Protein AF-D6PLD1-F1 (afdb_monomer_lite)

Sequence (517 aa):
MRALSIPEFGDLEVDVVLGAGNPHRNEIEQLAESRPGTRLHVQVDTMAELMANVDLALCAGGSSTWERLCVGLPSLVVTIAENQIPFTRALHDDGFLRWMGSSQDVDEAAMRKALQDALRDIAQNGEASQRGFGLVDGMGGQRVAELITKGPDVASLTIREAEERDCALLWHWRNDPDVRNSAFNADAVSWESHQSWFAAKQRDSDSVIYIVESSFGPVGQVRFNRDGGHFRIDYSLARQYRGRGIGRPMLTLAINAFQAKAREGDMVAEVKSSNTRSGRIFVRMGFEDITHTHTAGRSPLSITVLSDRTSWLNPWIEVLLAEWAEQGHLVSWVHVPDEVTEGELCFMLSCSKLVKPEILARNRHNLVVHESDLPKGKGWSPMTWQVLEGKGEIPVALFEAAEAVDSGPIYLRDRMELDGHELVDGLREKQAQGTMRLCRRFVNDYPDVVTQGADQVGEESFYPRRRPEDSRLDPHKSIAEQFNLLRVVDNERYPAYFDLKDHRYFLKIERECKVGE

Structure (mmCIF, N/CA/C/O backbone):
data_AF-D6PLD1-F1
#
_entry.id   AF-D6PLD1-F1
#
loop_
_atom_site.group_PDB
_atom_site.id
_atom_site.type_symbol
_atom_site.label_atom_id
_atom_site.label_alt_id
_atom_site.label_comp_id
_atom_site.label_asym_id
_atom_site.label_entity_id
_atom_site.label_seq_id
_atom_site.pdbx_PDB_ins_code
_atom_site.Cartn_x
_atom_site.Cartn_y
_atom_site.Cartn_z
_atom_site.occupancy
_atom_site.B_iso_or_equiv
_atom_site.auth_seq_id
_atom_site.auth_comp_id
_atom_site.auth_asym_id
_atom_site.auth_atom_id
_atom_site.pdbx_PDB_model_num
ATOM 1 N N . MET A 1 1 ? -28.960 5.839 39.424 1.00 89.19 1 MET A N 1
ATOM 2 C CA . MET A 1 1 ? -29.558 5.089 40.551 1.00 89.19 1 MET A CA 1
ATOM 3 C C . MET A 1 1 ? -30.203 5.987 41.589 1.00 89.19 1 MET A C 1
ATOM 5 O O . MET A 1 1 ? -31.416 5.957 41.661 1.00 89.19 1 MET A O 1
ATOM 9 N N . ARG A 1 2 ? -29.472 6.841 42.318 1.00 91.00 2 ARG A N 1
ATOM 10 C CA . ARG A 1 2 ? -30.071 7.700 43.365 1.00 91.00 2 ARG A CA 1
ATOM 11 C C . ARG A 1 2 ? -31.258 8.556 42.889 1.00 91.00 2 ARG A C 1
ATOM 13 O O . ARG A 1 2 ? -32.287 8.605 43.553 1.00 91.00 2 ARG A O 1
ATOM 20 N N . ALA A 1 3 ? -31.173 9.133 41.685 1.00 91.81 3 ALA A N 1
ATOM 21 C CA . ALA A 1 3 ? -32.288 9.864 41.071 1.00 91.81 3 ALA A CA 1
ATOM 22 C C . ALA A 1 3 ? -33.562 9.010 40.850 1.00 91.81 3 ALA A C 1
ATOM 24 O O . ALA A 1 3 ? -34.657 9.568 40.854 1.00 91.81 3 ALA A O 1
ATOM 25 N N . LEU A 1 4 ? -33.418 7.684 40.699 1.00 91.31 4 LEU A N 1
ATOM 26 C CA . LEU A 1 4 ? -34.484 6.692 40.478 1.00 91.31 4 LEU A CA 1
ATOM 27 C C . LEU A 1 4 ? -35.030 6.069 41.777 1.00 91.31 4 LEU A C 1
ATOM 29 O O . LEU A 1 4 ? -36.033 5.363 41.732 1.00 91.31 4 LEU A O 1
ATOM 33 N N . SER A 1 5 ? -34.391 6.308 42.926 1.00 86.69 5 SER A N 1
ATOM 34 C CA . SER A 1 5 ? -34.738 5.698 44.223 1.00 86.69 5 SER A CA 1
ATOM 35 C C . SER A 1 5 ? -35.858 6.437 44.977 1.00 86.69 5 SER A C 1
ATOM 37 O O . SER A 1 5 ? -35.960 6.317 46.196 1.00 86.69 5 SER A O 1
ATOM 39 N N . ILE A 1 6 ? -36.677 7.229 44.278 1.00 88.12 6 ILE A N 1
ATOM 40 C CA . ILE A 1 6 ? -37.812 7.956 44.865 1.00 88.12 6 ILE A CA 1
ATOM 41 C C . ILE A 1 6 ? -39.139 7.224 44.609 1.00 88.12 6 ILE A C 1
ATOM 43 O O . ILE A 1 6 ? -39.251 6.539 43.588 1.00 88.12 6 ILE A O 1
ATOM 47 N N . PRO A 1 7 ? -40.150 7.366 45.490 1.00 87.44 7 PRO A N 1
ATOM 48 C CA . PRO A 1 7 ? -41.424 6.654 45.361 1.00 87.44 7 PRO A CA 1
ATOM 49 C C . PRO A 1 7 ? -42.141 6.873 44.025 1.00 87.44 7 PRO A C 1
ATOM 51 O O . PRO A 1 7 ? -42.761 5.952 43.506 1.00 87.44 7 PRO A O 1
ATOM 54 N N . GLU A 1 8 ? -42.022 8.064 43.433 1.00 89.19 8 GLU A N 1
ATOM 55 C CA . GLU A 1 8 ? -42.665 8.430 42.166 1.00 89.19 8 GLU A CA 1
ATOM 56 C C . GLU A 1 8 ? -42.171 7.605 40.969 1.00 89.19 8 GLU A C 1
ATOM 58 O O . GLU A 1 8 ? -42.835 7.564 39.938 1.00 89.19 8 GLU A O 1
ATOM 63 N N . PHE A 1 9 ? -41.013 6.956 41.097 1.00 92.19 9 PHE A N 1
ATOM 64 C CA . PHE A 1 9 ? -40.457 6.056 40.091 1.00 92.19 9 PHE A CA 1
ATOM 65 C C . PHE A 1 9 ? -40.535 4.587 40.513 1.00 92.19 9 PHE A C 1
ATOM 67 O O . PHE A 1 9 ? -39.889 3.755 39.883 1.00 92.19 9 PHE A O 1
ATOM 74 N N . GLY A 1 10 ? -41.284 4.252 41.568 1.00 89.62 10 GLY A N 1
ATOM 75 C CA . GLY A 1 10 ? -41.352 2.897 42.125 1.00 89.62 10 GLY A CA 1
ATOM 76 C C . GLY A 1 10 ? -41.869 1.837 41.149 1.00 89.62 10 GLY A C 1
ATOM 77 O O . GLY A 1 10 ? -41.419 0.700 41.216 1.00 89.62 10 GLY A O 1
ATOM 78 N N . ASP A 1 11 ? -42.736 2.228 40.214 1.00 91.56 11 ASP A N 1
ATOM 79 C CA . ASP A 1 11 ? -43.359 1.316 39.244 1.00 91.56 11 ASP A CA 1
ATOM 80 C C . ASP A 1 11 ? -42.535 1.125 37.955 1.00 91.56 11 ASP A C 1
ATOM 82 O O . ASP A 1 11 ? -42.951 0.392 37.061 1.00 91.56 11 ASP A O 1
ATOM 86 N N . LEU A 1 12 ? -41.383 1.797 37.817 1.00 94.06 12 LEU A N 1
ATOM 87 C CA . LEU A 1 12 ? -40.535 1.640 36.631 1.00 94.06 12 LEU A CA 1
ATOM 88 C C . LEU A 1 12 ? -39.724 0.340 36.712 1.00 94.06 12 LEU A C 1
ATOM 90 O O . LEU A 1 12 ? -39.038 0.090 37.705 1.00 94.06 12 LEU A O 1
ATOM 94 N N . GLU A 1 13 ? -39.705 -0.431 35.633 1.00 96.19 13 GLU A N 1
ATOM 95 C CA . GLU A 1 13 ? -38.679 -1.456 35.443 1.00 96.19 13 GLU A CA 1
ATOM 96 C C . GLU A 1 13 ? -37.381 -0.773 34.983 1.00 96.19 13 GLU A C 1
ATOM 98 O O . GLU A 1 13 ? -37.396 0.096 34.110 1.00 96.19 13 GLU A O 1
ATOM 103 N N . VAL A 1 14 ? -36.255 -1.104 35.616 1.00 96.12 14 VAL A N 1
ATOM 104 C CA . VAL A 1 14 ? -34.966 -0.442 35.385 1.00 96.12 14 VAL A CA 1
ATOM 105 C C . VAL A 1 14 ? -33.883 -1.480 35.141 1.00 96.12 14 VAL A C 1
ATOM 107 O O . VAL A 1 14 ? -33.450 -2.171 36.063 1.00 96.12 14 VAL A O 1
ATOM 110 N N . ASP A 1 15 ? -33.368 -1.517 33.918 1.00 96.06 15 ASP A N 1
ATOM 111 C CA . ASP A 1 15 ? -32.135 -2.224 33.593 1.00 96.06 15 ASP A CA 1
ATOM 112 C C . ASP A 1 15 ? -30.927 -1.299 33.797 1.00 96.06 15 ASP A C 1
ATOM 114 O O . ASP A 1 15 ? -30.796 -0.236 33.185 1.00 96.06 15 ASP A O 1
ATOM 118 N N . VAL A 1 16 ? -30.022 -1.702 34.685 1.00 95.94 16 VAL A N 1
ATOM 119 C CA . VAL A 1 16 ? -28.762 -1.007 34.960 1.00 95.94 16 VAL A CA 1
ATOM 120 C C . VAL A 1 16 ? -27.642 -1.801 34.319 1.00 95.94 16 VAL A C 1
ATOM 122 O O . VAL A 1 16 ? -27.465 -2.972 34.638 1.00 95.94 16 VAL A O 1
ATOM 125 N N . VAL A 1 17 ? -26.852 -1.170 33.452 1.00 95.25 17 VAL A N 1
ATOM 126 C CA . VAL A 1 17 ? -25.728 -1.835 32.783 1.00 95.25 17 VAL A CA 1
ATOM 127 C C . VAL A 1 17 ? -24.412 -1.161 33.153 1.00 95.25 17 VAL A C 1
ATOM 129 O O . VAL A 1 17 ? -24.278 0.060 33.049 1.00 95.25 17 VAL A O 1
ATOM 132 N N . LEU A 1 18 ? -23.424 -1.952 33.576 1.00 94.44 18 LEU A N 1
ATOM 133 C CA . LEU A 1 18 ? -22.069 -1.477 33.867 1.00 94.44 18 LEU A CA 1
ATOM 134 C C . LEU A 1 18 ? -20.997 -2.483 33.430 1.00 94.44 18 LEU A C 1
ATOM 136 O O . LEU A 1 18 ? -21.227 -3.689 33.385 1.00 94.44 18 LEU A O 1
ATOM 140 N N . GLY A 1 19 ? -19.802 -1.985 33.103 1.00 93.31 19 GLY A N 1
ATOM 141 C CA . GLY A 1 19 ? -18.647 -2.837 32.800 1.00 93.31 19 GLY A CA 1
ATOM 142 C C . GLY A 1 19 ? -18.051 -3.470 34.060 1.00 93.31 19 GLY A C 1
ATOM 143 O O . GLY A 1 19 ? -18.130 -2.888 35.144 1.00 93.31 19 GLY A O 1
ATOM 144 N N . ALA A 1 20 ? -17.396 -4.628 33.920 1.00 92.44 20 ALA A N 1
ATOM 145 C CA . ALA A 1 20 ? -16.836 -5.377 35.057 1.00 92.44 20 ALA A CA 1
ATOM 146 C C . ALA A 1 20 ? -15.855 -4.559 35.924 1.00 92.44 20 ALA A C 1
ATOM 148 O O . ALA A 1 20 ? -15.749 -4.799 37.125 1.00 92.44 20 ALA A O 1
ATOM 149 N N . GLY A 1 21 ? -15.163 -3.586 35.321 1.00 94.00 21 GLY A N 1
ATOM 150 C CA . GLY A 1 21 ? -14.200 -2.705 35.986 1.00 94.00 21 GLY A CA 1
ATOM 151 C C . GLY A 1 21 ? -14.782 -1.427 36.604 1.00 94.00 21 GLY A C 1
ATOM 152 O O . GLY A 1 21 ? -14.013 -0.519 36.908 1.00 94.00 21 GLY A O 1
ATOM 153 N N . ASN A 1 22 ? -16.107 -1.292 36.747 1.00 93.56 22 ASN A N 1
ATOM 154 C CA . ASN A 1 22 ? -16.698 -0.072 37.304 1.00 93.56 22 ASN A CA 1
ATOM 155 C C . ASN A 1 22 ? -16.322 0.102 38.798 1.00 93.56 22 ASN A C 1
ATOM 157 O O . ASN A 1 22 ? -16.657 -0.768 39.607 1.00 93.56 22 ASN A O 1
ATOM 161 N N . PRO A 1 23 ? -15.694 1.225 39.201 1.00 94.94 23 PRO A N 1
ATOM 162 C CA . PRO A 1 23 ? -15.237 1.430 40.579 1.00 94.94 23 PRO A CA 1
ATOM 163 C C . PRO A 1 23 ? -16.379 1.583 41.596 1.00 94.94 23 PRO A C 1
ATOM 165 O O . PRO A 1 23 ? -16.171 1.365 42.786 1.00 94.94 23 PRO A O 1
ATOM 168 N N . HIS A 1 24 ? -17.589 1.916 41.141 1.00 95.12 24 HIS A N 1
ATOM 169 C CA . HIS A 1 24 ? -18.777 2.102 41.980 1.00 95.12 24 HIS A CA 1
ATOM 170 C C . HIS A 1 24 ? -19.704 0.882 41.984 1.00 95.12 24 HIS A C 1
ATOM 172 O O . HIS A 1 24 ? -20.846 0.976 42.430 1.00 95.12 24 HIS A O 1
ATOM 178 N N . ARG A 1 25 ? -19.238 -0.274 41.495 1.00 94.81 25 ARG A N 1
ATOM 179 C CA . ARG A 1 25 ? -20.061 -1.480 41.338 1.00 94.81 25 ARG A CA 1
ATOM 180 C C . ARG A 1 25 ? -20.815 -1.872 42.612 1.00 94.81 25 ARG A C 1
ATOM 182 O O . ARG A 1 25 ? -22.027 -2.028 42.549 1.00 94.81 25 ARG A O 1
ATOM 189 N N . ASN A 1 26 ? -20.125 -1.981 43.747 1.00 94.81 26 ASN A N 1
ATOM 190 C CA . ASN A 1 26 ? -20.742 -2.422 45.006 1.00 94.81 26 ASN A CA 1
ATOM 191 C C . ASN A 1 26 ? -21.851 -1.466 45.478 1.00 94.81 26 ASN A C 1
ATOM 193 O O . ASN A 1 26 ? -22.874 -1.901 45.995 1.00 94.81 26 ASN A O 1
ATOM 197 N N . GLU A 1 27 ? -21.655 -0.157 45.294 1.00 95.56 27 GLU A N 1
ATOM 198 C CA . GLU A 1 27 ? -22.668 0.846 45.637 1.00 95.56 27 GLU A CA 1
ATOM 199 C C . GLU A 1 27 ? -23.889 0.728 44.713 1.00 95.56 27 GLU A C 1
ATOM 201 O O . GLU A 1 27 ? -25.030 0.799 45.165 1.00 95.56 27 GLU A O 1
ATOM 206 N N . ILE A 1 28 ? -23.659 0.508 43.416 1.00 95.25 28 ILE A N 1
ATOM 207 C CA . ILE A 1 28 ? -24.729 0.331 42.430 1.00 95.25 28 ILE A CA 1
ATOM 208 C C . ILE A 1 28 ? -25.511 -0.965 42.688 1.00 95.25 28 ILE A C 1
ATOM 210 O O . ILE A 1 28 ? -26.735 -0.934 42.599 1.00 95.25 28 ILE A O 1
ATOM 214 N N . GLU A 1 29 ? -24.837 -2.063 43.048 1.00 95.00 29 GLU A N 1
ATOM 215 C CA . GLU A 1 29 ? -25.466 -3.333 43.450 1.00 95.00 29 GLU A CA 1
ATOM 216 C C . GLU A 1 29 ? -26.434 -3.122 44.622 1.00 95.00 29 GLU A C 1
ATOM 218 O O . GLU A 1 29 ? -27.615 -3.441 44.504 1.00 95.00 29 GLU A O 1
ATOM 223 N N . GLN A 1 30 ? -25.992 -2.463 45.697 1.00 94.81 30 GLN A N 1
ATOM 224 C CA . GLN A 1 30 ? -26.847 -2.170 46.858 1.00 94.81 30 GLN A CA 1
ATOM 225 C C . GLN A 1 30 ? -28.045 -1.271 46.506 1.00 94.81 30 GLN A C 1
ATOM 227 O O . GLN A 1 30 ? -29.163 -1.463 46.997 1.00 94.81 30 GLN A O 1
ATOM 232 N N . LEU A 1 31 ? -27.837 -0.274 45.643 1.00 94.12 31 LEU A N 1
ATOM 233 C CA . LEU A 1 31 ? -28.915 0.602 45.180 1.00 94.12 31 LEU A CA 1
ATOM 234 C C . LEU A 1 31 ? -29.912 -0.132 44.272 1.00 94.12 31 LEU A C 1
ATOM 236 O O . LEU A 1 31 ? -31.091 0.215 44.271 1.00 94.12 31 LEU A O 1
ATOM 240 N N . ALA A 1 32 ? -29.459 -1.121 43.500 1.00 94.00 32 ALA A N 1
ATOM 241 C CA . ALA A 1 32 ? -30.326 -1.942 42.661 1.00 94.00 32 ALA A CA 1
ATOM 242 C C . ALA A 1 32 ? -31.146 -2.924 43.507 1.00 94.00 32 ALA A C 1
ATOM 244 O O . ALA A 1 32 ? -32.354 -3.014 43.322 1.00 94.00 32 ALA A O 1
ATOM 245 N N . GLU A 1 33 ? -30.526 -3.584 44.489 1.00 93.69 33 GLU A N 1
ATOM 246 C CA . GLU A 1 33 ? -31.209 -4.503 45.412 1.00 93.69 33 GLU A CA 1
ATOM 247 C C . GLU A 1 33 ? -32.267 -3.806 46.278 1.00 93.69 33 GLU A C 1
ATOM 249 O O . GLU A 1 33 ? -33.307 -4.387 46.584 1.00 93.69 33 GLU A O 1
ATOM 254 N N . SER A 1 34 ? -32.027 -2.549 46.664 1.00 91.75 34 SER A N 1
ATOM 255 C CA . SER A 1 34 ? -32.964 -1.778 47.495 1.00 91.75 34 SER A CA 1
ATOM 256 C C . SER A 1 34 ? -34.154 -1.189 46.729 1.00 91.75 34 SER A C 1
ATOM 258 O O . SER A 1 34 ? -35.097 -0.706 47.360 1.00 91.75 34 SER A O 1
ATOM 260 N N . ARG A 1 35 ? -34.146 -1.237 45.391 1.00 92.75 35 ARG A N 1
ATOM 261 C CA . ARG A 1 35 ? -35.218 -0.708 44.543 1.00 92.75 35 ARG A CA 1
ATOM 262 C C . ARG A 1 35 ? -35.915 -1.849 43.778 1.00 92.75 35 ARG A C 1
ATOM 264 O O . ARG A 1 35 ? -35.329 -2.368 42.825 1.00 92.75 35 ARG A O 1
ATOM 271 N N . PRO A 1 36 ? -37.171 -2.205 44.120 1.00 90.75 36 PRO A N 1
ATOM 272 C CA . PRO A 1 36 ? -37.958 -3.187 43.368 1.00 90.75 36 PRO A CA 1
ATOM 273 C C . PRO A 1 36 ? -38.022 -2.867 41.866 1.00 90.75 36 PRO A C 1
ATOM 275 O O . PRO A 1 36 ? -37.984 -1.698 41.488 1.00 90.75 36 PRO A O 1
ATOM 278 N N . GLY A 1 37 ? -38.091 -3.897 41.017 1.00 93.25 37 GLY A N 1
ATOM 279 C CA . GLY A 1 37 ? -38.117 -3.717 39.558 1.00 93.25 37 GLY A CA 1
ATOM 280 C C . GLY A 1 37 ? -36.786 -3.236 38.968 1.00 93.25 37 GLY A C 1
ATOM 281 O O . GLY A 1 37 ? -36.778 -2.567 37.944 1.00 93.25 37 GLY A O 1
ATOM 282 N N . THR A 1 38 ? -35.646 -3.501 39.619 1.00 96.31 38 THR A N 1
ATOM 283 C CA . THR A 1 38 ? -34.315 -3.162 39.082 1.00 96.31 38 THR A CA 1
ATOM 284 C C . THR A 1 38 ? -33.526 -4.426 38.763 1.00 96.31 38 THR A C 1
ATOM 286 O O . THR A 1 38 ? -33.388 -5.305 39.613 1.00 96.31 38 THR A O 1
ATOM 289 N N . ARG A 1 39 ? -32.961 -4.508 37.558 1.00 96.06 39 ARG A N 1
ATOM 290 C CA . ARG A 1 39 ? -32.078 -5.593 37.121 1.00 96.06 39 ARG A CA 1
ATOM 291 C C . ARG A 1 39 ? -30.698 -5.035 36.833 1.00 96.06 39 ARG A C 1
ATOM 293 O O . ARG A 1 39 ? -30.548 -4.113 36.037 1.00 96.06 39 ARG A O 1
ATOM 300 N N . LEU A 1 40 ? -29.686 -5.586 37.492 1.00 96.19 40 LEU A N 1
ATOM 301 C CA . LEU A 1 40 ? -28.302 -5.212 37.243 1.00 96.19 40 LEU A CA 1
ATOM 302 C C . LEU A 1 40 ? -27.649 -6.200 36.278 1.00 96.19 40 LEU A C 1
ATOM 304 O O . LEU A 1 40 ? -27.604 -7.400 36.544 1.00 96.19 40 LEU A O 1
ATOM 308 N N . HIS A 1 41 ? -27.062 -5.668 35.212 1.00 95.88 41 HIS A N 1
ATOM 309 C CA . HIS A 1 41 ? -26.284 -6.405 34.228 1.00 95.88 41 HIS A CA 1
ATOM 310 C C . HIS A 1 41 ? -24.826 -5.952 34.274 1.00 95.88 41 HIS A C 1
ATOM 312 O O . HIS A 1 41 ? -24.510 -4.773 34.080 1.00 95.88 41 HIS A O 1
ATOM 318 N N . VAL A 1 42 ? -23.920 -6.895 34.524 1.00 94.69 42 VAL A N 1
ATOM 319 C CA . VAL A 1 42 ? -22.479 -6.633 34.601 1.00 94.69 42 VAL A CA 1
ATOM 320 C C . VAL A 1 42 ? -21.800 -7.295 33.415 1.00 94.69 42 VAL A C 1
ATOM 322 O O . VAL A 1 42 ? -21.874 -8.510 33.288 1.00 94.69 42 VAL A O 1
ATOM 325 N N . GLN A 1 43 ? -21.104 -6.498 32.600 1.00 92.81 43 GLN A N 1
ATOM 326 C CA . GLN A 1 43 ? -20.374 -6.959 31.415 1.00 92.81 43 GLN A CA 1
ATOM 327 C C . GLN A 1 43 ? -21.265 -7.747 30.439 1.00 92.81 43 GLN A C 1
ATOM 329 O O . GLN A 1 43 ? -21.240 -8.971 30.394 1.00 92.81 43 GLN A O 1
ATOM 334 N N . VAL A 1 44 ? -22.063 -7.023 29.656 1.00 91.56 44 VAL A N 1
ATOM 335 C CA . VAL A 1 44 ? -23.028 -7.618 28.723 1.00 91.56 44 VAL A CA 1
ATOM 336 C C . VAL A 1 44 ? -22.421 -7.772 27.333 1.00 91.56 44 VAL A C 1
ATOM 338 O O . VAL A 1 44 ? -21.919 -6.796 26.777 1.00 91.56 44 VAL A O 1
ATOM 341 N N . ASP A 1 45 ? -22.544 -8.967 26.755 1.00 87.62 45 ASP A N 1
ATOM 342 C CA . ASP A 1 45 ? -22.119 -9.251 25.377 1.00 87.62 45 ASP A CA 1
ATOM 343 C C . ASP A 1 45 ? -23.189 -8.859 24.335 1.00 87.62 45 ASP A C 1
ATOM 345 O O . ASP A 1 45 ? -22.860 -8.518 23.201 1.00 87.62 45 ASP A O 1
ATOM 349 N N . THR A 1 46 ? -24.473 -8.855 24.716 1.00 87.75 46 THR A N 1
ATOM 350 C CA . THR A 1 46 ? -25.626 -8.579 23.836 1.00 87.75 46 THR A CA 1
ATOM 351 C C . THR A 1 46 ? -26.355 -7.270 24.175 1.00 87.75 46 THR A C 1
ATOM 353 O O . THR A 1 46 ? -27.561 -7.233 24.411 1.00 87.75 46 THR A O 1
ATOM 356 N N . MET A 1 47 ? -25.633 -6.143 24.174 1.00 91.94 47 MET A N 1
ATOM 357 C CA . MET A 1 47 ? -26.202 -4.822 24.508 1.00 91.94 47 MET A CA 1
ATOM 358 C C . MET A 1 47 ? -27.411 -4.432 23.633 1.00 91.94 47 MET A C 1
ATOM 360 O O . MET A 1 47 ? -28.371 -3.848 24.133 1.00 91.94 47 MET A O 1
ATOM 364 N N . ALA A 1 48 ? -27.389 -4.774 22.343 1.00 90.44 48 ALA A N 1
ATOM 365 C CA . ALA A 1 48 ? -28.464 -4.438 21.410 1.00 90.44 48 ALA A CA 1
ATOM 366 C C . ALA A 1 48 ? -29.814 -5.075 21.792 1.00 90.44 48 ALA A C 1
ATOM 368 O O . ALA A 1 48 ? -30.851 -4.433 21.647 1.00 90.44 48 ALA A O 1
ATOM 369 N N . GLU A 1 49 ? -29.808 -6.303 22.323 1.00 92.31 49 GLU A N 1
ATOM 370 C CA . GLU A 1 49 ? -31.030 -6.980 22.779 1.00 92.31 49 GLU A CA 1
ATOM 371 C C . GLU A 1 49 ? -31.633 -6.274 23.993 1.00 92.31 49 GLU A C 1
ATOM 373 O O . GLU A 1 49 ? -32.847 -6.100 24.061 1.00 92.31 49 GLU A O 1
ATOM 378 N N . LEU A 1 50 ? -30.795 -5.817 24.930 1.00 93.75 50 LEU A N 1
ATOM 379 C CA . LEU A 1 50 ? -31.266 -5.019 26.062 1.00 93.75 50 LEU A CA 1
ATOM 380 C C . LEU A 1 50 ? -31.863 -3.696 25.581 1.00 93.75 50 LEU A C 1
ATOM 382 O O . LEU A 1 50 ? -32.976 -3.359 25.968 1.00 93.75 50 LEU A O 1
ATOM 386 N N . MET A 1 51 ? -31.161 -2.979 24.698 1.00 95.00 51 MET A N 1
ATOM 387 C CA . MET A 1 51 ? -31.635 -1.699 24.163 1.00 95.00 51 MET A CA 1
ATOM 388 C C . MET A 1 51 ? -32.963 -1.827 23.399 1.00 95.00 51 MET A C 1
ATOM 390 O O . MET A 1 51 ? -33.789 -0.925 23.469 1.00 95.00 51 MET A O 1
ATOM 394 N N . ALA A 1 52 ? -33.188 -2.936 22.692 1.00 93.00 52 ALA A N 1
ATOM 395 C CA . ALA A 1 52 ? -34.421 -3.164 21.939 1.00 93.00 52 ALA A CA 1
ATOM 396 C C . ALA A 1 52 ? -35.653 -3.443 22.824 1.00 93.00 52 ALA A C 1
ATOM 398 O O . ALA A 1 52 ? -36.778 -3.354 22.338 1.00 93.00 52 ALA A O 1
ATOM 399 N N . ASN A 1 53 ? -35.453 -3.794 24.099 1.00 93.69 53 ASN A N 1
ATOM 400 C CA . ASN A 1 53 ? -36.522 -4.145 25.039 1.00 93.69 53 ASN A CA 1
ATOM 401 C C . ASN A 1 53 ? -36.823 -3.041 26.071 1.00 93.69 53 ASN A C 1
ATOM 403 O O . ASN A 1 53 ? -37.566 -3.292 27.018 1.00 93.69 53 ASN A O 1
ATOM 407 N N . VAL A 1 54 ? -36.252 -1.843 25.914 1.00 94.06 54 VAL A N 1
ATOM 408 C CA . VAL A 1 54 ? -36.444 -0.712 26.837 1.00 94.06 54 VAL A CA 1
ATOM 409 C C . VAL A 1 54 ? -37.095 0.483 26.141 1.00 94.06 54 VAL A C 1
ATOM 411 O O . VAL A 1 54 ? -36.865 0.731 24.961 1.00 94.06 54 VAL A O 1
ATOM 414 N N . ASP A 1 55 ? -37.878 1.259 26.893 1.00 94.56 55 ASP A N 1
ATOM 415 C CA . ASP A 1 55 ? -38.643 2.392 26.348 1.00 94.56 55 ASP A CA 1
ATOM 416 C C . ASP A 1 55 ? -37.866 3.719 26.333 1.00 94.56 55 ASP A C 1
ATOM 418 O O . ASP A 1 55 ? -38.169 4.616 25.547 1.00 94.56 55 ASP A O 1
ATOM 422 N N . LEU A 1 56 ? -36.890 3.883 27.234 1.00 95.94 56 LEU A N 1
ATOM 423 C CA . LEU A 1 56 ? -36.118 5.114 27.409 1.00 95.94 56 LEU A CA 1
ATOM 424 C C . LEU A 1 56 ? -34.752 4.809 28.035 1.00 95.94 56 LEU A C 1
ATOM 426 O O . LEU A 1 56 ? -34.664 4.117 29.047 1.00 95.94 56 LEU A O 1
ATOM 430 N N . ALA A 1 57 ? -33.684 5.391 27.486 1.00 96.44 57 ALA A N 1
ATOM 431 C CA . ALA A 1 57 ? -32.341 5.296 28.055 1.00 96.44 57 ALA A CA 1
ATOM 432 C C . ALA A 1 57 ? -31.927 6.559 28.826 1.00 96.44 57 ALA A C 1
ATOM 434 O O . ALA A 1 57 ? -32.191 7.680 28.397 1.00 96.44 57 ALA A O 1
ATOM 435 N N . LEU A 1 58 ? -31.173 6.375 29.913 1.00 95.88 58 LEU A N 1
ATOM 436 C CA . LEU A 1 58 ? -30.397 7.422 30.583 1.00 95.88 58 LEU A CA 1
ATOM 437 C C . LEU A 1 58 ? -28.916 7.028 30.561 1.00 95.88 58 LEU A C 1
ATOM 439 O O . LEU A 1 58 ? -28.532 6.029 31.168 1.00 95.88 58 LEU A O 1
ATOM 443 N N . CYS A 1 59 ? -28.077 7.785 29.855 1.00 94.75 59 CYS A N 1
ATOM 444 C CA . CYS A 1 59 ? -26.722 7.328 29.532 1.00 94.75 59 CYS A CA 1
ATOM 445 C C . CYS A 1 59 ? -25.726 8.457 29.231 1.00 94.75 59 CYS A C 1
ATOM 447 O O . CYS A 1 59 ? -26.084 9.628 29.116 1.00 94.75 59 CYS A O 1
ATOM 449 N N . ALA A 1 60 ? -24.455 8.081 29.065 1.00 94.88 60 ALA A N 1
ATOM 450 C CA . ALA A 1 60 ? -23.411 8.986 28.603 1.00 94.88 60 ALA A CA 1
ATOM 451 C C . ALA A 1 60 ? -23.441 9.199 27.074 1.00 94.88 60 ALA A C 1
ATOM 453 O O . ALA A 1 60 ? -23.858 8.313 26.320 1.00 94.88 60 ALA A O 1
ATOM 454 N N . GLY A 1 61 ? -22.928 10.340 26.605 1.00 91.69 61 GLY A N 1
ATOM 455 C CA . GLY A 1 61 ? -22.818 10.696 25.182 1.00 91.69 61 GLY A CA 1
ATOM 456 C C . GLY A 1 61 ? -21.680 9.985 24.445 1.00 91.69 61 GLY A C 1
ATOM 457 O O . GLY A 1 61 ? -20.875 10.638 23.803 1.00 91.69 61 GLY A O 1
ATOM 458 N N . GLY A 1 62 ? -21.540 8.665 24.584 1.00 92.19 62 GLY A N 1
ATOM 459 C CA . GLY A 1 62 ? -20.482 7.874 23.934 1.00 92.19 62 GLY A CA 1
ATOM 460 C C . GLY A 1 62 ? -20.850 7.353 22.537 1.00 92.19 62 GLY A C 1
ATOM 461 O O . GLY A 1 62 ? -21.904 7.681 21.991 1.00 92.19 62 GLY A O 1
ATOM 462 N N . SER A 1 63 ? -20.012 6.472 21.977 1.00 89.44 63 SER A N 1
ATOM 463 C CA . SER A 1 63 ? -20.251 5.818 20.674 1.00 89.44 63 SER A CA 1
ATOM 464 C C . SER A 1 63 ? -21.514 4.951 20.641 1.00 89.44 63 SER A C 1
ATOM 466 O O . SER A 1 63 ? -22.139 4.842 19.591 1.00 89.44 63 SER A O 1
ATOM 468 N N . SER A 1 64 ? -21.954 4.424 21.789 1.00 91.69 64 SER A N 1
ATOM 469 C CA . SER A 1 64 ? -23.209 3.666 21.916 1.00 91.69 64 SER A CA 1
ATOM 470 C C . SER A 1 64 ? -24.461 4.486 21.582 1.00 91.69 64 SER A C 1
ATOM 472 O O . SER A 1 64 ? -25.552 3.936 21.468 1.00 91.69 64 SER A O 1
ATOM 474 N N . THR A 1 65 ? -24.327 5.805 21.409 1.00 95.25 65 THR A N 1
ATOM 475 C CA . THR A 1 65 ? -25.386 6.664 20.860 1.00 95.25 65 THR A CA 1
ATOM 476 C C . THR A 1 65 ? -25.853 6.174 19.496 1.00 95.25 65 THR A C 1
ATOM 478 O O . THR A 1 65 ? -27.054 6.136 19.251 1.00 95.25 65 THR A O 1
ATOM 481 N N . TRP A 1 66 ? -24.934 5.724 18.640 1.00 94.12 66 TRP A N 1
ATOM 482 C CA . TRP A 1 66 ? -25.283 5.213 17.314 1.00 94.12 66 TRP A CA 1
ATOM 483 C C . TRP A 1 66 ? -26.054 3.893 17.393 1.00 94.12 66 TRP A C 1
ATOM 485 O O . TRP A 1 66 ? -27.018 3.709 16.659 1.00 94.12 66 TRP A O 1
ATOM 495 N N . GLU A 1 67 ? -25.690 3.012 18.327 1.00 94.00 67 GLU A N 1
ATOM 496 C CA . GLU A 1 67 ? -26.410 1.756 18.576 1.00 94.00 67 GLU A CA 1
ATOM 497 C C . GLU A 1 67 ? -27.841 2.020 19.063 1.00 94.00 67 GLU A C 1
ATOM 499 O O . GLU A 1 67 ? -28.781 1.421 18.549 1.00 94.00 67 GLU A O 1
ATOM 504 N N . ARG A 1 68 ? -28.029 2.982 19.980 1.00 95.12 68 ARG A N 1
ATOM 505 C CA . ARG A 1 68 ? -29.367 3.376 20.455 1.00 95.12 68 ARG A CA 1
ATOM 506 C C . ARG A 1 68 ? -30.235 3.936 19.341 1.00 95.12 68 ARG A C 1
ATOM 508 O O . ARG A 1 68 ? -31.382 3.527 19.211 1.00 95.12 68 ARG A O 1
ATOM 515 N N . LEU A 1 69 ? -29.690 4.842 18.530 1.00 95.75 69 LEU A N 1
ATOM 516 C CA . LEU A 1 69 ? -30.416 5.390 17.385 1.00 95.75 69 LEU A CA 1
ATOM 517 C C . LEU A 1 69 ? -30.787 4.288 16.384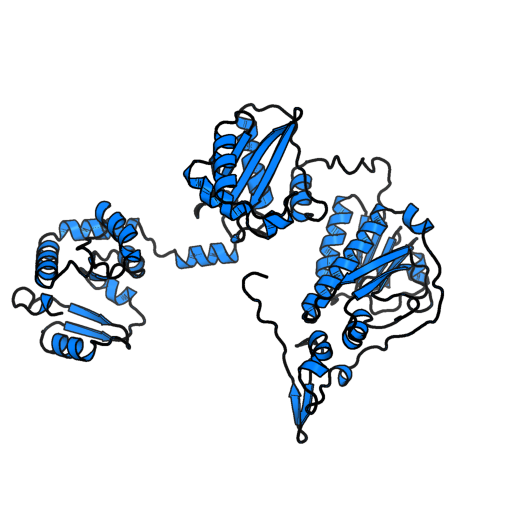 1.00 95.75 69 LEU A C 1
ATOM 519 O O . LEU A 1 69 ? -31.906 4.291 15.885 1.00 95.75 69 LEU A O 1
ATOM 523 N N . CYS A 1 70 ? -29.900 3.310 16.168 1.00 95.31 70 CYS A N 1
ATOM 524 C CA . CYS A 1 70 ? -30.143 2.171 15.281 1.00 95.31 70 CYS A CA 1
ATOM 525 C C . CYS A 1 70 ? -31.336 1.309 15.711 1.00 95.31 70 CYS A C 1
ATOM 527 O O . CYS A 1 70 ? -32.076 0.820 14.860 1.00 95.31 70 CYS A O 1
ATOM 529 N N . VAL A 1 71 ? -31.526 1.110 17.018 1.00 95.00 71 VAL A N 1
ATOM 530 C CA . VAL A 1 71 ? -32.678 0.368 17.560 1.00 95.00 71 VAL A CA 1
ATOM 531 C C . VAL A 1 71 ? -33.850 1.282 17.934 1.00 95.00 71 VAL A C 1
ATOM 533 O O . VAL A 1 71 ? -34.817 0.820 18.531 1.00 95.00 71 VAL A O 1
ATOM 536 N N . GLY A 1 72 ? -33.773 2.573 17.594 1.00 95.31 72 GLY A N 1
ATOM 537 C CA . GLY A 1 72 ? -34.819 3.556 17.864 1.00 95.31 72 GLY A CA 1
ATOM 538 C C . GLY A 1 72 ? -35.049 3.834 19.350 1.00 95.31 72 GLY A C 1
ATOM 539 O O . GLY A 1 72 ? -36.155 4.212 19.724 1.00 95.31 72 GLY A O 1
ATOM 540 N N . LEU A 1 73 ? -34.044 3.657 20.210 1.00 96.44 73 LEU A N 1
ATOM 541 C CA . LEU A 1 73 ? -34.164 3.893 21.648 1.00 96.44 73 LEU A CA 1
ATOM 542 C C . LEU A 1 73 ? -33.996 5.390 21.974 1.00 96.44 73 LEU A C 1
ATOM 544 O O . LEU A 1 73 ? -32.869 5.903 21.903 1.00 96.44 73 LEU A O 1
ATOM 548 N N . PRO A 1 74 ? -35.068 6.113 22.364 1.00 95.94 74 PRO A N 1
ATOM 549 C CA . PRO A 1 74 ? -34.950 7.499 22.801 1.00 95.94 74 PRO A CA 1
ATOM 550 C C . PRO A 1 74 ? -34.069 7.590 24.052 1.00 95.94 74 PRO A C 1
ATOM 552 O O . PRO A 1 74 ? -34.040 6.687 24.892 1.00 95.94 74 PRO A O 1
ATOM 555 N N . SER A 1 75 ? -33.314 8.685 24.180 1.00 96.38 75 SER A N 1
ATOM 556 C CA . SER A 1 75 ? -32.319 8.804 25.247 1.00 96.38 75 SER A CA 1
ATOM 557 C C . SER A 1 75 ? -32.206 10.199 25.860 1.00 96.38 75 SER A C 1
ATOM 559 O O . SER A 1 75 ? -32.210 11.221 25.168 1.00 96.38 75 SER A O 1
ATOM 561 N N . LEU A 1 76 ? -32.062 10.205 27.185 1.00 97.38 76 LEU A N 1
ATOM 562 C CA . LEU A 1 76 ? -31.554 11.305 27.992 1.00 97.38 76 LEU A CA 1
ATOM 563 C C . LEU A 1 76 ? -30.037 11.143 28.121 1.00 97.38 76 LEU A C 1
ATOM 565 O O . LEU A 1 76 ? -29.550 10.114 28.601 1.00 97.38 76 LEU A O 1
ATOM 569 N N . VAL A 1 77 ? -29.282 12.150 27.692 1.00 97.75 77 VAL A N 1
ATOM 570 C CA . VAL A 1 77 ? -27.824 12.059 27.575 1.00 97.75 77 VAL A CA 1
ATOM 571 C C . VAL A 1 77 ? -27.127 13.081 28.464 1.00 97.75 77 VAL A C 1
ATOM 573 O O . VAL A 1 77 ? -27.441 14.270 28.427 1.00 97.75 77 VAL A O 1
ATOM 576 N N . VAL A 1 78 ? -26.129 12.615 29.217 1.00 97.75 78 VAL A N 1
ATOM 577 C CA . VAL A 1 78 ? -25.139 13.451 29.918 1.00 97.75 78 VAL A CA 1
ATOM 578 C C . VAL A 1 78 ? -23.788 13.280 29.241 1.00 97.75 78 VAL A C 1
ATOM 580 O O . VAL A 1 78 ? -23.345 12.159 29.001 1.00 97.75 78 VAL A O 1
ATOM 583 N N . THR A 1 79 ? -23.089 14.368 28.948 1.00 97.31 79 THR A N 1
ATOM 584 C CA . THR A 1 79 ? -21.720 14.281 28.422 1.00 97.31 79 THR A CA 1
ATOM 585 C C . THR A 1 79 ? -20.729 14.183 29.574 1.00 97.31 79 THR A C 1
ATOM 587 O O . THR A 1 79 ? -20.717 15.031 30.461 1.00 97.31 79 THR A O 1
ATOM 590 N N . ILE A 1 80 ? -19.893 13.145 29.577 1.00 95.50 80 ILE A N 1
ATOM 591 C CA . ILE A 1 80 ? -18.892 12.903 30.636 1.00 95.50 80 ILE A CA 1
ATOM 592 C C . ILE A 1 80 ? -17.471 13.303 30.213 1.00 95.50 80 ILE A C 1
ATOM 594 O O . ILE A 1 80 ? -16.544 13.232 31.013 1.00 95.50 80 ILE A O 1
ATOM 598 N N . ALA A 1 81 ? -17.293 13.701 28.952 1.00 94.50 81 ALA A N 1
ATOM 599 C CA . ALA A 1 81 ? -16.028 14.155 28.388 1.00 94.50 81 ALA A CA 1
ATOM 600 C C . ALA A 1 81 ? -16.272 15.220 27.305 1.00 94.50 81 ALA A C 1
ATOM 602 O O . ALA A 1 81 ? -17.301 15.197 26.627 1.00 94.50 81 ALA A O 1
ATOM 603 N N . GLU A 1 82 ? -15.322 16.141 27.121 1.00 93.12 82 GLU A N 1
ATOM 604 C CA . GLU A 1 82 ? -15.458 17.281 26.196 1.00 93.12 82 GLU A CA 1
ATOM 605 C C . GLU A 1 82 ? -15.673 16.849 24.741 1.00 93.12 82 GLU A C 1
ATOM 607 O O . GLU A 1 82 ? -16.468 17.447 24.018 1.00 93.12 82 GLU A O 1
ATOM 612 N N . ASN A 1 83 ? -15.032 15.755 24.322 1.00 92.94 83 ASN A N 1
ATOM 613 C CA . ASN A 1 83 ? -15.167 15.206 22.973 1.00 92.94 83 ASN A CA 1
ATOM 614 C C . ASN A 1 83 ? -16.576 14.663 22.664 1.00 92.94 83 ASN A C 1
ATOM 616 O O . ASN A 1 83 ? -16.880 14.407 21.502 1.00 92.94 83 ASN A O 1
ATOM 620 N N . GLN A 1 84 ? -17.434 14.492 23.675 1.00 96.31 84 GLN A N 1
ATOM 621 C CA . GLN A 1 84 ? -18.824 14.064 23.500 1.00 96.31 84 GLN A CA 1
ATOM 622 C C . GLN A 1 84 ? -19.769 15.231 23.185 1.00 96.31 84 GLN A C 1
ATOM 624 O O . GLN A 1 84 ? -20.844 15.023 22.622 1.00 96.31 84 GLN A O 1
ATOM 629 N N . ILE A 1 85 ? -19.380 16.462 23.533 1.00 95.19 85 ILE A N 1
ATOM 630 C CA . ILE A 1 85 ? -20.248 17.643 23.471 1.00 95.19 85 ILE A CA 1
ATOM 631 C C . ILE A 1 85 ? -20.676 17.984 22.037 1.00 95.19 85 ILE A C 1
ATOM 633 O O . ILE A 1 85 ? -21.881 18.124 21.824 1.00 95.19 85 ILE A O 1
ATOM 637 N N . PRO A 1 86 ? -19.772 18.100 21.039 1.00 94.44 86 PRO A N 1
ATOM 638 C CA . PRO A 1 86 ? -20.152 18.638 19.734 1.00 94.44 86 PRO A CA 1
ATOM 639 C C . PRO A 1 86 ? -21.242 17.819 19.037 1.00 94.44 86 PRO A C 1
ATOM 641 O O . PRO A 1 86 ? -22.238 18.379 18.585 1.00 94.44 86 PRO A O 1
ATOM 644 N N . PHE A 1 87 ? -21.094 16.491 18.996 1.00 93.88 87 PHE A N 1
ATOM 645 C CA . PHE A 1 87 ? -22.074 15.637 18.326 1.00 93.88 87 PHE A CA 1
ATOM 646 C C . PHE A 1 87 ? -23.331 15.408 19.170 1.00 93.88 87 PHE A C 1
ATOM 648 O O . PHE A 1 87 ? -24.419 15.331 18.609 1.00 93.88 87 PHE A O 1
ATOM 655 N N . THR A 1 88 ? -23.218 15.343 20.504 1.00 97.00 88 THR A N 1
ATOM 656 C CA . THR A 1 88 ? -24.399 15.217 21.376 1.00 97.00 88 THR A CA 1
ATOM 657 C C . THR A 1 88 ? -25.287 16.453 21.254 1.00 97.00 88 THR A C 1
ATOM 659 O O . THR A 1 88 ? -26.504 16.324 21.147 1.00 97.00 88 THR A O 1
ATOM 662 N N . ARG A 1 89 ? -24.685 17.647 21.201 1.00 96.62 89 ARG A N 1
ATOM 663 C CA . ARG A 1 89 ? -25.408 18.900 20.979 1.00 96.62 89 ARG A CA 1
ATOM 664 C C . ARG A 1 89 ? -26.086 18.936 19.611 1.00 96.62 89 ARG A C 1
ATOM 666 O O . ARG A 1 89 ? -27.266 19.241 19.554 1.00 96.62 89 ARG A O 1
ATOM 673 N N . ALA A 1 90 ? -25.380 18.571 18.540 1.00 96.38 90 ALA A N 1
ATOM 674 C CA . ALA A 1 90 ? -25.973 18.529 17.201 1.00 96.38 90 ALA A CA 1
ATOM 675 C C . ALA A 1 90 ? -27.187 17.581 17.137 1.00 96.38 90 ALA A C 1
ATOM 677 O O . ALA A 1 90 ? -28.251 17.961 16.662 1.00 96.38 90 ALA A O 1
ATOM 678 N N . LEU A 1 91 ? -27.064 16.374 17.703 1.00 96.81 91 LEU A N 1
ATOM 679 C CA . LEU A 1 91 ? -28.169 15.413 17.763 1.00 96.81 91 LEU A CA 1
ATOM 680 C C . LEU A 1 91 ? -29.340 15.902 18.628 1.00 96.81 91 LEU A C 1
ATOM 682 O O . LEU A 1 91 ? -30.487 15.551 18.354 1.00 96.81 91 LEU A O 1
ATOM 686 N N . HIS A 1 92 ? -29.063 16.684 19.673 1.00 96.56 92 HIS A N 1
ATOM 687 C CA . HIS A 1 92 ? -30.095 17.321 20.483 1.00 96.56 92 HIS A CA 1
ATOM 688 C C . HIS A 1 92 ? -30.846 18.406 19.712 1.00 96.56 92 HIS A C 1
ATOM 690 O O . HIS A 1 92 ? -32.076 18.385 19.683 1.00 96.56 92 HIS A O 1
ATOM 696 N N . ASP A 1 93 ? -30.107 19.313 19.073 1.00 96.81 93 ASP A N 1
ATOM 697 C CA . ASP A 1 93 ? -30.658 20.425 18.297 1.00 96.81 93 ASP A CA 1
ATOM 698 C C . ASP A 1 93 ? -31.521 19.900 17.127 1.00 96.81 93 ASP A C 1
ATOM 700 O O . ASP A 1 93 ? -32.564 20.474 16.813 1.00 96.81 93 ASP A O 1
ATOM 704 N N . ASP A 1 94 ? -31.154 18.743 16.563 1.00 95.19 94 ASP A N 1
ATOM 705 C CA . ASP A 1 94 ? -31.910 18.049 15.516 1.00 95.19 94 ASP A CA 1
ATOM 706 C C . ASP A 1 94 ? -33.006 17.095 16.049 1.00 95.19 94 ASP A C 1
ATOM 708 O O . ASP A 1 94 ? -33.665 16.405 15.266 1.00 95.19 94 ASP A O 1
ATOM 712 N N . GLY A 1 95 ? -33.229 17.025 17.365 1.00 94.31 95 GLY A N 1
ATOM 713 C CA . GLY A 1 95 ? -34.330 16.268 17.974 1.00 94.31 95 GLY A CA 1
ATOM 714 C C . GLY A 1 95 ? -34.179 14.740 17.972 1.00 94.31 95 GLY A C 1
ATOM 715 O O . GLY A 1 95 ? -35.178 14.033 18.085 1.00 94.31 95 GLY A O 1
ATOM 716 N N . PHE A 1 96 ? -32.961 14.206 17.844 1.00 96.12 96 PHE A N 1
ATOM 717 C CA . PHE A 1 96 ? -32.693 12.760 17.927 1.00 96.12 96 PHE A CA 1
ATOM 718 C C . PHE A 1 96 ? -32.519 12.261 19.368 1.00 96.12 96 PHE A C 1
ATOM 720 O O . PHE A 1 96 ? -32.725 11.082 19.652 1.00 96.12 96 PHE A O 1
ATOM 727 N N . LEU A 1 97 ? -32.115 13.143 20.285 1.00 96.06 97 LEU A N 1
ATOM 728 C CA . LEU A 1 97 ? -31.921 12.838 21.704 1.00 96.06 97 LEU A CA 1
ATOM 729 C C . LEU A 1 97 ? -32.142 14.080 22.575 1.00 96.06 97 LEU A C 1
ATOM 731 O O . LEU A 1 97 ? -32.232 15.204 22.079 1.00 96.06 97 LEU A O 1
ATOM 735 N N . ARG A 1 98 ? -32.191 13.904 23.899 1.00 96.25 98 ARG A N 1
ATOM 736 C CA . ARG A 1 98 ? -32.282 15.023 24.850 1.00 96.25 98 ARG A CA 1
ATOM 737 C C . ARG A 1 98 ? -30.974 15.153 25.623 1.00 96.25 98 ARG A C 1
ATOM 739 O O . ARG A 1 98 ? -30.666 14.318 26.472 1.00 96.25 98 ARG A O 1
ATOM 746 N N . TRP A 1 99 ? -30.195 16.192 25.327 1.00 97.19 99 TRP A N 1
ATOM 747 C CA . TRP A 1 99 ? -28.956 16.474 26.046 1.00 97.19 99 TRP A CA 1
ATOM 748 C C . TRP A 1 99 ? -29.245 17.299 27.301 1.00 97.19 99 TRP A C 1
ATOM 750 O O . TRP A 1 99 ? -29.870 18.352 27.227 1.00 97.19 99 TRP A O 1
ATOM 760 N N . MET A 1 100 ? -28.797 16.813 28.458 1.00 97.12 100 MET A N 1
ATOM 761 C CA . MET A 1 100 ? -29.026 17.467 29.754 1.00 97.12 100 MET A CA 1
ATOM 762 C C . MET A 1 100 ? -27.885 18.406 30.161 1.00 97.12 100 MET A C 1
ATOM 764 O O . MET A 1 100 ? -28.052 19.192 31.087 1.00 97.12 100 MET A O 1
ATOM 768 N N . GLY A 1 101 ? -26.739 18.321 29.481 1.00 96.38 101 GLY A N 1
ATOM 769 C CA . GLY A 1 101 ? -25.518 19.053 29.808 1.00 96.38 101 GLY A CA 1
ATOM 770 C C . GLY A 1 101 ? -24.336 18.135 30.120 1.00 96.38 101 GLY A C 1
ATOM 771 O O . GLY A 1 101 ? -24.399 16.907 29.964 1.00 96.38 101 GLY A O 1
ATOM 772 N N . SER A 1 102 ? -23.235 18.752 30.543 1.00 95.62 102 SER A N 1
ATOM 773 C CA . SER A 1 102 ? -22.039 18.043 30.992 1.00 95.62 102 SER A CA 1
ATOM 774 C C . SER A 1 102 ? -22.215 17.518 32.411 1.00 95.62 102 SER A C 1
ATOM 776 O O . SER A 1 102 ? -22.936 18.097 33.216 1.00 95.62 102 SER A O 1
ATOM 778 N N . SER A 1 103 ? -21.521 16.437 32.760 1.00 94.62 103 SER A N 1
ATOM 779 C CA . SER A 1 103 ? -21.628 15.803 34.080 1.00 94.62 103 SER A CA 1
ATOM 780 C C . SER A 1 103 ? -21.235 16.710 35.250 1.00 94.62 103 SER A C 1
ATOM 782 O O . SER A 1 103 ? -21.538 16.381 36.389 1.00 94.62 103 SER A O 1
ATOM 784 N N . GLN A 1 104 ? -20.553 17.826 34.985 1.00 93.06 104 GLN A N 1
ATOM 785 C CA . GLN A 1 104 ? -20.231 18.852 35.982 1.00 93.06 104 GLN A CA 1
ATOM 786 C C . GLN A 1 104 ? -21.428 19.764 36.303 1.00 93.06 104 GLN A C 1
ATOM 788 O O . GLN A 1 104 ? -21.485 20.322 37.394 1.00 93.06 104 GLN A O 1
ATOM 793 N N . ASP A 1 105 ? -22.387 19.871 35.380 1.00 92.31 105 ASP A N 1
ATOM 794 C CA . ASP A 1 105 ? -23.527 20.794 35.447 1.00 92.31 105 ASP A CA 1
ATOM 795 C C . ASP A 1 105 ? -24.856 20.076 35.741 1.00 92.31 105 ASP A C 1
ATOM 797 O O . ASP A 1 105 ? -25.890 20.717 35.926 1.00 92.31 105 ASP A O 1
ATOM 801 N N . VAL A 1 106 ? -24.847 18.739 35.764 1.00 95.75 106 VAL A N 1
ATOM 802 C CA . VAL A 1 106 ? -26.043 17.904 35.925 1.00 95.75 106 VAL A CA 1
ATOM 803 C C . VAL A 1 106 ? -25.996 17.173 37.263 1.00 95.75 106 VAL A C 1
ATOM 805 O O . VAL A 1 106 ? -25.221 16.234 37.445 1.00 95.75 106 VAL A O 1
ATOM 808 N N . ASP A 1 107 ? -26.877 17.567 38.180 1.00 95.44 107 ASP A N 1
ATOM 809 C CA . ASP A 1 107 ? -27.058 16.919 39.479 1.00 95.44 107 ASP A CA 1
ATOM 810 C C . ASP A 1 107 ? -28.235 15.917 39.492 1.00 95.44 107 ASP A C 1
ATOM 812 O O . ASP A 1 107 ? -28.947 15.711 38.503 1.00 95.44 107 ASP A O 1
ATOM 816 N N . GLU A 1 108 ? -28.455 15.264 40.638 1.00 94.31 108 GLU A N 1
ATOM 817 C CA . GLU A 1 108 ? -29.535 14.282 40.808 1.00 94.31 108 GLU A CA 1
ATOM 818 C C . GLU A 1 108 ? -30.935 14.889 40.601 1.00 94.31 108 GLU A C 1
ATOM 820 O O . GLU A 1 108 ? -31.846 14.199 40.130 1.00 94.31 108 GLU A O 1
ATOM 825 N N . ALA A 1 109 ? -31.122 16.169 40.937 1.00 94.19 109 ALA A N 1
ATOM 826 C CA . ALA A 1 109 ? -32.398 16.860 40.789 1.00 94.19 109 ALA A CA 1
ATOM 827 C C . ALA A 1 109 ? -32.695 17.165 39.314 1.00 94.19 109 ALA A C 1
ATOM 829 O O . ALA A 1 109 ? -33.820 16.944 38.857 1.00 94.19 109 ALA A O 1
ATOM 830 N N . ALA A 1 110 ? -31.685 17.595 38.555 1.00 95.62 110 ALA A N 1
ATOM 831 C CA . ALA A 1 110 ? -31.766 17.793 37.115 1.00 95.62 110 ALA A CA 1
ATOM 832 C C . ALA A 1 110 ? -32.082 16.477 36.388 1.00 95.62 110 ALA A C 1
ATOM 834 O O . ALA A 1 110 ? -33.008 16.441 35.577 1.00 95.62 110 ALA A O 1
ATOM 835 N N . MET A 1 111 ? -31.401 15.376 36.741 1.00 95.56 111 MET A N 1
ATOM 836 C CA . MET A 1 111 ? -31.694 14.049 36.175 1.00 95.56 111 MET A CA 1
ATOM 837 C C . MET A 1 111 ? -33.133 13.609 36.460 1.00 95.56 111 MET A C 1
ATOM 839 O O . MET A 1 111 ? -33.823 13.117 35.569 1.00 95.56 111 MET A O 1
ATOM 843 N N . ARG A 1 112 ? -33.608 13.804 37.696 1.00 94.81 112 ARG A N 1
ATOM 844 C CA . ARG A 1 112 ? -34.982 13.464 38.088 1.00 94.81 112 ARG A CA 1
ATOM 845 C C . ARG A 1 112 ? -36.009 14.260 37.293 1.00 94.81 112 ARG A C 1
ATOM 847 O O . ARG A 1 112 ? -36.971 13.676 36.802 1.00 94.81 112 ARG A O 1
ATOM 854 N N . LYS A 1 113 ? -35.804 15.570 37.157 1.00 94.50 113 LYS A N 1
ATOM 855 C CA . LYS A 1 113 ? -36.693 16.434 36.379 1.00 94.50 113 LYS A CA 1
ATOM 856 C C . LYS A 1 113 ? -36.745 15.990 34.916 1.00 94.50 113 LYS A C 1
ATOM 858 O O . LYS A 1 113 ? -37.832 15.808 34.383 1.00 94.50 113 LYS A O 1
ATOM 863 N N . ALA A 1 114 ? -35.592 15.733 34.301 1.00 95.19 114 ALA A N 1
ATOM 864 C CA . ALA A 1 114 ? -35.529 15.279 32.916 1.00 95.19 114 ALA A CA 1
ATOM 865 C C . ALA A 1 114 ? -36.232 13.927 32.700 1.00 95.19 114 ALA A C 1
ATOM 867 O O . ALA A 1 114 ? -36.936 13.759 31.707 1.00 95.19 114 ALA A O 1
ATOM 868 N N . LEU A 1 115 ? -36.102 12.987 33.645 1.00 94.81 115 LEU A N 1
ATOM 869 C CA . LEU A 1 115 ? -36.852 11.727 33.630 1.00 94.81 115 LEU A CA 1
ATOM 870 C C . LEU A 1 115 ? -38.364 11.960 33.736 1.00 94.81 115 LEU A C 1
ATOM 872 O O . LEU A 1 115 ? -39.123 11.380 32.968 1.00 94.81 115 LEU A O 1
ATOM 876 N N . GLN A 1 116 ? -38.814 12.830 34.644 1.00 93.94 116 GLN A N 1
ATOM 877 C CA . GLN A 1 116 ? -40.237 13.173 34.771 1.00 93.94 116 GLN A CA 1
ATOM 878 C C . GLN A 1 116 ? -40.791 13.805 33.490 1.00 93.94 116 GLN A C 1
ATOM 880 O O . GLN A 1 116 ? -41.882 13.443 33.052 1.00 93.94 116 GLN A O 1
ATOM 885 N N . ASP A 1 117 ? -40.041 14.722 32.881 1.00 94.12 117 ASP A N 1
ATOM 886 C CA . ASP A 1 117 ? -40.429 15.377 31.634 1.00 94.12 117 ASP A CA 1
ATOM 887 C C . ASP A 1 117 ? -40.479 14.363 30.475 1.00 94.12 117 ASP A C 1
ATOM 889 O O . ASP A 1 117 ? -41.424 14.367 29.687 1.00 94.12 117 ASP A O 1
ATOM 893 N N . ALA A 1 118 ? -39.526 13.427 30.409 1.00 94.25 118 ALA A N 1
ATOM 894 C CA . ALA A 1 118 ? -39.511 12.364 29.403 1.00 94.25 118 ALA A CA 1
ATOM 895 C C . ALA A 1 118 ? -40.655 11.355 29.559 1.00 94.25 118 ALA A C 1
ATOM 897 O O . ALA A 1 118 ? -41.207 10.915 28.555 1.00 94.25 118 ALA A O 1
ATOM 898 N N . LEU A 1 119 ? -41.041 11.012 30.790 1.00 91.56 119 LEU A N 1
ATOM 899 C CA . LEU A 1 119 ? -42.173 10.117 31.058 1.00 91.56 119 LEU A CA 1
ATOM 900 C C . LEU A 1 119 ? -43.529 10.780 30.779 1.00 91.56 119 LEU A C 1
ATOM 902 O O . LEU A 1 119 ? -44.508 10.089 30.508 1.00 91.56 119 LEU A O 1
ATOM 906 N N . ARG A 1 120 ? -43.602 12.114 30.840 1.00 92.19 120 ARG A N 1
ATOM 907 C CA . ARG A 1 120 ? -44.806 12.878 30.476 1.00 92.19 120 ARG A CA 1
ATOM 908 C C . ARG A 1 120 ? -44.934 13.082 28.972 1.00 92.19 120 ARG A C 1
ATOM 910 O O . ARG A 1 120 ? -46.051 13.094 28.462 1.00 92.19 120 ARG A O 1
ATOM 917 N N . ASP A 1 121 ? -43.813 13.234 28.275 1.00 90.62 121 ASP A N 1
ATOM 918 C CA . ASP A 1 121 ? -43.774 13.494 26.837 1.00 90.62 121 ASP A CA 1
ATOM 919 C C . ASP A 1 121 ? -43.382 12.244 26.033 1.00 90.62 121 ASP A C 1
ATOM 921 O O . ASP A 1 121 ? -42.315 12.159 25.413 1.00 90.62 121 ASP A O 1
ATOM 925 N N . ILE A 1 122 ? -44.273 11.249 26.073 1.00 90.25 122 ILE A N 1
ATOM 926 C CA . ILE A 1 122 ? -44.123 9.978 25.349 1.00 90.25 122 ILE A CA 1
ATOM 927 C C . ILE A 1 122 ? -44.182 10.206 23.831 1.00 90.25 122 ILE A C 1
ATOM 929 O O . ILE A 1 122 ? -43.508 9.506 23.077 1.00 90.25 122 ILE A O 1
ATOM 933 N N . ALA A 1 123 ? -44.941 11.207 23.373 1.00 91.94 123 ALA A N 1
ATOM 934 C CA . ALA A 1 123 ? -45.033 11.550 21.956 1.00 91.94 123 ALA A CA 1
ATOM 935 C C . ALA A 1 123 ? -43.667 11.978 21.401 1.00 91.94 123 ALA A C 1
ATOM 937 O O . ALA A 1 123 ? -43.213 11.418 20.405 1.00 91.94 123 ALA A O 1
ATOM 938 N N . GLN A 1 124 ? -42.962 12.873 22.099 1.00 91.62 124 GLN A N 1
ATOM 939 C CA . GLN A 1 124 ? -41.615 13.284 21.707 1.00 91.62 124 GLN A CA 1
ATOM 940 C C . GLN A 1 124 ? -40.607 12.121 21.761 1.00 91.62 124 GLN A C 1
ATOM 942 O O . GLN A 1 124 ? -39.697 12.064 20.934 1.00 91.62 124 GLN A O 1
ATOM 947 N N . ASN A 1 125 ? -40.764 11.161 22.683 1.00 93.69 125 ASN A N 1
ATOM 948 C CA . ASN A 1 125 ? -39.950 9.934 22.677 1.00 93.69 125 ASN A CA 1
ATOM 949 C C . ASN A 1 125 ? -40.205 9.092 21.418 1.00 93.69 125 ASN A C 1
ATOM 951 O O . ASN A 1 125 ? -39.254 8.617 20.799 1.00 93.69 125 ASN A O 1
ATOM 955 N N . GLY A 1 126 ? -41.471 8.947 21.018 1.00 94.12 126 GLY A N 1
ATOM 956 C CA . GLY A 1 126 ? -41.857 8.255 19.788 1.00 94.12 126 GLY A CA 1
ATOM 957 C C . GLY A 1 126 ? -41.316 8.935 18.528 1.00 94.12 126 GLY A C 1
ATOM 958 O O . GLY A 1 126 ? -40.809 8.257 17.635 1.00 94.12 126 GLY A O 1
ATOM 959 N N . GLU A 1 127 ? -41.349 10.267 18.466 1.00 94.81 127 GLU A N 1
ATOM 960 C CA . GLU A 1 127 ? -40.759 11.030 17.358 1.00 94.81 127 GLU A CA 1
ATOM 961 C C . GLU A 1 127 ? -39.238 10.846 17.285 1.00 94.81 127 GLU A C 1
ATOM 963 O O . GLU A 1 127 ? -38.704 10.549 16.214 1.00 94.81 127 GLU A O 1
ATOM 968 N N . ALA A 1 128 ? -38.536 10.958 18.418 1.00 94.06 128 ALA A N 1
ATOM 969 C CA . ALA A 1 128 ? -37.092 10.728 18.483 1.00 94.06 128 ALA A CA 1
ATOM 970 C C . ALA A 1 128 ? -36.725 9.291 18.072 1.00 94.06 128 ALA A C 1
ATOM 972 O O . ALA A 1 128 ? -35.768 9.091 17.324 1.00 94.06 128 ALA A O 1
ATOM 973 N N . SER A 1 129 ? -37.522 8.302 18.493 1.00 95.75 129 SER A N 1
ATOM 974 C CA . SER A 1 129 ? -37.380 6.894 18.105 1.00 95.75 129 SER A CA 1
ATOM 975 C C . SER A 1 129 ? -37.478 6.703 16.586 1.00 95.75 129 SER A C 1
ATOM 977 O O . SER A 1 129 ? -36.556 6.171 15.964 1.00 95.75 129 SER A O 1
ATOM 979 N N . GLN A 1 130 ? -38.546 7.215 15.962 1.00 95.00 130 GLN A N 1
ATOM 980 C CA . GLN A 1 130 ? -38.753 7.119 14.511 1.00 95.00 130 GLN A CA 1
ATOM 981 C C . GLN A 1 130 ? -37.650 7.824 13.716 1.00 95.00 130 GLN A C 1
ATOM 983 O O . GLN A 1 130 ? -37.172 7.298 12.709 1.00 95.00 130 GLN A O 1
ATOM 988 N N . ARG A 1 131 ? -37.210 9.000 14.178 1.00 94.81 131 ARG A N 1
ATOM 989 C CA . ARG A 1 131 ? -36.087 9.727 13.571 1.00 94.81 131 ARG A CA 1
ATOM 990 C C . ARG A 1 131 ? -34.776 8.955 13.709 1.00 94.81 131 ARG A C 1
ATOM 992 O O . ARG A 1 131 ? -34.001 8.932 12.757 1.00 94.81 131 ARG A O 1
ATOM 999 N N . GLY A 1 132 ? -34.547 8.305 14.851 1.00 93.38 132 GLY A N 1
ATOM 1000 C CA . GLY A 1 132 ? -33.390 7.442 15.092 1.00 93.38 132 GLY A CA 1
ATOM 1001 C C . GLY A 1 132 ? -33.291 6.313 14.068 1.00 93.38 132 GLY A C 1
ATOM 1002 O O . GLY A 1 132 ? -32.273 6.221 13.379 1.00 93.38 132 GLY A O 1
ATOM 1003 N N . PHE A 1 133 ? -34.379 5.552 13.883 1.00 91.44 133 PHE A N 1
ATOM 1004 C CA . PHE A 1 133 ? -34.461 4.498 12.861 1.00 91.44 133 PHE A CA 1
ATOM 1005 C C . PHE A 1 133 ? -34.171 5.015 11.448 1.00 91.44 133 PHE A C 1
ATOM 1007 O O . PHE A 1 133 ? -33.557 4.318 10.644 1.00 91.44 133 PHE A O 1
ATOM 1014 N N . GLY A 1 134 ? -34.617 6.234 11.134 1.00 91.31 134 GLY A N 1
ATOM 1015 C CA . GLY A 1 134 ? -34.375 6.854 9.832 1.00 91.31 134 GLY A CA 1
ATOM 1016 C C . GLY A 1 134 ? -32.932 7.319 9.618 1.00 91.31 134 GLY A C 1
ATOM 1017 O O . GLY A 1 134 ? -32.487 7.394 8.474 1.00 91.31 134 GLY A O 1
ATOM 1018 N N . LEU A 1 135 ? -32.202 7.640 10.690 1.00 92.94 135 LEU A N 1
ATOM 1019 C CA . LEU A 1 135 ? -30.841 8.174 10.611 1.00 92.94 135 LEU A CA 1
ATOM 1020 C C . LEU A 1 135 ? -29.771 7.076 10.614 1.00 92.94 135 LEU A C 1
ATOM 1022 O O . LEU A 1 135 ? -28.772 7.200 9.905 1.00 92.94 135 LEU A O 1
ATOM 1026 N N . VAL A 1 136 ? -29.944 6.033 11.432 1.00 94.12 136 VAL A N 1
ATOM 1027 C CA . VAL A 1 136 ? -28.931 4.990 11.637 1.00 94.12 136 VAL A CA 1
ATOM 1028 C C . VAL A 1 136 ? -29.500 3.626 11.271 1.00 94.12 136 VAL A C 1
ATOM 1030 O O . VAL A 1 136 ? -30.344 3.080 11.966 1.00 94.12 136 VAL A O 1
ATOM 1033 N N . ASP A 1 137 ? -28.982 3.042 10.197 1.00 92.38 137 ASP A N 1
ATOM 1034 C CA . ASP A 1 137 ? -29.479 1.783 9.623 1.00 92.38 137 ASP A CA 1
ATOM 1035 C C . ASP A 1 137 ? -28.725 0.521 10.078 1.00 92.38 137 ASP A C 1
ATOM 1037 O O . ASP A 1 137 ? -28.978 -0.571 9.575 1.00 92.38 137 ASP A O 1
ATOM 1041 N N . GLY A 1 138 ? -27.747 0.662 10.976 1.00 90.88 138 GLY A N 1
ATOM 1042 C CA . GLY A 1 138 ? -26.954 -0.457 11.495 1.00 90.88 138 GLY A CA 1
ATOM 1043 C C . GLY A 1 138 ? -25.915 -1.039 10.530 1.00 90.88 138 GLY A C 1
ATOM 1044 O O . GLY A 1 138 ? -25.141 -1.913 10.914 1.00 90.88 138 GLY A O 1
ATOM 1045 N N . MET A 1 139 ? -25.802 -0.524 9.303 1.00 91.31 139 MET A N 1
ATOM 1046 C CA . MET A 1 139 ? -24.912 -1.076 8.269 1.00 91.31 139 MET A CA 1
ATOM 1047 C C . MET A 1 139 ? -23.493 -0.482 8.310 1.00 91.31 139 MET A C 1
ATOM 1049 O O . MET A 1 139 ? -22.673 -0.747 7.431 1.00 91.31 139 MET A O 1
ATOM 1053 N N . GLY A 1 140 ? -23.168 0.321 9.330 1.00 88.38 140 GLY A N 1
ATOM 1054 C CA . GLY A 1 140 ? -21.874 1.000 9.464 1.00 88.38 140 GLY A CA 1
ATOM 1055 C C . GLY A 1 140 ? -20.676 0.045 9.458 1.00 88.38 140 GLY A C 1
ATOM 1056 O O . GLY A 1 140 ? -19.711 0.284 8.735 1.00 88.38 140 GLY A O 1
ATOM 1057 N N . GLY A 1 141 ? -20.756 -1.071 10.191 1.00 89.56 141 GLY A N 1
ATOM 1058 C CA . GLY A 1 141 ? -19.692 -2.081 10.220 1.00 89.56 141 GLY A CA 1
ATOM 1059 C C . GLY A 1 141 ? -19.437 -2.708 8.846 1.00 89.56 141 GLY A C 1
ATOM 1060 O O . GLY A 1 141 ? -18.290 -2.800 8.410 1.00 89.56 141 GLY A O 1
ATOM 1061 N N . GLN A 1 142 ? -20.507 -3.052 8.121 1.00 89.38 142 GLN A N 1
ATOM 1062 C CA . GLN A 1 142 ? -20.401 -3.565 6.755 1.00 89.38 142 GLN A CA 1
ATOM 1063 C C . GLN A 1 142 ? -19.815 -2.517 5.804 1.00 89.38 142 GLN A C 1
ATOM 1065 O O . GLN A 1 142 ? -18.919 -2.847 5.034 1.00 89.38 142 GLN A O 1
ATOM 1070 N N . ARG A 1 143 ? -20.244 -1.252 5.893 1.00 86.06 143 ARG A N 1
ATOM 1071 C CA . ARG A 1 143 ? -19.690 -0.162 5.070 1.00 86.06 143 ARG A CA 1
ATOM 1072 C C . ARG A 1 143 ? -18.199 0.031 5.290 1.00 86.06 143 ARG A C 1
ATOM 1074 O O . ARG A 1 143 ? -17.460 0.194 4.327 1.00 86.06 143 ARG A O 1
ATOM 1081 N N . VAL A 1 144 ? -17.747 -0.007 6.542 1.00 87.06 144 VAL A N 1
ATOM 1082 C CA . VAL A 1 144 ? -16.318 0.089 6.863 1.00 87.06 144 VAL A CA 1
ATOM 1083 C C . VAL A 1 144 ? -15.567 -1.117 6.301 1.00 87.06 144 VAL A C 1
ATOM 1085 O O . VAL A 1 144 ? -14.530 -0.940 5.665 1.00 87.06 144 VAL A O 1
ATOM 1088 N N . ALA A 1 145 ? -16.099 -2.332 6.459 1.00 87.75 145 ALA A N 1
ATOM 1089 C CA . ALA A 1 145 ? -15.493 -3.536 5.896 1.00 87.75 145 ALA A CA 1
ATOM 1090 C C . ALA A 1 145 ? -15.413 -3.479 4.360 1.00 87.75 145 ALA A C 1
ATOM 1092 O O . ALA A 1 145 ? -14.373 -3.795 3.783 1.00 87.75 145 ALA A O 1
ATOM 1093 N N . GLU A 1 146 ? -16.469 -3.027 3.684 1.00 83.19 146 GLU A N 1
ATOM 1094 C CA . GLU A 1 146 ? -16.496 -2.821 2.233 1.00 83.19 146 GLU A CA 1
ATOM 1095 C C . GLU A 1 146 ? -15.507 -1.738 1.795 1.00 83.19 146 GLU A C 1
ATOM 1097 O O . GLU A 1 146 ? -14.755 -1.948 0.846 1.00 83.19 146 GLU A O 1
ATOM 1102 N N . LEU A 1 147 ? -15.416 -0.622 2.517 1.00 82.88 147 LEU A N 1
ATOM 1103 C CA . LEU A 1 147 ? -14.455 0.438 2.219 1.00 82.88 147 LEU A CA 1
ATOM 1104 C C . LEU A 1 147 ? -13.007 -0.050 2.374 1.00 82.88 147 LEU A C 1
ATOM 1106 O O . LEU A 1 147 ? -12.154 0.246 1.537 1.00 82.88 147 LEU A O 1
ATOM 1110 N N . ILE A 1 148 ? -12.725 -0.842 3.411 1.00 81.31 148 ILE A N 1
ATOM 1111 C CA . ILE A 1 148 ? -11.401 -1.427 3.643 1.00 81.31 148 ILE A CA 1
ATOM 1112 C C . ILE A 1 148 ? -11.075 -2.464 2.564 1.00 81.31 148 ILE A C 1
ATOM 1114 O O . ILE A 1 148 ? -9.972 -2.445 2.019 1.00 81.31 148 ILE A O 1
ATOM 1118 N N . THR A 1 149 ? -12.015 -3.337 2.205 1.00 82.19 149 THR A N 1
ATOM 1119 C CA . THR A 1 149 ? -11.755 -4.465 1.291 1.00 82.19 149 THR A CA 1
ATOM 1120 C C . THR A 1 149 ? -11.844 -4.083 -0.184 1.00 82.19 149 THR A C 1
ATOM 1122 O O . THR A 1 149 ? -10.972 -4.454 -0.964 1.00 82.19 149 THR A O 1
ATOM 1125 N N . LYS A 1 150 ? -12.854 -3.304 -0.573 1.00 79.94 150 LYS A N 1
ATOM 1126 C CA . LYS A 1 150 ? -13.171 -2.953 -1.967 1.00 79.94 150 LYS A CA 1
ATOM 1127 C C . LYS A 1 150 ? -12.836 -1.499 -2.303 1.00 79.94 150 LYS A C 1
ATOM 1129 O O . LYS A 1 150 ? -12.426 -1.216 -3.423 1.00 79.94 150 LYS A O 1
ATOM 1134 N N . GLY A 1 151 ? -12.891 -0.594 -1.327 1.00 82.25 151 GLY A N 1
ATOM 1135 C CA . GLY A 1 151 ? -12.775 0.850 -1.565 1.00 82.25 151 GLY A CA 1
ATOM 1136 C C . GLY A 1 151 ? -14.120 1.483 -1.933 1.00 82.25 151 GLY A C 1
ATOM 1137 O O . GLY A 1 151 ? -15.133 0.785 -1.955 1.00 82.25 151 GLY A O 1
ATOM 1138 N N . PRO A 1 152 ? -14.158 2.803 -2.190 1.00 85.50 152 PRO A N 1
ATOM 1139 C CA . PRO A 1 152 ? -15.377 3.479 -2.615 1.00 85.50 152 PRO A CA 1
ATOM 1140 C C . PRO A 1 152 ? -15.819 2.980 -3.994 1.00 85.50 152 PRO A C 1
ATOM 1142 O O . PRO A 1 152 ? -14.984 2.708 -4.860 1.00 85.50 152 PRO A O 1
ATOM 1145 N N . ASP A 1 153 ? -17.134 2.901 -4.202 1.00 87.00 153 ASP A N 1
ATOM 1146 C CA . ASP A 1 153 ? -17.691 2.583 -5.513 1.00 87.00 153 ASP A CA 1
ATOM 1147 C C . ASP A 1 153 ? -17.350 3.701 -6.502 1.00 87.00 153 ASP A C 1
ATOM 1149 O O . ASP A 1 153 ? -17.744 4.857 -6.336 1.00 87.00 153 ASP A O 1
ATOM 1153 N N . VAL A 1 154 ? -16.619 3.336 -7.551 1.00 87.38 154 VAL A N 1
ATOM 1154 C CA . VAL A 1 154 ? -16.180 4.245 -8.606 1.00 87.38 154 VAL A CA 1
ATOM 1155 C C . VAL A 1 154 ? -17.368 4.890 -9.324 1.00 87.38 154 VAL A C 1
ATOM 1157 O O . VAL A 1 154 ? -17.274 6.050 -9.719 1.00 87.38 154 VAL A O 1
ATOM 1160 N N . ALA A 1 155 ? -18.485 4.173 -9.471 1.00 86.94 155 ALA A N 1
ATOM 1161 C CA . ALA A 1 155 ? -19.687 4.703 -10.111 1.00 86.94 155 ALA A CA 1
ATOM 1162 C C . ALA A 1 155 ? -20.393 5.773 -9.260 1.00 86.94 155 ALA A C 1
ATOM 1164 O O . ALA A 1 155 ? -21.139 6.587 -9.799 1.00 86.94 155 ALA A O 1
ATOM 1165 N N . SER A 1 156 ? -20.132 5.798 -7.949 1.00 88.88 156 SER A N 1
ATOM 1166 C CA . SER A 1 156 ? -20.693 6.778 -7.011 1.00 88.88 156 SER A CA 1
ATOM 1167 C C . SER A 1 156 ? -19.875 8.068 -6.894 1.00 88.88 156 SER A C 1
ATOM 1169 O O . SER A 1 156 ? -20.252 8.958 -6.133 1.00 88.88 156 SER A O 1
ATOM 1171 N N . LEU A 1 157 ? -18.743 8.170 -7.603 1.00 94.94 157 LEU A N 1
ATOM 1172 C CA . LEU A 1 157 ? -17.862 9.326 -7.483 1.00 94.94 157 LEU A CA 1
ATOM 1173 C C . LEU A 1 157 ? -18.520 10.591 -8.040 1.00 94.94 157 LEU A C 1
ATOM 1175 O O . LEU A 1 157 ? -18.976 10.629 -9.183 1.00 94.94 157 LEU A O 1
ATOM 1179 N N . THR A 1 158 ? -18.495 11.650 -7.241 1.00 96.44 158 THR A N 1
ATOM 1180 C CA . THR A 1 158 ? -18.952 12.993 -7.604 1.00 96.44 158 THR A CA 1
ATOM 1181 C C . THR A 1 158 ? -17.788 13.972 -7.582 1.00 96.44 158 THR A C 1
ATOM 1183 O O . THR A 1 158 ? -16.713 13.682 -7.059 1.00 96.44 158 THR A O 1
ATOM 1186 N N . ILE A 1 159 ? -17.976 15.149 -8.174 1.00 97.38 159 ILE A N 1
ATOM 1187 C CA . ILE A 1 159 ? -16.942 16.180 -8.235 1.00 97.38 159 ILE A CA 1
ATOM 1188 C C . ILE A 1 159 ? -17.527 17.552 -7.930 1.00 97.38 159 ILE A C 1
ATOM 1190 O O . ILE A 1 159 ? -18.623 17.883 -8.383 1.00 97.38 159 ILE A O 1
ATOM 1194 N N . ARG A 1 160 ? -16.771 18.357 -7.187 1.00 96.31 160 ARG A N 1
ATOM 1195 C CA . ARG A 1 160 ? -17.069 19.766 -6.917 1.00 96.31 160 ARG A CA 1
ATOM 1196 C C . ARG A 1 160 ? -15.793 20.596 -6.926 1.00 96.31 160 ARG A C 1
ATOM 1198 O O . ARG A 1 160 ? -14.695 20.053 -6.819 1.00 96.31 160 ARG A O 1
ATOM 1205 N N . GLU A 1 161 ? -15.926 21.909 -7.063 1.00 96.62 161 GLU A N 1
ATOM 1206 C CA . GLU A 1 161 ? -14.792 22.810 -6.838 1.00 96.62 161 GLU A CA 1
ATOM 1207 C C . GLU A 1 161 ? -14.413 22.836 -5.353 1.00 96.62 161 GLU A C 1
ATOM 1209 O O . GLU A 1 161 ? -15.252 22.616 -4.473 1.00 96.62 161 GLU A O 1
ATOM 1214 N N . ALA A 1 162 ? -13.128 23.060 -5.084 1.00 97.00 162 ALA A N 1
ATOM 1215 C CA . ALA A 1 162 ? -12.623 23.225 -3.732 1.00 97.00 162 ALA A CA 1
ATOM 1216 C C . ALA A 1 162 ? -13.163 24.520 -3.107 1.00 97.00 162 ALA A C 1
ATOM 1218 O O . ALA A 1 162 ? -13.160 25.581 -3.729 1.00 97.00 162 ALA A O 1
ATOM 1219 N N . GLU A 1 163 ? -13.578 24.424 -1.852 1.00 96.25 163 GLU A N 1
ATOM 1220 C CA . GLU A 1 163 ? -14.108 25.504 -1.026 1.00 96.25 163 GLU A CA 1
ATOM 1221 C C . GLU A 1 163 ? -13.106 25.870 0.082 1.00 96.25 163 GLU A C 1
ATOM 1223 O O . GLU A 1 163 ? -12.123 25.167 0.322 1.00 96.25 163 GLU A O 1
ATOM 1228 N N . GLU A 1 164 ? -13.364 26.950 0.828 1.00 94.56 164 GLU A N 1
ATOM 1229 C CA . GLU A 1 164 ? -12.497 27.385 1.937 1.00 94.56 164 GLU A CA 1
ATOM 1230 C C . GLU A 1 164 ? -12.239 26.275 2.974 1.00 94.56 164 GLU A C 1
ATOM 1232 O O . GLU A 1 164 ? -11.107 26.102 3.434 1.00 94.56 164 GLU A O 1
ATOM 1237 N N . ARG A 1 165 ? -13.257 25.449 3.259 1.00 94.75 165 ARG A N 1
ATOM 1238 C CA . ARG A 1 165 ? -13.160 24.301 4.178 1.00 94.75 165 ARG A CA 1
ATOM 1239 C C . ARG A 1 165 ? -12.144 23.237 3.748 1.00 94.75 165 ARG A C 1
ATOM 1241 O O . ARG A 1 165 ? -11.660 22.492 4.596 1.00 94.75 165 ARG A O 1
ATOM 1248 N N . ASP A 1 166 ? -11.792 23.166 2.463 1.00 97.31 166 ASP A N 1
ATOM 1249 C CA . ASP A 1 166 ? -10.868 22.156 1.938 1.00 97.31 166 ASP A CA 1
ATOM 1250 C C . ASP A 1 166 ? -9.391 22.549 2.112 1.00 97.31 166 ASP A C 1
ATOM 1252 O O . ASP A 1 166 ? -8.510 21.721 1.879 1.00 97.31 166 ASP A O 1
ATOM 1256 N N . CYS A 1 167 ? -9.089 23.777 2.557 1.00 96.56 167 CYS A N 1
ATOM 1257 C CA . CYS A 1 167 ? -7.713 24.260 2.721 1.00 96.56 167 CYS A CA 1
ATOM 1258 C C . CYS A 1 167 ? -6.874 23.332 3.617 1.00 96.56 167 CYS A C 1
ATOM 1260 O O . CYS A 1 167 ? -5.753 22.961 3.271 1.00 96.56 167 CYS A O 1
ATOM 1262 N N . ALA A 1 168 ? -7.419 22.919 4.766 1.00 95.62 168 ALA A N 1
ATOM 1263 C CA . ALA A 1 168 ? -6.724 22.016 5.685 1.00 95.62 168 ALA A CA 1
ATOM 1264 C C . ALA A 1 168 ? -6.532 20.617 5.079 1.00 95.62 168 ALA A C 1
ATOM 1266 O O . ALA A 1 168 ? -5.447 20.040 5.153 1.00 95.62 168 ALA A O 1
ATOM 1267 N N . LEU A 1 169 ? -7.564 20.091 4.415 1.00 96.38 169 LEU A N 1
ATOM 1268 C CA . LEU A 1 169 ? -7.520 18.783 3.763 1.00 96.38 169 LEU A CA 1
ATOM 1269 C C . LEU A 1 169 ? -6.455 18.732 2.658 1.00 96.38 169 LEU A C 1
ATOM 1271 O O . LEU A 1 169 ? -5.636 17.812 2.618 1.00 96.38 169 LEU A O 1
ATOM 1275 N N . LEU A 1 170 ? -6.433 19.740 1.786 1.00 96.94 170 LEU A N 1
ATOM 1276 C CA . LEU A 1 170 ? -5.463 19.850 0.699 1.00 96.94 170 LEU A CA 1
ATOM 1277 C C . LEU A 1 170 ? -4.035 20.007 1.223 1.00 96.94 170 LEU A C 1
ATOM 1279 O O . LEU A 1 170 ? -3.107 19.469 0.619 1.00 96.94 170 LEU A O 1
ATOM 1283 N N . TRP A 1 171 ? -3.839 20.701 2.346 1.00 96.75 171 TRP A N 1
ATOM 1284 C CA . TRP A 1 171 ? -2.538 20.777 3.004 1.00 96.75 171 TRP A CA 1
ATOM 1285 C C . TRP A 1 171 ? -2.053 19.407 3.475 1.00 96.75 171 TRP A C 1
ATOM 1287 O O . TRP A 1 171 ? -0.923 19.022 3.163 1.00 96.75 171 TRP A O 1
ATOM 1297 N N . HIS A 1 172 ? -2.919 18.641 4.146 1.00 95.69 172 HIS A N 1
ATOM 1298 C CA . HIS A 1 172 ? -2.601 17.284 4.586 1.00 95.69 172 HIS A CA 1
ATOM 1299 C C . HIS A 1 172 ? -2.273 16.361 3.410 1.00 95.69 172 HIS A C 1
ATOM 1301 O O . HIS A 1 172 ? -1.260 15.668 3.444 1.00 95.69 172 HIS A O 1
ATOM 1307 N N . TRP A 1 173 ? -3.072 16.382 2.339 1.00 96.12 173 TRP A N 1
ATOM 1308 C CA . TRP A 1 173 ? -2.781 15.581 1.147 1.00 96.12 173 TRP A CA 1
ATOM 1309 C C . TRP A 1 173 ? -1.507 16.013 0.440 1.00 96.12 173 TRP A C 1
ATOM 1311 O O . TRP A 1 173 ? -0.781 15.159 -0.059 1.00 96.12 173 TRP A O 1
ATOM 1321 N N . ARG A 1 174 ? -1.212 17.317 0.381 1.00 93.25 174 ARG A N 1
ATOM 1322 C CA . ARG A 1 174 ? 0.043 17.786 -0.207 1.00 93.25 174 ARG A CA 1
ATOM 1323 C C . ARG A 1 174 ? 1.229 17.271 0.591 1.00 93.25 174 ARG A C 1
ATOM 1325 O O . ARG A 1 174 ? 2.144 16.777 -0.049 1.00 93.25 174 ARG A O 1
ATOM 1332 N N . ASN A 1 175 ? 1.206 17.351 1.920 1.00 92.75 175 ASN A N 1
ATOM 1333 C CA . ASN A 1 175 ? 2.309 16.931 2.794 1.00 92.75 175 ASN A CA 1
ATOM 1334 C C . ASN A 1 175 ? 2.406 15.423 3.055 1.00 92.75 175 ASN A C 1
ATOM 1336 O O . ASN A 1 175 ? 3.323 14.994 3.751 1.00 92.75 175 ASN A O 1
ATOM 1340 N N . ASP A 1 176 ? 1.510 14.613 2.497 1.00 93.94 176 ASP A N 1
ATOM 1341 C CA . ASP A 1 176 ? 1.654 13.162 2.538 1.00 93.94 176 ASP A CA 1
ATOM 1342 C C . ASP A 1 176 ? 2.989 12.725 1.881 1.00 93.94 176 ASP A C 1
ATOM 1344 O O . ASP A 1 176 ? 3.305 13.214 0.788 1.00 93.94 176 ASP A O 1
ATOM 1348 N N . PRO A 1 177 ? 3.774 11.819 2.504 1.00 90.19 177 PRO A N 1
ATOM 1349 C CA . PRO A 1 177 ? 5.112 11.457 2.027 1.00 90.19 177 PRO A CA 1
ATOM 1350 C C . PRO A 1 177 ? 5.160 10.971 0.575 1.00 90.19 177 PRO A C 1
ATOM 1352 O O . PRO A 1 177 ? 6.023 11.410 -0.183 1.00 90.19 177 PRO A O 1
ATOM 1355 N N . ASP A 1 178 ? 4.203 10.146 0.132 1.00 86.31 178 ASP A N 1
ATOM 1356 C CA . ASP A 1 178 ? 4.183 9.662 -1.257 1.00 86.31 178 ASP A CA 1
ATOM 1357 C C . ASP A 1 178 ? 3.902 10.803 -2.241 1.00 86.31 178 ASP A C 1
ATOM 1359 O O . ASP A 1 178 ? 4.442 10.831 -3.353 1.00 86.31 178 ASP A O 1
ATOM 1363 N N . VAL A 1 179 ? 3.055 11.760 -1.841 1.00 87.75 179 VAL A N 1
ATOM 1364 C CA . VAL A 1 179 ? 2.747 12.950 -2.646 1.00 87.75 179 VAL A CA 1
ATOM 1365 C C . VAL A 1 179 ? 3.962 13.870 -2.709 1.00 87.75 179 VAL A C 1
ATOM 1367 O O . VAL A 1 179 ? 4.278 14.355 -3.793 1.00 87.75 179 VAL A O 1
ATOM 1370 N N . ARG A 1 180 ? 4.679 14.080 -1.596 1.00 88.94 180 ARG A N 1
ATOM 1371 C CA . ARG A 1 180 ? 5.949 14.828 -1.576 1.00 88.94 180 ARG A CA 1
ATOM 1372 C C . ARG A 1 180 ? 7.012 14.164 -2.450 1.00 88.94 180 ARG A C 1
ATOM 1374 O O . ARG A 1 180 ? 7.583 14.831 -3.307 1.00 88.94 180 ARG A O 1
ATOM 1381 N N . ASN A 1 181 ? 7.201 12.851 -2.328 1.00 85.06 181 ASN A N 1
ATOM 1382 C CA . ASN A 1 181 ? 8.154 12.085 -3.138 1.00 85.06 181 ASN A CA 1
ATOM 1383 C C . ASN A 1 181 ? 7.836 12.172 -4.639 1.00 85.06 181 ASN A C 1
ATOM 1385 O O . ASN A 1 181 ? 8.736 12.283 -5.479 1.00 85.06 181 ASN A O 1
ATOM 1389 N N . SER A 1 182 ? 6.547 12.198 -4.981 1.00 81.75 182 SER A N 1
ATOM 1390 C CA . SER A 1 182 ? 6.070 12.334 -6.359 1.00 81.75 182 SER A CA 1
ATOM 1391 C C . SER A 1 182 ? 6.104 13.775 -6.887 1.00 81.75 182 SER A C 1
ATOM 1393 O O . SER A 1 182 ? 6.125 13.967 -8.101 1.00 81.75 182 SER A O 1
ATOM 1395 N N . ALA A 1 183 ? 6.148 14.787 -6.015 1.00 81.44 183 ALA A N 1
ATOM 1396 C CA . ALA A 1 183 ? 6.144 16.204 -6.384 1.00 81.44 183 ALA A CA 1
ATOM 1397 C C . ALA A 1 183 ? 7.542 16.711 -6.762 1.00 81.44 183 ALA A C 1
ATOM 1399 O O . ALA A 1 183 ? 8.533 16.342 -6.140 1.00 81.44 183 ALA A O 1
ATOM 1400 N N . PHE A 1 184 ? 7.647 17.595 -7.760 1.00 69.88 184 PHE A N 1
ATOM 1401 C CA . PHE A 1 184 ? 8.938 18.147 -8.212 1.00 69.88 184 PHE A CA 1
ATOM 1402 C C . PHE A 1 184 ? 9.733 18.857 -7.109 1.00 69.88 184 PHE A C 1
ATOM 1404 O O . PHE A 1 184 ? 10.958 18.788 -7.116 1.00 69.88 184 PHE A O 1
ATOM 1411 N N . ASN A 1 185 ? 9.044 19.455 -6.133 1.00 78.56 185 ASN A N 1
ATOM 1412 C CA . ASN A 1 185 ? 9.634 19.853 -4.860 1.00 78.56 185 ASN A CA 1
ATOM 1413 C C . ASN A 1 185 ? 9.093 18.945 -3.738 1.00 78.56 185 ASN A C 1
ATOM 1415 O O . ASN A 1 185 ? 7.882 18.940 -3.479 1.00 78.56 185 ASN A O 1
ATOM 1419 N N . ALA A 1 186 ? 10.001 18.201 -3.101 1.00 77.75 186 ALA A N 1
ATOM 1420 C CA . ALA A 1 186 ? 9.707 17.254 -2.029 1.00 77.75 186 ALA A CA 1
ATOM 1421 C C . ALA A 1 186 ? 9.653 17.892 -0.628 1.00 77.75 186 ALA A C 1
ATOM 1423 O O . ALA A 1 186 ? 9.245 17.222 0.319 1.00 77.75 186 ALA A O 1
ATOM 1424 N N . ASP A 1 187 ? 10.004 19.173 -0.488 1.00 78.00 187 ASP A N 1
ATOM 1425 C CA . ASP A 1 187 ? 9.973 19.872 0.793 1.00 78.00 187 ASP A CA 1
ATOM 1426 C C . ASP A 1 187 ? 8.561 19.885 1.395 1.00 78.00 187 ASP A C 1
ATOM 1428 O O . ASP A 1 187 ? 7.537 20.017 0.697 1.00 78.00 187 ASP A O 1
ATOM 1432 N N . ALA A 1 188 ? 8.518 19.782 2.724 1.00 84.88 188 ALA A N 1
ATOM 1433 C CA . ALA A 1 188 ? 7.299 19.976 3.489 1.00 84.88 188 ALA A CA 1
ATOM 1434 C C . ALA A 1 188 ? 6.794 21.416 3.314 1.00 84.88 188 ALA A C 1
ATOM 1436 O O . ALA A 1 188 ? 7.542 22.390 3.402 1.00 84.88 188 ALA A O 1
ATOM 1437 N N . VAL A 1 189 ? 5.494 21.557 3.080 1.00 89.25 189 VAL A N 1
ATOM 1438 C CA . VAL A 1 189 ? 4.834 22.851 2.907 1.00 89.25 189 VAL A CA 1
ATOM 1439 C C . VAL A 1 189 ? 4.340 23.323 4.269 1.00 89.25 189 VAL A C 1
ATOM 1441 O O . VAL A 1 189 ? 3.506 22.650 4.877 1.00 89.25 189 VAL A O 1
ATOM 1444 N N . SER A 1 190 ? 4.801 24.482 4.746 1.00 94.44 190 SER A N 1
ATOM 1445 C CA . SER A 1 190 ? 4.273 25.065 5.988 1.00 94.44 190 SER A CA 1
ATOM 1446 C C . SER A 1 190 ? 2.794 25.441 5.854 1.00 94.44 190 SER A C 1
ATOM 1448 O O . SER A 1 190 ? 2.291 25.674 4.749 1.00 94.44 190 SER A O 1
ATOM 1450 N N . TRP A 1 191 ? 2.084 25.487 6.981 1.00 94.31 191 TRP A N 1
ATOM 1451 C CA . TRP A 1 191 ? 0.656 25.801 7.001 1.00 94.31 191 TRP A CA 1
ATOM 1452 C C . TRP A 1 191 ? 0.375 27.214 6.470 1.00 94.31 191 TRP A C 1
ATOM 1454 O O . TRP A 1 191 ? -0.458 27.390 5.584 1.00 94.31 191 TRP A O 1
ATOM 1464 N N . GLU A 1 192 ? 1.150 28.207 6.903 1.00 94.19 192 GLU A N 1
ATOM 1465 C CA . GLU A 1 192 ? 0.984 29.615 6.522 1.00 94.19 192 GLU A CA 1
ATOM 1466 C C . GLU A 1 192 ? 1.239 29.836 5.021 1.00 94.19 192 GLU A C 1
ATOM 1468 O O . GLU A 1 192 ? 0.507 30.566 4.341 1.00 94.19 192 GLU A O 1
ATOM 1473 N N . SER A 1 193 ? 2.265 29.162 4.484 1.00 91.19 193 SER A N 1
ATOM 1474 C CA . SER A 1 193 ? 2.584 29.180 3.052 1.00 91.19 193 SER A CA 1
ATOM 1475 C C . SER A 1 193 ? 1.456 28.554 2.233 1.00 91.19 193 SER A C 1
ATOM 1477 O O . SER A 1 193 ? 1.041 29.096 1.206 1.00 91.19 193 SER A O 1
ATOM 1479 N N . HIS A 1 194 ? 0.893 27.445 2.718 1.00 94.00 194 HIS A N 1
ATOM 1480 C CA . HIS A 1 194 ? -0.223 26.785 2.057 1.00 94.00 194 HIS A CA 1
ATOM 1481 C C . HIS A 1 194 ? -1.502 27.620 2.065 1.00 94.00 194 HIS A C 1
ATOM 1483 O O . HIS A 1 194 ? -2.138 27.724 1.019 1.00 94.00 194 HIS A O 1
ATOM 1489 N N . GLN A 1 195 ? -1.862 28.239 3.193 1.00 94.56 195 GLN A N 1
ATOM 1490 C CA . GLN A 1 195 ? -3.035 29.116 3.273 1.00 94.56 195 GLN A CA 1
ATOM 1491 C C . GLN A 1 195 ? -2.926 30.271 2.272 1.00 94.56 195 GLN A C 1
ATOM 1493 O O . GLN A 1 195 ? -3.867 30.542 1.525 1.00 94.56 195 GLN A O 1
ATOM 1498 N N . SER A 1 196 ? -1.749 30.900 2.201 1.00 93.06 196 SER A N 1
ATOM 1499 C CA . SER A 1 196 ? -1.475 31.988 1.257 1.00 93.06 196 SER A CA 1
ATOM 1500 C C . SER A 1 196 ? -1.586 31.517 -0.198 1.00 93.06 196 SER A C 1
ATOM 1502 O O . SER A 1 196 ? -2.234 32.167 -1.019 1.00 93.06 196 SER A O 1
ATOM 1504 N N . TRP A 1 197 ? -1.007 30.353 -0.513 1.00 94.56 197 TRP A N 1
ATOM 1505 C CA . TRP A 1 197 ? -1.097 29.729 -1.834 1.00 94.56 197 TRP A CA 1
ATOM 1506 C C . TRP A 1 197 ? -2.540 29.375 -2.217 1.00 94.56 197 TRP A C 1
ATOM 1508 O O . TRP A 1 197 ? -2.962 29.654 -3.339 1.00 94.56 197 TRP A O 1
ATOM 1518 N N . PHE A 1 198 ? -3.310 28.788 -1.300 1.00 94.62 198 PHE A N 1
ATOM 1519 C CA . PHE A 1 198 ? -4.683 28.363 -1.557 1.00 94.62 198 PHE A CA 1
ATOM 1520 C C . PHE A 1 198 ? -5.604 29.565 -1.781 1.00 94.62 198 PHE A C 1
ATOM 1522 O O . PHE A 1 198 ? -6.355 29.593 -2.756 1.00 94.62 198 PHE A O 1
ATOM 1529 N N . ALA A 1 199 ? -5.476 30.608 -0.954 1.00 93.75 199 ALA A N 1
ATOM 1530 C CA . ALA A 1 199 ? -6.218 31.855 -1.121 1.00 93.75 199 ALA A CA 1
ATOM 1531 C C . ALA A 1 199 ? -5.875 32.575 -2.437 1.00 93.75 199 ALA A C 1
ATOM 1533 O O . ALA A 1 199 ? -6.750 33.186 -3.050 1.00 93.75 199 ALA A O 1
ATOM 1534 N N . ALA A 1 200 ? -4.617 32.510 -2.889 1.00 92.88 200 ALA A N 1
ATOM 1535 C CA . ALA A 1 200 ? -4.232 33.020 -4.202 1.00 92.88 200 ALA A CA 1
ATOM 1536 C C . ALA A 1 200 ? -4.884 32.204 -5.330 1.00 92.88 200 ALA A C 1
ATOM 1538 O O . ALA A 1 200 ? -5.456 32.787 -6.247 1.00 92.88 200 ALA A O 1
ATOM 1539 N N . LYS A 1 201 ? -4.871 30.867 -5.231 1.00 92.31 201 LYS A N 1
ATOM 1540 C CA . LYS A 1 201 ? -5.466 29.977 -6.238 1.00 92.31 201 LYS A CA 1
ATOM 1541 C C . LYS A 1 201 ? -6.986 30.032 -6.320 1.00 92.31 201 LYS A C 1
ATOM 1543 O O . LYS A 1 201 ? -7.508 29.855 -7.411 1.00 92.31 201 LYS A O 1
ATOM 1548 N N . GLN A 1 202 ? -7.689 30.348 -5.236 1.00 90.50 202 GLN A N 1
ATOM 1549 C CA . GLN A 1 202 ? -9.135 30.592 -5.298 1.00 90.50 202 GLN A CA 1
ATOM 1550 C C . GLN A 1 202 ? -9.520 31.867 -6.067 1.00 90.50 202 GLN A C 1
ATOM 1552 O O . GLN A 1 202 ? -10.636 31.962 -6.565 1.00 90.50 202 GLN A O 1
ATOM 1557 N N . ARG A 1 203 ? -8.623 32.857 -6.166 1.00 90.69 203 ARG A N 1
ATOM 1558 C CA . ARG A 1 203 ? -8.879 34.119 -6.890 1.00 90.69 203 ARG A CA 1
ATOM 1559 C C . ARG A 1 203 ? -8.373 34.101 -8.333 1.00 90.69 203 ARG A C 1
ATOM 1561 O O . ARG A 1 203 ? -8.586 35.062 -9.066 1.00 90.69 203 ARG A O 1
ATOM 1568 N N . ASP A 1 204 ? -7.670 33.043 -8.709 1.00 89.38 204 ASP A N 1
ATOM 1569 C CA . ASP A 1 204 ? -6.998 32.887 -9.989 1.00 89.38 204 ASP A CA 1
ATOM 1570 C C . ASP A 1 204 ? -7.973 32.295 -11.014 1.00 89.38 204 ASP A C 1
ATOM 1572 O O . ASP A 1 204 ? -8.326 31.119 -10.932 1.00 89.38 204 ASP A O 1
ATOM 1576 N N . SER A 1 205 ? -8.416 33.100 -11.986 1.00 86.38 205 SER A N 1
ATOM 1577 C CA . SER A 1 205 ? -9.351 32.655 -13.030 1.00 86.38 205 SER A CA 1
ATOM 1578 C C . SER A 1 205 ? -8.763 31.587 -13.956 1.00 86.38 205 SER A C 1
ATOM 1580 O O . SER A 1 205 ? -9.512 30.866 -14.617 1.00 86.38 205 SER A O 1
ATOM 1582 N N . ASP A 1 206 ? -7.435 31.474 -13.984 1.00 88.62 206 ASP A N 1
ATOM 1583 C CA . ASP A 1 206 ? -6.683 30.519 -14.791 1.00 88.62 206 ASP A CA 1
ATOM 1584 C C . ASP A 1 206 ? -6.388 29.210 -14.043 1.00 88.62 206 ASP A C 1
ATOM 1586 O O . ASP A 1 206 ? -5.819 28.274 -14.613 1.00 88.62 206 ASP A O 1
ATOM 1590 N N . SER A 1 207 ? -6.826 29.100 -12.787 1.00 91.00 207 SER A N 1
ATOM 1591 C CA . SER A 1 207 ? -6.697 27.902 -11.967 1.00 91.00 207 SER A CA 1
ATOM 1592 C C . SER A 1 207 ? -8.064 27.381 -11.532 1.00 91.00 207 SER A C 1
ATOM 1594 O O . SER A 1 207 ? -8.998 28.127 -11.265 1.00 91.00 207 SER A O 1
ATOM 1596 N N . VAL A 1 208 ? -8.197 26.064 -11.426 1.00 94.12 208 VAL A N 1
ATOM 1597 C CA . VAL A 1 208 ? -9.325 25.426 -10.737 1.00 94.12 208 VAL A CA 1
ATOM 1598 C C . VAL A 1 208 ? -8.828 24.195 -10.002 1.00 94.12 208 VAL A C 1
ATOM 1600 O O . VAL A 1 208 ? -8.012 23.437 -10.526 1.00 94.12 208 VAL A O 1
ATOM 1603 N N . ILE A 1 209 ? -9.297 24.015 -8.771 1.00 97.25 209 ILE A N 1
ATOM 1604 C CA . ILE A 1 209 ? -9.028 22.832 -7.957 1.00 97.25 209 ILE A CA 1
ATOM 1605 C C . ILE A 1 209 ? -10.363 22.129 -7.761 1.00 97.25 209 ILE A C 1
ATOM 1607 O O . ILE A 1 209 ? -11.302 22.721 -7.235 1.00 97.25 209 ILE A O 1
ATOM 1611 N N . TYR A 1 210 ? -10.438 20.874 -8.179 1.00 98.00 210 TYR A N 1
ATOM 1612 C CA . TYR A 1 210 ? -11.577 20.010 -7.931 1.00 98.00 210 TYR A CA 1
ATOM 1613 C C . TYR A 1 210 ? -11.291 19.050 -6.783 1.00 98.00 210 TYR A C 1
ATOM 1615 O O . TYR A 1 210 ? -10.188 18.509 -6.678 1.00 98.00 210 TYR A O 1
ATOM 1623 N N . ILE A 1 211 ? -12.316 18.797 -5.975 1.00 98.25 211 ILE A N 1
ATOM 1624 C CA . ILE A 1 211 ? -12.380 17.705 -5.008 1.00 98.25 211 ILE A CA 1
ATOM 1625 C C . ILE A 1 211 ? -13.284 16.627 -5.597 1.00 98.25 211 ILE A C 1
ATOM 1627 O O . ILE A 1 211 ? -14.426 16.901 -5.971 1.00 98.25 211 ILE A O 1
ATOM 1631 N N . VAL A 1 212 ? -12.764 15.404 -5.688 1.00 97.75 212 VAL A N 1
ATOM 1632 C CA . VAL A 1 212 ? -13.563 14.229 -6.046 1.00 97.75 212 VAL A CA 1
ATOM 1633 C C . VAL A 1 212 ? -13.977 13.523 -4.767 1.00 97.75 212 VAL A C 1
ATOM 1635 O O . VAL A 1 212 ? -13.144 13.254 -3.900 1.00 97.75 212 VAL A O 1
ATOM 1638 N N . GLU A 1 213 ? -15.265 13.239 -4.649 1.00 95.94 213 GLU A N 1
ATOM 1639 C CA . GLU A 1 213 ? -15.908 12.713 -3.451 1.00 95.94 213 GLU A CA 1
ATOM 1640 C C . GLU A 1 213 ? -16.570 11.371 -3.752 1.00 95.94 213 GLU A C 1
ATOM 1642 O O . GLU A 1 213 ? -16.968 11.084 -4.876 1.00 95.94 213 GLU A O 1
ATOM 1647 N N . SER A 1 214 ? -16.663 10.536 -2.727 1.00 91.38 214 SER A N 1
ATOM 1648 C CA . SER A 1 214 ? -17.512 9.347 -2.702 1.00 91.38 214 SER A CA 1
ATOM 1649 C C . SER A 1 214 ? -18.659 9.577 -1.724 1.00 91.38 214 SER A C 1
ATOM 1651 O O . SER A 1 214 ? -18.662 10.565 -0.985 1.00 91.38 214 SER A O 1
ATOM 1653 N N . SER A 1 215 ? -19.564 8.606 -1.600 1.00 83.81 215 SER A N 1
ATOM 1654 C CA . SER A 1 215 ? -20.558 8.580 -0.517 1.00 83.81 215 SER A CA 1
ATOM 1655 C C . SER A 1 215 ? -19.949 8.645 0.894 1.00 83.81 215 SER A C 1
ATOM 1657 O O . SER A 1 215 ? -20.657 8.936 1.852 1.00 83.81 215 SER A O 1
ATOM 1659 N N . PHE A 1 216 ? -18.647 8.374 1.033 1.00 81.19 216 PHE A N 1
ATOM 1660 C CA . PHE A 1 216 ? -17.906 8.393 2.297 1.00 81.19 216 PHE A CA 1
ATOM 1661 C C . PHE A 1 216 ? -17.039 9.648 2.483 1.00 81.19 216 PHE A C 1
ATOM 1663 O O . PHE A 1 216 ? -16.289 9.735 3.455 1.00 81.19 216 PHE A O 1
ATOM 1670 N N . GLY A 1 217 ? -17.116 10.610 1.559 1.00 88.88 217 GLY A N 1
ATOM 1671 C CA . GLY A 1 217 ? -16.368 11.865 1.608 1.00 88.88 217 GLY A CA 1
ATOM 1672 C C . GLY A 1 217 ? -15.221 11.961 0.591 1.00 88.88 217 GLY A C 1
ATOM 1673 O O . GLY A 1 217 ? -15.167 11.170 -0.360 1.00 88.88 217 GLY A O 1
ATOM 1674 N N . PRO A 1 218 ? -14.314 12.943 0.766 1.00 95.19 218 PRO A N 1
ATOM 1675 C CA . PRO A 1 218 ? -13.276 13.280 -0.208 1.00 95.19 218 PRO A CA 1
ATOM 1676 C C . PRO A 1 218 ? -12.279 12.148 -0.472 1.00 95.19 218 PRO A C 1
ATOM 1678 O O . PRO A 1 218 ? -11.703 11.562 0.447 1.00 95.19 218 PRO A O 1
ATOM 1681 N N . VAL A 1 219 ? -12.042 11.875 -1.753 1.00 95.00 219 VAL A N 1
ATOM 1682 C CA . VAL A 1 219 ? -11.204 10.777 -2.256 1.00 95.00 219 VAL A CA 1
ATOM 1683 C C . VAL A 1 219 ? -9.868 11.281 -2.799 1.00 95.00 219 VAL A C 1
ATOM 1685 O O . VAL A 1 219 ? -8.834 10.626 -2.641 1.00 95.00 219 VAL A O 1
ATOM 1688 N N . GLY A 1 220 ? -9.869 12.454 -3.423 1.00 96.62 220 GLY A N 1
ATOM 1689 C CA . GLY A 1 220 ? -8.671 13.075 -3.970 1.00 96.62 220 GLY A CA 1
ATOM 1690 C C . GLY A 1 220 ? -8.958 14.440 -4.577 1.00 96.62 220 GLY A C 1
ATOM 1691 O O . GLY A 1 220 ? -10.086 14.936 -4.525 1.00 96.62 220 GLY A O 1
ATOM 1692 N N . GLN A 1 221 ? -7.922 15.041 -5.152 1.00 97.88 221 GLN A N 1
ATOM 1693 C CA . GLN A 1 221 ? -8.002 16.336 -5.821 1.00 97.88 221 GLN A CA 1
ATOM 1694 C C . GLN A 1 221 ? -7.416 16.275 -7.227 1.00 97.88 221 GLN A C 1
ATOM 1696 O O . GLN A 1 221 ? -6.486 15.505 -7.488 1.00 97.88 221 GLN A O 1
ATOM 1701 N N . VAL A 1 222 ? -7.941 17.130 -8.101 1.00 97.81 222 VAL A N 1
ATOM 1702 C CA . VAL A 1 222 ? -7.390 17.398 -9.432 1.00 97.81 222 VAL A CA 1
ATOM 1703 C C . VAL A 1 222 ? -7.367 18.906 -9.644 1.00 97.81 222 VAL A C 1
ATOM 1705 O O . VAL A 1 222 ? -8.404 19.564 -9.594 1.00 97.81 222 VAL A O 1
ATOM 1708 N N . ARG A 1 223 ? -6.189 19.460 -9.905 1.00 95.88 223 ARG A N 1
ATOM 1709 C CA . ARG A 1 223 ? -5.982 20.867 -10.226 1.00 95.88 223 ARG A CA 1
ATOM 1710 C C . ARG A 1 223 ? -5.640 21.020 -11.699 1.00 95.88 223 ARG A C 1
ATOM 1712 O O . ARG A 1 223 ? -4.759 20.333 -12.206 1.00 95.88 223 ARG A O 1
ATOM 1719 N N . PHE A 1 224 ? -6.266 22.003 -12.329 1.00 94.69 224 PHE A N 1
ATOM 1720 C CA . PHE A 1 224 ? -5.890 22.510 -13.641 1.00 94.69 224 PHE A CA 1
ATOM 1721 C C . PHE A 1 224 ? -5.378 23.938 -13.488 1.00 94.69 224 PHE A C 1
ATOM 1723 O O . PHE A 1 224 ? -6.019 24.748 -12.820 1.00 94.69 224 PHE A O 1
ATOM 1730 N N . ASN A 1 225 ? -4.236 24.249 -14.092 1.00 91.88 225 ASN A N 1
ATOM 1731 C CA . ASN A 1 225 ? -3.648 25.587 -14.066 1.00 91.88 225 ASN A CA 1
ATOM 1732 C C . ASN A 1 225 ? -3.184 25.979 -15.469 1.00 91.88 225 ASN A C 1
ATOM 1734 O O . ASN A 1 225 ? -2.418 25.228 -16.073 1.00 91.88 225 ASN A O 1
ATOM 1738 N N . ARG A 1 226 ? -3.616 27.130 -15.990 1.00 89.00 226 ARG A N 1
ATOM 1739 C CA . ARG A 1 226 ? -3.139 27.623 -17.286 1.00 89.00 226 ARG A CA 1
ATOM 1740 C C . ARG A 1 226 ? -1.674 28.042 -17.166 1.00 89.00 226 ARG A C 1
ATOM 1742 O O . ARG A 1 226 ? -1.308 28.792 -16.264 1.00 89.00 226 ARG A O 1
ATOM 1749 N N . ASP A 1 227 ? -0.844 27.558 -18.078 1.00 79.56 227 ASP A N 1
ATOM 1750 C CA . ASP A 1 227 ? 0.535 28.006 -18.259 1.00 79.56 227 ASP A CA 1
ATOM 1751 C C . ASP A 1 227 ? 0.901 27.899 -19.745 1.00 79.56 227 ASP A C 1
ATOM 1753 O O . ASP A 1 227 ? 0.529 26.935 -20.401 1.00 79.56 227 ASP A O 1
ATOM 1757 N N . GLY A 1 228 ? 1.574 28.902 -20.313 1.00 68.44 228 GLY A N 1
ATOM 1758 C CA . GLY A 1 228 ? 2.096 28.843 -21.686 1.00 68.44 228 GLY A CA 1
ATOM 1759 C C . GLY A 1 228 ? 1.098 28.426 -22.782 1.00 68.44 228 GLY A C 1
ATOM 1760 O O . GLY A 1 228 ? 1.498 27.770 -23.739 1.00 68.44 228 GLY A O 1
ATOM 1761 N N . GLY A 1 229 ? -0.192 28.757 -22.642 1.00 80.69 229 GLY A N 1
ATOM 1762 C CA . GLY A 1 229 ? -1.245 28.412 -23.612 1.00 80.69 229 GLY A CA 1
ATOM 1763 C C . GLY A 1 229 ? -1.928 27.052 -23.406 1.00 80.69 229 GLY A C 1
ATOM 1764 O O . GLY A 1 229 ? -2.980 26.832 -24.001 1.00 80.69 229 GLY A O 1
ATOM 1765 N N . HIS A 1 230 ? -1.409 26.203 -22.517 1.00 87.56 230 HIS A N 1
ATOM 1766 C CA . HIS A 1 230 ? -1.962 24.893 -22.160 1.00 87.56 230 HIS A CA 1
ATOM 1767 C C . HIS A 1 230 ? -2.454 24.869 -20.703 1.00 87.56 230 HIS A C 1
ATOM 1769 O O . HIS A 1 230 ? -2.194 25.783 -19.918 1.00 87.56 230 HIS A O 1
ATOM 1775 N N . PHE A 1 231 ? -3.178 23.819 -20.322 1.00 91.25 231 PHE A N 1
ATOM 1776 C CA . PHE A 1 231 ? -3.617 23.572 -18.953 1.00 91.25 231 PHE A CA 1
ATOM 1777 C C . PHE A 1 231 ? -2.812 22.436 -18.331 1.00 91.25 231 PHE A C 1
ATOM 1779 O O . PHE A 1 231 ? -2.910 21.284 -18.751 1.00 91.25 231 PHE A O 1
ATOM 1786 N N . ARG A 1 232 ? -2.040 22.753 -17.291 1.00 92.12 232 ARG A N 1
ATOM 1787 C CA . ARG A 1 232 ? -1.310 21.755 -16.511 1.00 92.12 232 ARG A CA 1
ATOM 1788 C C . ARG A 1 232 ? -2.225 21.033 -15.538 1.00 92.12 232 ARG A C 1
ATOM 1790 O O . ARG A 1 232 ? -2.885 21.688 -14.729 1.00 92.12 232 ARG A O 1
ATOM 1797 N N . ILE A 1 233 ? -2.203 19.705 -15.588 1.00 94.88 233 ILE A N 1
ATOM 1798 C CA . ILE A 1 233 ? -2.930 18.813 -14.684 1.00 94.88 233 ILE A CA 1
ATOM 1799 C C . ILE A 1 233 ? -2.009 18.380 -13.545 1.00 94.88 233 ILE A C 1
ATOM 1801 O O . ILE A 1 233 ? -0.909 17.881 -13.768 1.00 94.88 233 ILE A O 1
ATOM 1805 N N . ASP A 1 234 ? -2.492 18.523 -12.318 1.00 93.56 234 ASP A N 1
ATOM 1806 C CA . ASP A 1 234 ? -1.844 18.039 -11.100 1.00 93.56 234 ASP A CA 1
ATOM 1807 C C . ASP A 1 234 ? -2.897 17.305 -10.268 1.00 93.56 234 ASP A C 1
ATOM 1809 O O . ASP A 1 234 ? -4.016 17.796 -10.125 1.00 93.56 234 ASP A O 1
ATOM 1813 N N . TYR A 1 235 ? -2.598 16.119 -9.745 1.00 95.69 235 TYR A N 1
ATOM 1814 C CA . TYR A 1 235 ? -3.592 15.348 -9.002 1.00 95.69 235 TYR A CA 1
ATOM 1815 C C . TYR A 1 235 ? -2.973 14.533 -7.874 1.00 95.69 235 TYR A C 1
ATOM 1817 O O . TYR A 1 235 ? -1.807 14.142 -7.914 1.00 95.69 235 TYR A O 1
ATOM 1825 N N . SER A 1 236 ? -3.782 14.239 -6.862 1.00 95.19 236 SER A N 1
ATOM 1826 C CA . SER A 1 236 ? -3.406 13.316 -5.795 1.00 95.19 236 SER A CA 1
ATOM 1827 C C . SER A 1 236 ? -4.626 12.600 -5.228 1.00 95.19 236 SER A C 1
ATOM 1829 O O . SER A 1 236 ? -5.731 13.136 -5.194 1.00 95.19 236 SER A O 1
ATOM 1831 N N . LEU A 1 237 ? -4.411 11.361 -4.788 1.00 93.88 237 LEU A N 1
ATOM 1832 C CA . LEU A 1 237 ? -5.397 10.568 -4.057 1.00 93.88 237 LEU A CA 1
ATOM 1833 C C . LEU A 1 237 ? -5.042 10.545 -2.573 1.00 93.88 237 LEU A C 1
ATOM 1835 O O . LEU A 1 237 ? -3.855 10.440 -2.222 1.00 93.88 237 LEU A O 1
ATOM 1839 N N . ALA A 1 238 ? -6.066 10.550 -1.719 1.00 92.94 238 ALA A N 1
ATOM 1840 C CA . ALA A 1 238 ? -5.893 10.264 -0.303 1.00 92.94 238 ALA A CA 1
ATOM 1841 C C . ALA A 1 238 ? -5.264 8.872 -0.126 1.00 92.94 238 ALA A C 1
ATOM 1843 O O . ALA A 1 238 ? -5.570 7.935 -0.875 1.00 92.94 238 ALA A O 1
ATOM 1844 N N . ARG A 1 239 ? -4.373 8.739 0.861 1.00 90.75 239 ARG A N 1
ATOM 1845 C CA . ARG A 1 239 ? -3.539 7.546 1.082 1.00 90.75 239 ARG A CA 1
ATOM 1846 C C . ARG A 1 239 ? -4.345 6.244 1.080 1.00 90.75 239 ARG A C 1
ATOM 1848 O O . ARG A 1 239 ? -3.962 5.292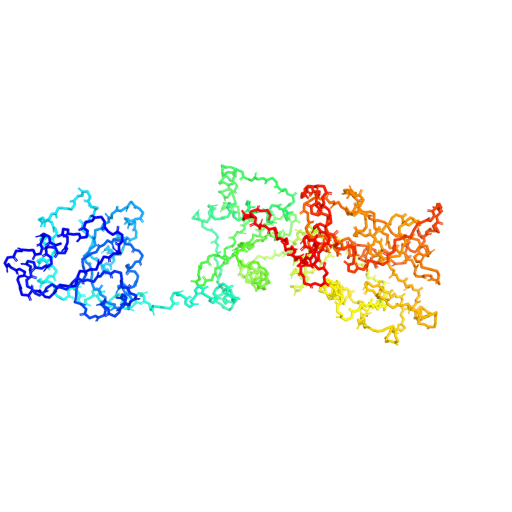 0.406 1.00 90.75 239 ARG A O 1
ATOM 1855 N N . GLN A 1 240 ? -5.496 6.232 1.747 1.00 85.31 240 GLN A N 1
ATOM 1856 C CA . GLN A 1 240 ? -6.378 5.070 1.893 1.00 85.31 240 GLN A CA 1
ATOM 1857 C C . GLN A 1 240 ? -7.019 4.569 0.579 1.00 85.31 240 GLN A C 1
ATOM 1859 O O . GLN A 1 240 ? -7.487 3.429 0.516 1.00 85.31 240 GLN A O 1
ATOM 1864 N N . TYR A 1 241 ? -7.017 5.386 -0.480 1.00 88.19 241 TYR A N 1
ATOM 1865 C CA . TYR A 1 241 ? -7.649 5.078 -1.770 1.00 88.19 241 TYR A CA 1
ATOM 1866 C C . TYR A 1 241 ? -6.647 4.743 -2.888 1.00 88.19 241 TYR A C 1
ATOM 1868 O O . TYR A 1 241 ? -7.035 4.449 -4.022 1.00 88.19 241 TYR A O 1
ATOM 1876 N N . ARG A 1 242 ? -5.342 4.753 -2.595 1.00 87.62 242 ARG A N 1
ATOM 1877 C CA . ARG A 1 242 ? -4.295 4.407 -3.568 1.00 87.62 242 ARG A CA 1
ATOM 1878 C C . ARG A 1 242 ? -4.286 2.910 -3.868 1.00 87.62 242 ARG A C 1
ATOM 1880 O O . ARG A 1 242 ? -4.633 2.091 -3.030 1.00 87.62 242 ARG A O 1
ATOM 1887 N N . GLY A 1 243 ? -3.880 2.550 -5.087 1.00 83.31 243 GLY A N 1
ATOM 1888 C CA . GLY A 1 243 ? -3.794 1.149 -5.522 1.00 83.31 243 GLY A CA 1
ATOM 1889 C C . GLY A 1 243 ? -5.140 0.472 -5.816 1.00 83.31 243 GLY A C 1
ATOM 1890 O O . GLY A 1 243 ? -5.145 -0.674 -6.239 1.00 83.31 243 GLY A O 1
ATOM 1891 N N . ARG A 1 244 ? -6.269 1.179 -5.665 1.00 82.69 244 ARG A N 1
ATOM 1892 C CA . ARG A 1 244 ? -7.628 0.633 -5.852 1.00 82.69 244 ARG A CA 1
ATOM 1893 C C . ARG A 1 244 ? -8.260 0.948 -7.215 1.00 82.69 244 ARG A C 1
ATOM 1895 O O . ARG A 1 244 ? -9.470 0.894 -7.366 1.00 82.69 244 ARG A O 1
ATOM 1902 N N . GLY A 1 245 ? -7.464 1.368 -8.201 1.00 86.50 245 GLY A N 1
ATOM 1903 C CA . GLY A 1 245 ? -7.967 1.694 -9.547 1.00 86.50 245 GLY A CA 1
ATOM 1904 C C . GLY A 1 245 ? -8.751 3.012 -9.678 1.00 86.50 245 GLY A C 1
ATOM 1905 O O . GLY A 1 245 ? -9.254 3.305 -10.755 1.00 86.50 245 GLY A O 1
ATOM 1906 N N . ILE A 1 246 ? -8.811 3.841 -8.630 1.00 90.50 246 ILE A N 1
ATOM 1907 C CA . ILE A 1 246 ? -9.633 5.070 -8.580 1.00 90.50 246 ILE A CA 1
ATOM 1908 C C . ILE A 1 246 ? -9.041 6.246 -9.379 1.00 90.50 246 ILE A C 1
ATOM 1910 O O . ILE A 1 246 ? -9.773 7.125 -9.827 1.00 90.50 246 ILE A O 1
ATOM 1914 N N . GLY A 1 247 ? -7.722 6.269 -9.603 1.00 91.88 247 GLY A N 1
ATOM 1915 C CA . GLY A 1 247 ? -7.042 7.424 -10.210 1.00 91.88 247 GLY A CA 1
ATOM 1916 C C . GLY A 1 247 ? -7.547 7.794 -11.608 1.00 91.88 247 GLY A C 1
ATOM 1917 O O . GLY A 1 247 ? -7.788 8.967 -11.877 1.00 91.88 247 GLY A O 1
ATOM 1918 N N . ARG A 1 248 ? -7.768 6.801 -12.481 1.00 93.12 248 ARG A N 1
ATOM 1919 C CA . ARG A 1 248 ? -8.290 7.032 -13.839 1.00 93.12 248 ARG A CA 1
ATOM 1920 C C . ARG A 1 248 ? -9.738 7.551 -13.827 1.00 93.12 248 ARG A C 1
ATOM 1922 O O . ARG A 1 248 ? -9.980 8.572 -14.468 1.00 93.12 248 ARG A O 1
ATOM 1929 N N . PRO A 1 249 ? -10.694 6.913 -13.122 1.00 93.88 249 PRO A N 1
ATOM 1930 C CA . PRO A 1 249 ? -12.042 7.458 -12.977 1.00 93.88 249 PRO A CA 1
ATOM 1931 C C . PRO A 1 249 ? -12.069 8.885 -12.423 1.00 93.88 249 PRO A C 1
ATOM 1933 O O . PRO A 1 249 ? -12.756 9.738 -12.975 1.00 93.88 249 PRO A O 1
ATOM 1936 N N . MET A 1 250 ? -11.262 9.162 -11.392 1.00 95.50 250 MET A N 1
ATOM 1937 C CA . MET A 1 250 ? -11.152 10.489 -10.783 1.00 95.50 250 MET A CA 1
ATOM 1938 C C . MET A 1 250 ? -10.705 11.553 -11.795 1.00 95.50 250 MET A C 1
ATOM 1940 O O . MET A 1 250 ? -11.343 12.597 -11.921 1.00 95.50 250 MET A O 1
ATOM 1944 N N . LEU A 1 251 ? -9.631 11.282 -12.542 1.00 95.69 251 LEU A N 1
ATOM 1945 C CA . LEU A 1 251 ? -9.136 12.193 -13.575 1.00 95.69 251 LEU A CA 1
ATOM 1946 C C . LEU A 1 251 ? -10.127 12.345 -14.731 1.00 95.69 251 LEU A C 1
ATOM 1948 O O . LEU A 1 251 ? -10.313 13.451 -15.223 1.00 95.69 251 LEU A O 1
ATOM 1952 N N . THR A 1 252 ? -10.794 11.263 -15.140 1.00 95.19 252 THR A N 1
ATOM 1953 C CA . THR A 1 252 ? -11.823 11.307 -16.193 1.00 95.19 252 THR A CA 1
ATOM 1954 C C . THR A 1 252 ? -12.961 12.243 -15.791 1.00 95.19 252 THR A C 1
ATOM 1956 O O . THR A 1 252 ? -13.357 13.112 -16.565 1.00 95.19 252 THR A O 1
ATOM 1959 N N . LEU A 1 253 ? -13.445 12.115 -14.552 1.00 95.88 253 LEU A N 1
ATOM 1960 C CA . LEU A 1 253 ? -14.501 12.965 -14.012 1.00 95.88 253 LEU A CA 1
ATOM 1961 C C . LEU A 1 253 ? -14.068 14.441 -13.969 1.00 95.88 253 LEU A C 1
ATOM 1963 O O . LEU A 1 253 ? -14.834 15.320 -14.363 1.00 95.88 253 LEU A O 1
ATOM 1967 N N . ALA A 1 254 ? -12.825 14.706 -13.561 1.00 95.75 254 ALA A N 1
ATOM 1968 C CA . ALA A 1 254 ? -12.270 16.054 -13.496 1.00 95.75 254 ALA A CA 1
ATOM 1969 C C . ALA A 1 254 ? -12.049 16.704 -14.864 1.00 95.75 254 ALA A C 1
ATOM 1971 O O . ALA A 1 254 ? -12.382 17.875 -15.034 1.00 95.75 254 ALA A O 1
ATOM 1972 N N . ILE A 1 255 ? -11.544 15.958 -15.850 1.00 94.06 255 ILE A N 1
ATOM 1973 C CA . ILE A 1 255 ? -11.370 16.449 -17.224 1.00 94.06 255 ILE A CA 1
ATOM 1974 C C . ILE A 1 255 ? -12.729 16.773 -17.848 1.00 94.06 255 ILE A C 1
ATOM 1976 O O . ILE A 1 255 ? -12.893 17.856 -18.404 1.00 94.06 255 ILE A O 1
ATOM 1980 N N . ASN A 1 256 ? -13.725 15.898 -17.684 1.00 93.44 256 ASN A N 1
ATOM 1981 C CA . ASN A 1 256 ? -15.075 16.144 -18.193 1.00 93.44 256 ASN A CA 1
ATOM 1982 C C . ASN A 1 256 ? -15.701 17.395 -17.555 1.00 93.44 256 ASN A C 1
ATOM 1984 O O . ASN A 1 256 ? -16.243 18.246 -18.261 1.00 93.44 256 ASN A O 1
ATOM 1988 N N . ALA A 1 257 ? -15.589 17.543 -16.229 1.00 93.38 257 ALA A N 1
ATOM 1989 C CA . ALA A 1 257 ? -16.073 18.727 -15.517 1.00 93.38 257 ALA A CA 1
ATOM 1990 C C . ALA A 1 257 ? -15.349 20.009 -15.960 1.00 93.38 257 ALA A C 1
ATOM 1992 O O . ALA A 1 257 ? -15.968 21.065 -16.089 1.00 93.38 257 ALA A O 1
ATOM 1993 N N . PHE A 1 258 ? -14.046 19.917 -16.229 1.00 91.69 258 PHE A N 1
ATOM 1994 C CA . PHE A 1 258 ? -13.247 21.025 -16.737 1.00 91.69 258 PHE A CA 1
ATOM 1995 C C . PHE A 1 258 ? -13.667 21.448 -18.154 1.00 91.69 258 PHE A C 1
ATOM 1997 O O . PHE A 1 258 ? -13.893 22.635 -18.395 1.00 91.69 258 PHE A O 1
ATOM 2004 N N . GLN A 1 259 ? -13.823 20.492 -19.074 1.00 89.00 259 GLN A N 1
ATOM 2005 C CA . GLN A 1 259 ? -14.212 20.741 -20.467 1.00 89.00 259 GLN A CA 1
ATOM 2006 C C . GLN A 1 259 ? -15.643 21.278 -20.591 1.00 89.00 259 GLN A C 1
ATOM 2008 O O . GLN A 1 259 ? -15.896 22.172 -21.398 1.00 89.00 259 GLN A O 1
ATOM 2013 N N . ALA A 1 260 ? -16.572 20.808 -19.749 1.00 88.31 260 ALA A N 1
ATOM 2014 C CA . ALA A 1 260 ? -17.960 21.276 -19.733 1.00 88.31 260 ALA A CA 1
ATOM 2015 C C . ALA A 1 260 ? -18.098 22.787 -19.457 1.00 88.31 260 ALA A C 1
ATOM 2017 O O . ALA A 1 260 ? -19.109 23.389 -19.812 1.00 88.31 260 ALA A O 1
ATOM 2018 N N . LYS A 1 261 ? -17.075 23.426 -18.870 1.00 85.00 261 LYS A N 1
ATOM 2019 C CA . LYS A 1 261 ? -17.022 24.880 -18.644 1.00 85.00 261 LYS A CA 1
ATOM 2020 C C . LYS A 1 261 ? -16.456 25.675 -19.833 1.00 85.00 261 LYS A C 1
ATOM 2022 O O . LYS A 1 261 ? -15.996 26.796 -19.634 1.00 85.00 261 LYS A O 1
ATOM 2027 N N . ALA A 1 262 ? -16.483 25.110 -21.046 1.00 63.34 262 ALA A N 1
ATOM 2028 C CA . ALA A 1 262 ? -16.028 25.732 -22.298 1.00 63.34 262 ALA A CA 1
ATOM 2029 C C . ALA A 1 262 ? -14.573 26.243 -22.254 1.00 63.34 262 ALA A C 1
ATOM 2031 O O . ALA A 1 262 ? -14.231 27.271 -22.838 1.00 63.34 262 ALA A O 1
ATOM 2032 N N . ARG A 1 263 ? -13.702 25.530 -21.532 1.00 67.50 263 ARG A N 1
ATOM 2033 C CA . ARG A 1 263 ? -12.270 25.834 -21.463 1.00 67.50 263 ARG A CA 1
ATOM 2034 C C . ARG A 1 263 ? -11.546 25.086 -22.582 1.00 67.50 263 ARG A C 1
ATOM 2036 O O . ARG A 1 263 ? -11.279 23.896 -22.451 1.00 67.50 263 ARG A O 1
ATOM 2043 N N . GLU A 1 264 ? -11.245 25.787 -23.671 1.00 68.62 264 GLU A N 1
ATOM 2044 C CA . GLU A 1 264 ? -10.463 25.255 -24.795 1.00 68.62 264 GLU A CA 1
ATOM 2045 C C . GLU A 1 264 ? -8.952 25.425 -24.557 1.00 68.62 264 GLU A C 1
ATOM 2047 O O . GLU A 1 264 ? -8.483 26.476 -24.097 1.00 68.62 264 GLU A O 1
ATOM 2052 N N . GLY A 1 265 ? -8.185 24.376 -24.854 1.00 76.44 265 GLY A N 1
ATOM 2053 C CA . GLY A 1 265 ? -6.725 24.361 -24.768 1.00 76.44 265 GLY A CA 1
ATOM 2054 C C . GLY A 1 265 ? -6.166 22.959 -24.543 1.00 76.44 265 GLY A C 1
ATOM 2055 O O . GLY A 1 265 ? -6.847 22.095 -23.986 1.00 76.44 265 GLY A O 1
ATOM 2056 N N . ASP A 1 266 ? -4.918 22.756 -24.955 1.00 86.31 266 ASP A N 1
ATOM 2057 C CA . ASP A 1 266 ? -4.210 21.495 -24.745 1.00 86.31 266 ASP A CA 1
ATOM 2058 C C . ASP A 1 266 ? -4.018 21.232 -23.251 1.00 86.31 266 ASP A C 1
ATOM 2060 O O . ASP A 1 266 ? -3.773 22.152 -22.466 1.00 86.31 266 ASP A O 1
ATOM 2064 N N . MET A 1 267 ? -4.128 19.970 -22.847 1.00 90.62 267 MET A N 1
ATOM 2065 C CA . MET A 1 267 ? -3.876 19.550 -21.473 1.00 90.62 267 MET A CA 1
ATOM 2066 C C . MET A 1 267 ? -2.525 18.855 -21.390 1.00 90.62 267 MET A C 1
ATOM 2068 O O . MET A 1 267 ? -2.245 17.944 -22.162 1.00 90.62 267 MET A O 1
ATOM 2072 N N . VAL A 1 268 ? -1.706 19.254 -20.423 1.00 90.06 268 VAL A N 1
ATOM 2073 C CA . VAL A 1 268 ? -0.366 18.698 -20.213 1.00 90.06 268 VAL A CA 1
ATOM 2074 C C . VAL A 1 268 ? -0.259 18.203 -18.779 1.00 90.06 268 VAL A C 1
ATOM 2076 O O . VAL A 1 268 ? -0.725 18.862 -17.851 1.00 90.06 268 VAL A O 1
ATOM 2079 N N . ALA A 1 269 ? 0.366 17.050 -18.576 1.00 90.06 269 ALA A N 1
ATOM 2080 C CA . ALA A 1 269 ? 0.707 16.554 -17.253 1.00 90.06 269 ALA A CA 1
ATOM 2081 C C . ALA A 1 269 ? 2.213 16.315 -17.174 1.00 90.06 269 ALA A C 1
ATOM 2083 O O . ALA A 1 269 ? 2.789 15.658 -18.037 1.00 90.06 269 ALA A O 1
ATOM 2084 N N . GLU A 1 270 ? 2.845 16.833 -16.126 1.00 87.00 270 GLU A N 1
ATOM 2085 C CA . GLU A 1 270 ? 4.257 16.584 -15.853 1.00 87.00 270 GLU A CA 1
ATOM 2086 C C . GLU A 1 270 ? 4.362 15.504 -14.778 1.00 87.00 270 GLU A C 1
ATOM 2088 O O . GLU A 1 270 ? 3.910 15.680 -13.644 1.00 87.00 270 GLU A O 1
ATOM 2093 N N . VAL A 1 271 ? 4.953 14.366 -15.135 1.00 83.69 271 VAL A N 1
ATOM 2094 C CA . VAL A 1 271 ? 5.087 13.215 -14.241 1.00 83.69 271 VAL A CA 1
ATOM 2095 C C . VAL A 1 271 ? 6.564 12.879 -14.098 1.00 83.69 271 VAL A C 1
ATOM 2097 O O . VAL A 1 271 ? 7.270 12.721 -15.090 1.00 83.69 271 VAL A O 1
ATOM 2100 N N . LYS A 1 272 ? 7.053 12.748 -12.858 1.00 76.00 272 LYS A N 1
ATOM 2101 C CA . LYS A 1 272 ? 8.412 12.243 -12.622 1.00 76.00 272 LYS A CA 1
ATOM 2102 C C . LYS A 1 272 ? 8.575 10.861 -13.253 1.00 76.00 272 LYS A C 1
ATOM 2104 O O . LYS A 1 272 ? 7.706 10.011 -13.078 1.00 76.00 272 LYS A O 1
ATOM 2109 N N . SER A 1 273 ? 9.730 10.594 -13.854 1.00 72.75 273 SER A N 1
ATOM 2110 C CA . SER A 1 273 ? 10.063 9.277 -14.423 1.00 72.75 273 SER A CA 1
ATOM 2111 C C . SER A 1 273 ? 9.959 8.127 -13.408 1.00 72.75 273 SER A C 1
ATOM 2113 O O . SER A 1 273 ? 9.618 7.004 -13.770 1.00 72.75 273 SER A O 1
ATOM 2115 N N . SER A 1 274 ? 10.179 8.404 -12.118 1.00 73.56 274 SER A N 1
ATOM 2116 C CA . SER A 1 274 ? 9.984 7.442 -11.025 1.00 73.56 274 SER A CA 1
ATOM 2117 C C . SER A 1 274 ? 8.511 7.158 -10.687 1.00 73.56 274 SER A C 1
ATOM 2119 O O . SER A 1 274 ? 8.207 6.120 -10.101 1.00 73.56 274 SER A O 1
ATOM 2121 N N . ASN A 1 275 ? 7.574 8.031 -11.069 1.00 77.50 275 ASN A N 1
ATOM 2122 C CA . ASN A 1 275 ? 6.138 7.899 -10.804 1.00 77.50 275 ASN A CA 1
ATOM 2123 C C . ASN A 1 275 ? 5.420 7.204 -11.977 1.00 77.50 275 ASN A C 1
ATOM 2125 O O . ASN A 1 275 ? 4.498 7.737 -12.604 1.00 77.50 275 ASN A O 1
ATOM 2129 N N . THR A 1 276 ? 5.838 5.967 -12.251 1.00 78.44 276 THR A N 1
ATOM 2130 C CA . THR A 1 276 ? 5.325 5.147 -13.361 1.00 78.44 276 THR A CA 1
ATOM 2131 C C . THR A 1 276 ? 3.815 4.924 -13.277 1.00 78.44 276 THR A C 1
ATOM 2133 O O . THR A 1 276 ? 3.130 4.912 -14.298 1.00 78.44 276 THR A O 1
ATOM 2136 N N . ARG A 1 277 ? 3.257 4.815 -12.061 1.00 81.19 277 ARG A N 1
ATOM 2137 C CA . ARG A 1 277 ? 1.812 4.643 -11.842 1.00 81.19 277 ARG A CA 1
ATOM 2138 C C . ARG A 1 277 ? 1.002 5.804 -12.422 1.00 81.19 277 ARG A C 1
ATOM 2140 O O . ARG A 1 277 ? -0.016 5.551 -13.061 1.00 81.19 277 ARG A O 1
ATOM 2147 N N . SER A 1 278 ? 1.427 7.046 -12.190 1.00 83.19 278 SER A N 1
ATOM 2148 C CA . SER A 1 278 ? 0.697 8.220 -12.687 1.00 83.19 278 SER A CA 1
ATOM 2149 C C . SER A 1 278 ? 0.878 8.386 -14.194 1.00 83.19 278 SER A C 1
ATOM 2151 O O . SER A 1 278 ? -0.101 8.638 -14.892 1.00 83.19 278 SER A O 1
ATOM 2153 N N . GLY A 1 279 ? 2.086 8.126 -14.709 1.00 83.06 279 GLY A N 1
ATOM 2154 C CA . GLY A 1 279 ? 2.362 8.143 -16.150 1.00 83.06 279 GLY A CA 1
ATOM 2155 C C . GLY A 1 279 ? 1.456 7.178 -16.920 1.00 83.06 279 GLY A C 1
ATOM 2156 O O . GLY A 1 279 ? 0.771 7.584 -17.856 1.00 83.06 279 GLY A O 1
ATOM 2157 N N . ARG A 1 280 ? 1.327 5.928 -16.448 1.00 81.88 280 ARG A N 1
ATOM 2158 C CA . ARG A 1 280 ? 0.420 4.937 -17.057 1.00 81.88 280 ARG A CA 1
ATOM 2159 C C . ARG A 1 280 ? -1.045 5.367 -17.055 1.00 81.88 280 ARG A C 1
ATOM 2161 O O . ARG A 1 280 ? -1.784 5.001 -17.965 1.00 81.88 280 ARG A O 1
ATOM 2168 N N . ILE A 1 281 ? -1.498 6.102 -16.034 1.00 87.69 281 ILE A N 1
ATOM 2169 C CA . ILE A 1 281 ? -2.882 6.590 -15.996 1.00 87.69 281 ILE A CA 1
ATOM 2170 C C . ILE A 1 281 ? -3.117 7.589 -17.131 1.00 87.69 281 ILE A C 1
ATOM 2172 O O . ILE A 1 281 ? -4.094 7.424 -17.857 1.00 87.69 281 ILE A O 1
ATOM 2176 N N . PHE A 1 282 ? -2.219 8.558 -17.322 1.00 88.31 282 PHE A N 1
ATOM 2177 C CA . PHE A 1 282 ? -2.326 9.531 -18.412 1.00 88.31 282 PHE A CA 1
ATOM 2178 C C . PHE A 1 282 ? -2.270 8.859 -19.791 1.00 88.31 282 PHE A C 1
ATOM 2180 O O . PHE A 1 282 ? -3.156 9.105 -20.609 1.00 88.31 282 PHE A O 1
ATOM 2187 N N . VAL A 1 283 ? -1.342 7.922 -20.015 1.00 82.69 283 VAL A N 1
ATOM 2188 C CA . VAL A 1 283 ? -1.266 7.153 -21.276 1.00 82.69 283 VAL A CA 1
ATOM 2189 C C . VAL A 1 283 ? -2.573 6.400 -21.556 1.00 82.69 283 VAL A C 1
ATOM 2191 O O . VAL A 1 283 ? -3.140 6.502 -22.640 1.00 82.69 283 VAL A O 1
ATOM 2194 N N . ARG A 1 284 ? -3.146 5.712 -20.557 1.00 81.81 284 ARG A N 1
ATOM 2195 C CA . ARG A 1 284 ? -4.446 5.015 -20.691 1.00 81.81 284 ARG A CA 1
ATOM 2196 C C . ARG A 1 284 ? -5.637 5.945 -20.908 1.00 81.81 284 ARG A C 1
ATOM 2198 O O . ARG A 1 284 ? -6.716 5.478 -21.278 1.00 81.81 284 ARG A O 1
ATOM 2205 N N . MET A 1 285 ? -5.475 7.228 -20.608 1.00 85.75 285 MET A N 1
ATOM 2206 C CA . MET A 1 285 ? -6.459 8.272 -20.875 1.00 85.75 285 MET A CA 1
ATOM 2207 C C . MET A 1 285 ? -6.252 8.939 -22.241 1.00 85.75 285 MET A C 1
ATOM 2209 O O . MET A 1 285 ? -7.026 9.825 -22.584 1.00 85.75 285 MET A O 1
ATOM 2213 N N . GLY A 1 286 ? -5.265 8.491 -23.024 1.00 86.50 286 GLY A N 1
ATOM 2214 C CA . GLY A 1 286 ? -4.981 8.998 -24.364 1.00 86.50 286 GLY A CA 1
ATOM 2215 C C . GLY A 1 286 ? -4.032 10.194 -24.399 1.00 86.50 286 GLY A C 1
ATOM 2216 O O . GLY A 1 286 ? -3.953 10.850 -25.429 1.00 86.50 286 GLY A O 1
ATOM 2217 N N . PHE A 1 287 ? -3.330 10.498 -23.302 1.00 86.25 287 PHE A N 1
ATOM 2218 C CA . PHE A 1 287 ? -2.254 11.489 -23.334 1.00 86.25 287 PHE A CA 1
ATOM 2219 C C . PHE A 1 287 ? -1.028 10.901 -24.031 1.00 86.25 287 PHE A C 1
ATOM 2221 O O . PHE A 1 287 ? -0.637 9.764 -23.756 1.00 86.25 287 PHE A O 1
ATOM 2228 N N . GLU A 1 288 ? -0.408 11.700 -24.892 1.00 82.00 288 GLU A N 1
ATOM 2229 C CA . GLU A 1 288 ? 0.842 11.362 -25.567 1.00 82.00 288 GLU A CA 1
ATOM 2230 C C . GLU A 1 288 ? 2.033 11.849 -24.733 1.00 82.00 288 GLU A C 1
ATOM 2232 O O . GLU A 1 288 ? 2.032 12.969 -24.215 1.00 82.00 288 GLU A O 1
ATOM 2237 N N . ASP A 1 289 ? 3.052 11.002 -24.582 1.00 75.94 289 ASP A N 1
ATOM 2238 C CA . ASP A 1 289 ? 4.296 11.408 -23.934 1.00 75.94 289 ASP A CA 1
ATOM 2239 C C . ASP A 1 289 ? 5.127 12.249 -24.908 1.00 75.94 289 ASP A C 1
ATOM 2241 O O . ASP A 1 289 ? 5.615 11.753 -25.920 1.00 75.94 289 ASP A O 1
ATOM 2245 N N . ILE A 1 290 ? 5.278 13.533 -24.590 1.00 70.81 290 ILE A N 1
ATOM 2246 C CA . ILE A 1 290 ? 6.018 14.507 -25.402 1.00 70.81 290 ILE A CA 1
ATOM 2247 C C . ILE A 1 290 ? 7.495 14.642 -24.993 1.00 70.81 290 ILE A C 1
ATOM 2249 O O . ILE A 1 290 ? 8.245 15.377 -25.634 1.00 70.81 290 ILE A O 1
ATOM 2253 N N . THR A 1 291 ? 7.919 13.972 -23.913 1.00 56.72 291 THR A N 1
ATOM 2254 C CA . THR A 1 291 ? 9.319 13.949 -23.445 1.00 56.72 291 THR A CA 1
ATOM 2255 C C . THR A 1 291 ? 10.109 12.825 -24.095 1.00 56.72 291 THR A C 1
ATOM 2257 O O . THR A 1 291 ? 11.302 12.972 -24.374 1.00 56.72 291 THR A O 1
ATOM 2260 N N . HIS A 1 292 ? 9.421 11.733 -24.420 1.00 46.03 292 HIS A N 1
ATOM 2261 C CA . HIS A 1 292 ? 9.889 10.784 -25.404 1.00 46.03 292 HIS A CA 1
ATOM 2262 C C . HIS A 1 292 ? 9.536 11.340 -26.774 1.00 46.03 292 HIS A C 1
ATOM 2264 O O . HIS A 1 292 ? 8.427 11.164 -27.268 1.00 46.03 292 HIS A O 1
ATOM 2270 N N . THR A 1 293 ? 10.502 11.999 -27.420 1.00 33.69 293 THR A N 1
ATOM 2271 C CA . THR A 1 293 ? 10.524 12.057 -28.880 1.00 33.69 293 THR A CA 1
ATOM 2272 C C . THR A 1 293 ? 10.154 10.665 -29.356 1.00 33.69 293 THR A C 1
ATOM 2274 O O . THR A 1 293 ? 10.874 9.708 -29.068 1.00 33.69 293 THR A O 1
ATOM 2277 N N . HIS A 1 294 ? 8.990 10.560 -29.987 1.00 36.50 294 HIS A N 1
ATOM 2278 C CA . HIS A 1 294 ? 8.530 9.367 -30.655 1.00 36.50 294 HIS A CA 1
ATOM 2279 C C . HIS A 1 294 ? 9.725 8.556 -31.181 1.00 36.50 294 HIS A C 1
ATOM 2281 O O . HIS A 1 294 ? 10.436 8.997 -32.085 1.00 36.50 294 HIS A O 1
ATOM 2287 N N . THR A 1 295 ? 9.865 7.314 -30.725 1.00 38.81 295 THR A N 1
ATOM 2288 C CA . THR A 1 295 ? 10.364 6.221 -31.567 1.00 38.81 295 THR A CA 1
ATOM 2289 C C . THR A 1 295 ? 9.352 5.946 -32.692 1.00 38.81 295 THR A C 1
ATOM 2291 O O . THR A 1 295 ? 9.032 4.805 -33.002 1.00 38.81 295 THR A O 1
ATOM 2294 N N . ALA A 1 296 ? 8.833 6.988 -33.351 1.00 36.22 296 ALA A N 1
ATOM 2295 C CA . ALA A 1 296 ? 8.164 6.877 -34.635 1.00 36.22 296 ALA A CA 1
ATOM 2296 C C . ALA A 1 296 ? 9.273 6.569 -35.640 1.00 36.22 296 ALA A C 1
ATOM 2298 O O . ALA A 1 296 ? 9.902 7.460 -36.205 1.00 36.22 296 ALA A O 1
ATOM 2299 N N . GLY A 1 297 ? 9.577 5.278 -35.761 1.00 44.72 297 GLY A N 1
ATOM 2300 C CA . GLY A 1 297 ? 10.603 4.764 -36.659 1.00 44.72 297 GLY A CA 1
ATOM 2301 C C . GLY A 1 297 ? 11.322 3.498 -36.192 1.00 44.72 297 GLY A C 1
ATOM 2302 O O . GLY A 1 297 ? 11.997 2.890 -37.019 1.00 44.72 297 GLY A O 1
ATOM 2303 N N . ARG A 1 298 ? 11.200 3.058 -34.927 1.00 57.72 298 ARG A N 1
ATOM 2304 C CA . ARG A 1 298 ? 11.753 1.751 -34.516 1.00 57.72 298 ARG A CA 1
ATOM 2305 C C . ARG A 1 298 ? 10.712 0.653 -34.705 1.00 57.72 298 ARG A C 1
ATOM 2307 O O . ARG A 1 298 ? 9.601 0.752 -34.195 1.00 57.72 298 ARG A O 1
ATOM 2314 N N . SER A 1 299 ? 11.094 -0.390 -35.436 1.00 72.81 299 SER A N 1
ATOM 2315 C CA . SER A 1 299 ? 10.315 -1.623 -35.527 1.00 72.81 299 SER A CA 1
ATOM 2316 C C . SER A 1 299 ? 10.118 -2.231 -34.132 1.00 72.81 299 SER A C 1
ATOM 2318 O O . SER A 1 299 ? 11.029 -2.143 -33.302 1.00 72.81 299 SER A O 1
ATOM 2320 N N . PRO A 1 300 ? 8.955 -2.844 -33.858 1.00 86.31 300 PRO A N 1
ATOM 2321 C CA . PRO A 1 300 ? 8.714 -3.524 -32.594 1.00 86.31 300 PRO A CA 1
ATOM 2322 C C . PRO A 1 300 ? 9.699 -4.684 -32.419 1.00 86.31 300 PRO A C 1
ATOM 2324 O O . PRO A 1 300 ? 9.915 -5.446 -33.356 1.00 86.31 300 PRO A O 1
ATOM 2327 N N . LEU A 1 301 ? 10.278 -4.809 -31.223 1.00 93.44 301 LEU A N 1
ATOM 2328 C CA . LEU A 1 301 ? 11.156 -5.920 -30.860 1.00 93.44 301 LEU A CA 1
ATOM 2329 C C . LEU A 1 301 ? 10.329 -7.150 -30.471 1.00 93.44 301 LEU A C 1
ATOM 2331 O O . LEU A 1 301 ? 9.312 -7.007 -29.785 1.00 93.44 301 LEU A O 1
ATOM 2335 N N . SER A 1 302 ? 10.794 -8.346 -30.838 1.00 96.62 302 SER A N 1
ATOM 2336 C CA . SER A 1 302 ? 10.370 -9.598 -30.199 1.00 96.62 302 SER A CA 1
ATOM 2337 C C . SER A 1 302 ? 11.185 -9.829 -28.923 1.00 96.62 302 SER A C 1
ATOM 2339 O O . SER A 1 302 ? 12.412 -9.941 -28.974 1.00 96.62 302 SER A O 1
ATOM 2341 N N . ILE A 1 303 ? 10.510 -9.857 -27.773 1.00 97.75 303 ILE A N 1
ATOM 2342 C CA . ILE A 1 303 ? 11.112 -9.956 -26.441 1.00 97.75 303 ILE A CA 1
ATOM 2343 C C . ILE A 1 303 ? 10.526 -11.160 -25.699 1.00 97.75 303 ILE A C 1
ATOM 2345 O O . ILE A 1 303 ? 9.352 -11.181 -25.340 1.00 97.75 303 ILE A O 1
ATOM 2349 N N . THR A 1 304 ? 11.367 -12.140 -25.395 1.00 98.25 304 THR A N 1
ATOM 2350 C CA . THR A 1 304 ? 11.027 -13.267 -24.523 1.00 98.25 304 THR A CA 1
ATOM 2351 C C . THR A 1 304 ? 11.560 -13.010 -23.115 1.00 98.25 304 THR A C 1
ATOM 2353 O O . THR A 1 304 ? 12.698 -12.575 -22.950 1.00 98.25 304 THR A O 1
ATOM 2356 N N . VAL A 1 305 ? 10.783 -13.313 -22.077 1.00 98.38 305 VAL A N 1
ATOM 2357 C CA . VAL A 1 305 ? 11.298 -13.456 -20.708 1.00 98.38 305 VAL A CA 1
ATOM 2358 C C . VAL A 1 305 ? 11.203 -14.924 -20.300 1.00 98.38 305 VAL A C 1
ATOM 2360 O O . VAL A 1 305 ? 10.144 -15.536 -20.414 1.00 98.38 305 VAL A O 1
ATOM 2363 N N . LEU A 1 306 ? 12.306 -15.489 -19.816 1.00 97.81 306 LEU A N 1
ATOM 2364 C CA . LEU A 1 306 ? 12.395 -16.828 -19.239 1.00 97.81 306 LEU A CA 1
ATOM 2365 C C . LEU A 1 306 ? 12.624 -16.710 -17.729 1.00 97.81 306 LEU A C 1
ATOM 2367 O O . LEU A 1 306 ? 13.647 -16.179 -17.295 1.00 97.81 306 LEU A O 1
ATOM 2371 N N . SER A 1 307 ? 11.701 -17.246 -16.931 1.00 97.62 307 SER A N 1
ATOM 2372 C CA . SER A 1 307 ? 11.839 -17.327 -15.471 1.00 97.62 307 SER A CA 1
ATOM 2373 C C . SER A 1 307 ? 11.268 -18.626 -14.918 1.00 97.62 307 SER A C 1
ATOM 2375 O O . SER A 1 307 ? 10.312 -19.177 -15.465 1.00 97.62 307 SER A O 1
ATOM 2377 N N . ASP A 1 308 ? 11.795 -19.121 -13.797 1.00 95.38 308 ASP A N 1
ATOM 2378 C CA . ASP A 1 308 ? 11.190 -20.283 -13.144 1.00 95.38 308 ASP A CA 1
ATOM 2379 C C . ASP A 1 308 ? 9.731 -19.981 -12.741 1.00 95.38 308 ASP A C 1
ATOM 2381 O O . ASP A 1 308 ? 9.416 -18.916 -12.203 1.00 95.38 308 ASP A O 1
ATOM 2385 N N . ARG A 1 309 ? 8.818 -20.944 -12.936 1.00 94.06 309 ARG A N 1
ATOM 2386 C CA . ARG A 1 309 ? 7.374 -20.773 -12.650 1.00 94.06 309 ARG A CA 1
ATOM 2387 C C . ARG A 1 309 ? 7.082 -20.329 -11.211 1.00 94.06 309 ARG A C 1
ATOM 2389 O O . ARG A 1 309 ? 6.112 -19.625 -10.960 1.00 94.06 309 ARG A O 1
ATOM 2396 N N . THR A 1 310 ? 7.924 -20.744 -10.269 1.00 91.50 310 THR A N 1
ATOM 2397 C CA . THR A 1 310 ? 7.811 -20.427 -8.837 1.00 91.50 310 THR A CA 1
ATOM 2398 C C . THR A 1 310 ? 8.779 -19.330 -8.393 1.00 91.50 310 THR A C 1
ATOM 2400 O O . THR A 1 310 ? 9.016 -19.175 -7.190 1.00 91.50 310 THR A O 1
ATOM 2403 N N . SER A 1 311 ? 9.402 -18.618 -9.337 1.00 92.62 311 SER A N 1
ATOM 2404 C CA . SER A 1 311 ? 10.328 -17.544 -9.006 1.00 92.62 311 SER A CA 1
ATOM 2405 C C . SER A 1 311 ? 9.606 -16.445 -8.236 1.00 92.62 311 SER A C 1
ATOM 2407 O O . SER A 1 311 ? 8.497 -16.031 -8.575 1.00 92.62 311 SER A O 1
ATOM 2409 N N . TRP A 1 312 ? 10.273 -15.955 -7.194 1.00 92.00 312 TRP A N 1
ATOM 2410 C CA . TRP A 1 312 ? 9.808 -14.808 -6.430 1.00 92.00 312 TRP A CA 1
ATOM 2411 C C . TRP A 1 312 ? 9.771 -13.539 -7.293 1.00 92.00 312 TRP A C 1
ATOM 2413 O O . TRP A 1 312 ? 8.999 -12.653 -6.982 1.00 92.00 312 TRP A O 1
ATOM 2423 N N . LEU A 1 313 ? 10.533 -13.460 -8.391 1.00 94.56 313 LEU A N 1
ATOM 2424 C CA . LEU A 1 313 ? 10.629 -12.275 -9.250 1.00 94.56 313 LEU A CA 1
ATOM 2425 C C . LEU A 1 313 ? 9.420 -12.104 -10.198 1.00 94.56 313 LEU A C 1
ATOM 2427 O O . LEU A 1 313 ? 9.219 -11.033 -10.769 1.00 94.56 313 LEU A O 1
ATOM 2431 N N . ASN A 1 314 ? 8.590 -13.140 -10.350 1.00 94.88 314 ASN A N 1
ATOM 2432 C CA . ASN A 1 314 ? 7.500 -13.191 -11.329 1.00 94.88 314 ASN A CA 1
ATOM 2433 C C . ASN A 1 314 ? 6.494 -12.018 -11.261 1.00 94.88 314 ASN A C 1
ATOM 2435 O O . ASN A 1 314 ? 6.164 -11.496 -12.326 1.00 94.88 314 ASN A O 1
ATOM 2439 N N . PRO A 1 315 ? 6.059 -11.522 -10.083 1.00 90.25 315 PRO A N 1
ATOM 2440 C CA . PRO A 1 315 ? 5.172 -10.356 -10.011 1.00 90.25 315 PRO A CA 1
ATOM 2441 C C . PRO A 1 315 ? 5.759 -9.087 -10.646 1.00 90.25 315 PRO A C 1
ATOM 2443 O O . PRO A 1 315 ? 5.027 -8.260 -11.183 1.00 90.25 315 PRO A O 1
ATOM 2446 N N . TRP A 1 316 ? 7.084 -8.920 -10.616 1.00 92.25 316 TRP A N 1
ATOM 2447 C CA . TRP A 1 316 ? 7.756 -7.782 -11.247 1.00 92.25 316 TRP A CA 1
ATOM 2448 C C . TRP A 1 316 ? 7.918 -7.976 -12.757 1.00 92.25 316 TRP A C 1
ATOM 2450 O O . TRP A 1 316 ? 7.789 -7.012 -13.511 1.00 92.25 316 TRP A O 1
ATOM 2460 N N . ILE A 1 317 ? 8.144 -9.217 -13.199 1.00 94.75 317 ILE A N 1
ATOM 2461 C CA . ILE A 1 317 ? 8.220 -9.579 -14.622 1.00 94.75 317 ILE A CA 1
ATOM 2462 C C . ILE A 1 317 ? 6.887 -9.309 -15.323 1.00 94.75 317 ILE A C 1
ATOM 2464 O O . ILE A 1 317 ? 6.881 -8.716 -16.397 1.00 94.75 317 ILE A O 1
ATOM 2468 N N . GLU A 1 318 ? 5.761 -9.673 -14.705 1.00 88.62 318 GLU A N 1
ATOM 2469 C CA . GLU A 1 318 ? 4.422 -9.397 -15.242 1.00 88.62 318 GLU A CA 1
ATOM 2470 C C . GLU A 1 318 ? 4.229 -7.901 -15.531 1.00 88.62 318 GLU A C 1
ATOM 2472 O O . GLU A 1 318 ? 3.758 -7.509 -16.600 1.00 88.62 318 GLU A O 1
ATOM 2477 N N . VAL A 1 319 ? 4.666 -7.051 -14.597 1.00 83.00 319 VAL A N 1
ATOM 2478 C CA . VAL A 1 319 ? 4.601 -5.595 -14.747 1.00 83.00 319 VAL A CA 1
ATOM 2479 C C . VAL A 1 319 ? 5.493 -5.107 -15.890 1.00 83.00 319 VAL A C 1
ATOM 2481 O O . VAL A 1 319 ? 5.070 -4.235 -16.646 1.00 83.00 319 VAL A O 1
ATOM 2484 N N . LEU A 1 320 ? 6.704 -5.650 -16.022 1.00 92.00 320 LEU A N 1
ATOM 2485 C CA . LEU A 1 320 ? 7.652 -5.279 -17.077 1.00 92.00 320 LEU A CA 1
ATOM 2486 C C . LEU A 1 320 ? 7.148 -5.680 -18.473 1.00 92.00 320 LEU A C 1
ATOM 2488 O O . LEU A 1 320 ? 7.228 -4.894 -19.412 1.00 92.00 320 LEU A O 1
ATOM 2492 N N . LEU A 1 321 ? 6.578 -6.878 -18.604 1.00 86.69 321 LEU A N 1
ATOM 2493 C CA . LEU A 1 321 ? 6.001 -7.368 -19.857 1.00 86.69 321 LEU A CA 1
ATOM 2494 C C . LEU A 1 321 ? 4.819 -6.512 -20.307 1.00 86.69 321 LEU A C 1
ATOM 2496 O O . LEU A 1 321 ? 4.724 -6.172 -21.483 1.00 86.69 321 LEU A O 1
ATOM 2500 N N . ALA A 1 322 ? 3.940 -6.137 -19.374 1.00 72.81 322 ALA A N 1
ATOM 2501 C CA . ALA A 1 322 ? 2.829 -5.242 -19.672 1.00 72.81 322 ALA A CA 1
ATOM 2502 C C . ALA A 1 322 ? 3.321 -3.873 -20.172 1.00 72.81 322 ALA A C 1
ATOM 2504 O O . ALA A 1 322 ? 2.767 -3.351 -21.133 1.00 72.81 322 ALA A O 1
ATOM 2505 N N . GLU A 1 323 ? 4.380 -3.317 -19.569 1.00 81.50 323 GLU A N 1
ATOM 2506 C CA . GLU A 1 323 ? 4.998 -2.066 -20.035 1.00 81.50 323 GLU A CA 1
ATOM 2507 C C . GLU A 1 323 ? 5.540 -2.192 -21.466 1.00 81.50 323 GLU A C 1
ATOM 2509 O O . GLU A 1 323 ? 5.253 -1.343 -22.305 1.00 81.50 323 GLU A O 1
ATOM 2514 N N . TRP A 1 324 ? 6.294 -3.249 -21.771 1.00 89.56 324 TRP A N 1
ATOM 2515 C CA . TRP A 1 324 ? 6.850 -3.456 -23.111 1.00 89.56 324 TRP A CA 1
ATOM 2516 C C . TRP A 1 324 ? 5.776 -3.738 -24.168 1.00 89.56 324 TRP A C 1
ATOM 2518 O O . TRP A 1 324 ? 5.882 -3.244 -25.290 1.00 89.56 324 TRP A O 1
ATOM 2528 N N . ALA A 1 325 ? 4.713 -4.463 -23.815 1.00 77.12 325 ALA A N 1
ATOM 2529 C CA . ALA A 1 325 ? 3.556 -4.643 -24.688 1.00 77.12 325 ALA A CA 1
ATOM 2530 C C . ALA A 1 325 ? 2.842 -3.309 -24.972 1.00 77.12 325 ALA A C 1
ATOM 2532 O O . ALA A 1 325 ? 2.486 -3.033 -26.116 1.00 77.12 325 ALA A O 1
ATOM 2533 N N . GLU A 1 326 ? 2.667 -2.457 -23.952 1.00 71.06 326 GLU A N 1
ATOM 2534 C CA . GLU A 1 326 ? 2.102 -1.106 -24.102 1.00 71.06 326 GLU A CA 1
ATOM 2535 C C . GLU A 1 326 ? 2.998 -0.209 -24.990 1.00 71.06 326 GLU A C 1
ATOM 2537 O O . GLU A 1 326 ? 2.480 0.632 -25.721 1.00 71.06 326 GLU A O 1
ATOM 2542 N N . GLN A 1 327 ? 4.319 -0.432 -25.006 1.00 80.19 327 GLN A N 1
ATOM 2543 C CA . GLN A 1 327 ? 5.274 0.219 -25.922 1.00 80.19 327 GLN A CA 1
ATOM 2544 C C . GLN A 1 327 ? 5.251 -0.349 -27.356 1.00 80.19 327 GLN A C 1
ATOM 2546 O O . GLN A 1 327 ? 5.996 0.111 -28.222 1.00 80.19 327 GLN A O 1
ATOM 2551 N N . GLY A 1 328 ? 4.396 -1.338 -27.627 1.00 82.12 328 GLY A N 1
ATOM 2552 C CA . GLY A 1 328 ? 4.227 -1.950 -28.942 1.00 82.12 328 GLY A CA 1
ATOM 2553 C C . GLY A 1 328 ? 5.189 -3.101 -29.241 1.00 82.12 328 GLY A C 1
ATOM 2554 O O . GLY A 1 328 ? 5.211 -3.574 -30.374 1.00 82.12 328 GLY A O 1
ATOM 2555 N N . HIS A 1 329 ? 5.979 -3.571 -28.271 1.00 90.38 329 HIS A N 1
ATOM 2556 C CA . HIS A 1 329 ? 6.829 -4.749 -28.447 1.00 90.38 329 HIS A CA 1
ATOM 2557 C C . HIS A 1 329 ? 6.012 -6.047 -28.432 1.00 90.38 329 HIS A C 1
ATOM 2559 O O . HIS A 1 329 ? 4.968 -6.151 -27.785 1.00 90.38 329 HIS A O 1
ATOM 2565 N N . LEU A 1 330 ? 6.510 -7.065 -29.132 1.00 91.62 330 LEU A N 1
ATOM 2566 C CA . LEU A 1 330 ? 5.948 -8.410 -29.096 1.00 91.62 330 LEU A CA 1
ATOM 2567 C C . LEU A 1 330 ? 6.578 -9.149 -27.923 1.00 91.62 330 LEU A C 1
ATOM 2569 O O . LEU A 1 330 ? 7.749 -9.507 -27.979 1.00 91.62 330 LEU A O 1
ATOM 2573 N N . VAL A 1 331 ? 5.814 -9.350 -26.853 1.00 95.31 331 VAL A N 1
ATOM 2574 C CA . VAL A 1 331 ? 6.336 -9.960 -25.627 1.00 95.31 331 VAL A CA 1
ATOM 2575 C C . VAL A 1 331 ? 5.832 -11.388 -25.436 1.00 95.31 331 VAL A C 1
ATOM 2577 O O . VAL A 1 331 ? 4.655 -11.679 -25.657 1.00 95.31 331 VAL A O 1
ATOM 2580 N N . SER A 1 332 ? 6.709 -12.277 -24.980 1.00 94.81 332 SER A N 1
ATOM 2581 C CA . SER A 1 332 ? 6.365 -13.631 -24.547 1.00 94.81 332 SER A CA 1
ATOM 2582 C C . SER A 1 332 ? 6.965 -13.920 -23.172 1.00 94.81 332 SER A C 1
ATOM 2584 O O . SER A 1 332 ? 8.035 -13.424 -22.814 1.00 94.81 332 SER A O 1
ATOM 2586 N N . TRP A 1 333 ? 6.258 -14.715 -22.371 1.00 97.75 333 TRP A N 1
ATOM 2587 C CA . TRP A 1 333 ? 6.730 -15.148 -21.059 1.00 97.75 333 TRP A CA 1
ATOM 2588 C C . TRP A 1 333 ? 6.654 -16.658 -20.962 1.00 97.75 333 TRP A C 1
ATOM 2590 O O . TRP A 1 333 ? 5.585 -17.246 -21.131 1.00 97.75 333 TRP A O 1
ATOM 2600 N N . VAL A 1 334 ? 7.800 -17.276 -20.708 1.00 96.06 334 VAL A N 1
ATOM 2601 C CA . VAL A 1 334 ? 7.956 -18.726 -20.694 1.00 96.06 334 VAL A CA 1
ATOM 2602 C C . VAL A 1 334 ? 8.626 -19.180 -19.406 1.00 96.06 334 VAL A C 1
ATOM 2604 O O . VAL A 1 334 ? 9.369 -18.435 -18.762 1.00 96.06 334 VAL A O 1
ATOM 2607 N N . HIS A 1 335 ? 8.361 -20.429 -19.026 1.00 96.62 335 HIS A N 1
ATOM 2608 C CA . HIS A 1 335 ? 8.849 -20.986 -17.759 1.00 96.62 335 HIS A CA 1
ATOM 2609 C C . HIS A 1 335 ? 9.744 -22.209 -17.909 1.00 96.62 335 HIS A C 1
ATOM 2611 O O . HIS A 1 335 ? 10.200 -22.786 -16.917 1.00 96.62 335 HIS A O 1
ATOM 2617 N N . VAL A 1 336 ? 9.983 -22.633 -19.145 1.00 93.75 336 VAL A N 1
ATOM 2618 C CA . VAL A 1 336 ? 10.937 -23.683 -19.473 1.00 93.75 336 VAL A CA 1
ATOM 2619 C C . VAL A 1 336 ? 11.767 -23.242 -20.679 1.00 93.75 336 VAL A C 1
ATOM 2621 O O . VAL A 1 336 ? 11.215 -22.632 -21.593 1.00 93.75 336 VAL A O 1
ATOM 2624 N N . PRO A 1 337 ? 13.078 -23.548 -20.712 1.00 93.75 337 PRO A N 1
ATOM 2625 C CA . PRO A 1 337 ? 13.944 -23.119 -21.809 1.00 93.75 337 PRO A CA 1
ATOM 2626 C C . PRO A 1 337 ? 13.438 -23.530 -23.198 1.00 93.75 337 PRO A C 1
ATOM 2628 O O . PRO A 1 337 ? 13.551 -22.760 -24.142 1.00 93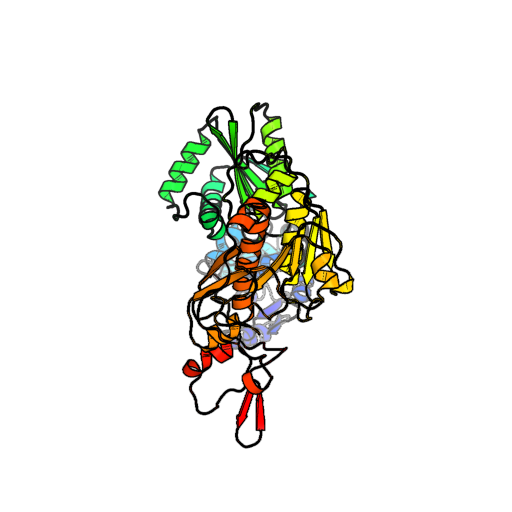.75 337 PRO A O 1
ATOM 2631 N N . ASP A 1 338 ? 12.842 -24.719 -23.330 1.00 93.81 338 ASP A N 1
ATOM 2632 C CA . ASP A 1 338 ? 12.401 -25.244 -24.629 1.00 93.81 338 ASP A CA 1
ATOM 2633 C C . ASP A 1 338 ? 11.276 -24.412 -25.280 1.00 93.81 338 ASP A C 1
ATOM 2635 O O . ASP A 1 338 ? 11.125 -24.447 -26.503 1.00 93.81 338 ASP A O 1
ATOM 2639 N N . GLU A 1 339 ? 10.521 -23.645 -24.484 1.00 94.06 339 GLU A N 1
ATOM 2640 C CA . GLU A 1 339 ? 9.434 -22.766 -24.939 1.00 94.06 339 GLU A CA 1
ATOM 2641 C C . GLU A 1 339 ? 9.927 -21.395 -25.430 1.00 94.06 339 GLU A C 1
ATOM 2643 O O . GLU A 1 339 ? 9.140 -20.649 -26.006 1.00 94.06 339 GLU A O 1
ATOM 2648 N N . VAL A 1 340 ? 11.208 -21.054 -25.234 1.00 95.44 340 VAL A N 1
ATOM 2649 C CA . VAL A 1 340 ? 11.776 -19.777 -25.693 1.00 95.44 340 VAL A CA 1
ATOM 2650 C C . VAL A 1 340 ? 11.589 -19.637 -27.204 1.00 95.44 340 VAL A C 1
ATOM 2652 O O . VAL A 1 340 ? 12.044 -20.482 -27.980 1.00 95.44 340 VAL A O 1
ATOM 2655 N N . THR A 1 341 ? 10.911 -18.570 -27.616 1.00 88.88 341 THR A N 1
ATOM 2656 C CA . THR A 1 341 ? 10.610 -18.273 -29.020 1.00 88.88 341 THR A CA 1
ATOM 2657 C C . THR A 1 341 ? 11.789 -17.613 -29.728 1.00 88.88 341 THR A C 1
ATOM 2659 O O . THR A 1 341 ? 12.718 -17.127 -29.082 1.00 88.88 341 THR A O 1
ATOM 2662 N N . GLU A 1 342 ? 11.754 -17.605 -31.061 1.00 94.75 342 GLU A N 1
ATOM 2663 C CA . GLU A 1 342 ? 12.698 -16.825 -31.865 1.00 94.75 342 GLU A CA 1
ATOM 2664 C C . GLU A 1 342 ? 12.382 -15.324 -31.780 1.00 94.75 342 GLU A C 1
ATOM 2666 O O . GLU A 1 342 ? 11.212 -14.925 -31.776 1.00 94.75 342 GLU A O 1
ATOM 2671 N N . GLY A 1 343 ? 13.419 -14.489 -31.704 1.00 93.19 343 GLY A N 1
ATOM 2672 C CA . GLY A 1 343 ? 13.247 -13.049 -31.525 1.00 93.19 343 GLY A CA 1
ATOM 2673 C C . GLY A 1 343 ? 14.541 -12.255 -31.375 1.00 93.19 343 GLY A C 1
ATOM 2674 O O . GLY A 1 343 ? 15.653 -12.738 -31.593 1.00 93.19 343 GLY A O 1
ATOM 2675 N N . GLU A 1 344 ? 14.400 -10.986 -31.016 1.00 96.38 344 GLU A N 1
ATOM 2676 C CA . GLU A 1 344 ? 15.524 -10.081 -30.841 1.00 96.38 344 GLU A CA 1
ATOM 2677 C C . GLU A 1 344 ? 16.146 -10.252 -29.459 1.00 96.38 344 GLU A C 1
ATOM 2679 O O . GLU A 1 344 ? 17.367 -10.364 -29.358 1.00 96.38 344 GLU A O 1
ATOM 2684 N N . LEU A 1 345 ? 15.329 -10.299 -28.405 1.00 98.12 345 LEU A N 1
ATOM 2685 C CA . LEU A 1 345 ? 15.795 -10.289 -27.020 1.00 98.12 345 LEU A CA 1
ATOM 2686 C C . LEU A 1 345 ? 15.189 -11.449 -26.220 1.00 98.12 345 LEU A C 1
ATOM 2688 O O . LEU A 1 345 ? 13.982 -11.665 -26.250 1.00 98.12 345 LEU A O 1
ATOM 2692 N N . CYS A 1 346 ? 16.003 -12.133 -25.420 1.00 98.25 346 CYS A N 1
ATOM 2693 C CA . CYS A 1 346 ? 15.554 -13.091 -24.414 1.00 98.25 346 CYS A CA 1
ATOM 2694 C C . CYS A 1 346 ? 16.154 -12.752 -23.047 1.00 98.25 346 CYS A C 1
ATOM 2696 O O . CYS A 1 346 ? 17.340 -12.965 -22.824 1.00 98.25 346 CYS A O 1
ATOM 2698 N N . PHE A 1 347 ? 15.349 -12.270 -22.103 1.00 98.38 347 PHE A N 1
ATOM 2699 C CA . PHE A 1 347 ? 15.779 -12.017 -20.727 1.00 98.38 347 PHE A CA 1
ATOM 2700 C C . PHE A 1 347 ? 15.612 -13.272 -19.865 1.00 98.38 347 PHE A C 1
ATOM 2702 O O . PHE A 1 347 ? 14.505 -13.779 -19.706 1.00 98.38 347 PHE A O 1
ATOM 2709 N N . MET A 1 348 ? 16.692 -13.756 -19.259 1.00 97.06 348 MET A N 1
ATOM 2710 C CA . MET A 1 348 ? 16.703 -14.917 -18.366 1.00 97.06 348 MET A CA 1
ATOM 2711 C C . MET A 1 348 ? 16.741 -14.438 -16.921 1.00 97.06 348 MET A C 1
ATOM 2713 O O . MET A 1 348 ? 17.801 -14.250 -16.323 1.00 97.06 348 MET A O 1
ATOM 2717 N N . LEU A 1 349 ? 15.560 -14.199 -16.362 1.00 96.44 349 LEU A N 1
ATOM 2718 C CA . LEU A 1 349 ? 15.397 -13.574 -15.057 1.00 96.44 349 LEU A CA 1
ATOM 2719 C C . LEU A 1 349 ? 15.006 -14.640 -14.037 1.00 96.44 349 LEU A C 1
ATOM 2721 O O . LEU A 1 349 ? 13.892 -15.154 -14.060 1.00 96.44 349 LEU A O 1
ATOM 2725 N N . SER A 1 350 ? 15.919 -14.975 -13.121 1.00 90.94 350 SER A N 1
ATOM 2726 C CA . SER A 1 350 ? 15.702 -16.036 -12.126 1.00 90.94 350 SER A CA 1
ATOM 2727 C C . SER A 1 350 ? 15.382 -17.402 -12.772 1.00 90.94 350 SER A C 1
ATOM 2729 O O . SER A 1 350 ? 14.422 -18.083 -12.409 1.00 90.94 350 SER A O 1
ATOM 2731 N N . CYS A 1 351 ? 16.203 -17.802 -13.746 1.00 87.81 351 CYS A N 1
ATOM 2732 C CA . CYS A 1 351 ? 16.178 -19.134 -14.353 1.00 87.81 351 CYS A CA 1
ATOM 2733 C C . CYS A 1 351 ? 17.209 -20.036 -13.662 1.00 87.81 351 CYS A C 1
ATOM 2735 O O . CYS A 1 351 ? 18.400 -19.734 -13.671 1.00 87.81 351 CYS A O 1
ATOM 2737 N N . SER A 1 352 ? 16.776 -21.151 -13.067 1.00 85.19 352 SER A N 1
ATOM 2738 C CA . SER A 1 352 ? 17.699 -22.089 -12.400 1.00 85.19 352 SER A CA 1
ATOM 2739 C C . SER A 1 352 ? 18.286 -23.152 -13.329 1.00 85.19 352 SER A C 1
ATOM 2741 O O . SER A 1 352 ? 19.206 -23.877 -12.938 1.00 85.19 352 SER A O 1
ATOM 2743 N N . LYS A 1 353 ? 17.751 -23.280 -14.547 1.00 84.88 353 LYS A N 1
ATOM 2744 C CA . LYS A 1 353 ? 18.182 -24.272 -15.535 1.00 84.88 353 LYS A CA 1
ATOM 2745 C C . LYS A 1 353 ? 19.168 -23.659 -16.518 1.00 84.88 353 LYS A C 1
ATOM 2747 O O . LYS A 1 353 ? 18.947 -22.563 -17.024 1.00 84.88 353 LYS A O 1
ATOM 2752 N N . LEU A 1 354 ? 20.212 -24.419 -16.844 1.00 84.69 354 LEU A N 1
ATOM 2753 C CA . LEU A 1 354 ? 21.105 -24.076 -17.946 1.00 84.69 354 LEU A CA 1
ATOM 2754 C C . LEU A 1 354 ? 20.329 -24.113 -19.266 1.00 84.69 354 LEU A C 1
ATOM 2756 O O . LEU A 1 354 ? 19.628 -25.086 -19.560 1.00 84.69 354 LEU A O 1
ATOM 2760 N N . VAL A 1 355 ? 20.468 -23.048 -20.049 1.00 89.25 355 VAL A N 1
ATOM 2761 C CA . VAL A 1 355 ? 19.863 -22.925 -21.373 1.00 89.25 355 VAL A CA 1
ATOM 2762 C C . VAL A 1 355 ? 20.857 -23.452 -22.400 1.00 89.25 355 VAL A C 1
ATOM 2764 O O . VAL A 1 355 ? 22.016 -23.048 -22.426 1.00 89.25 355 VAL A O 1
ATOM 2767 N N . LYS A 1 356 ? 20.419 -24.405 -23.223 1.00 90.69 356 LYS A N 1
ATOM 2768 C CA . LYS A 1 356 ? 21.289 -25.048 -24.212 1.00 90.69 356 LYS A CA 1
ATOM 2769 C C . LYS A 1 356 ? 21.650 -24.078 -25.347 1.00 90.69 356 LYS A C 1
ATOM 2771 O O . LYS A 1 356 ? 20.804 -23.258 -25.709 1.00 90.69 356 LYS A O 1
ATOM 2776 N N . PRO A 1 357 ? 22.817 -24.236 -26.000 1.00 91.38 357 PRO A N 1
ATOM 2777 C CA . PRO A 1 357 ? 23.223 -23.387 -27.125 1.00 91.38 357 PRO A CA 1
ATOM 2778 C C . PRO A 1 357 ? 22.188 -23.300 -28.259 1.00 91.38 357 PRO A C 1
ATOM 2780 O O . PRO A 1 357 ? 21.965 -22.230 -28.812 1.00 91.38 357 PRO A O 1
ATOM 2783 N N . GLU A 1 358 ? 21.497 -24.404 -28.558 1.00 93.44 358 GLU A N 1
ATOM 2784 C CA . GLU A 1 358 ? 20.418 -24.466 -29.560 1.00 93.44 358 GLU A CA 1
ATOM 2785 C C . GLU A 1 358 ? 19.207 -23.572 -29.236 1.00 93.44 358 GLU A C 1
ATOM 2787 O O . GLU A 1 358 ? 18.495 -23.142 -30.140 1.00 93.44 358 GLU A O 1
ATOM 2792 N N . ILE A 1 359 ? 18.977 -23.278 -27.954 1.00 93.50 359 ILE A N 1
ATOM 2793 C CA . ILE A 1 359 ? 17.913 -22.383 -27.487 1.00 93.50 359 ILE A CA 1
ATOM 2794 C C . ILE A 1 359 ? 18.416 -20.937 -27.475 1.00 93.50 359 ILE A C 1
ATOM 2796 O O . ILE A 1 359 ? 17.701 -20.049 -27.929 1.00 93.50 359 ILE A O 1
ATOM 2800 N N . LEU A 1 360 ? 19.656 -20.705 -27.023 1.00 93.50 360 LEU A N 1
ATOM 2801 C CA . LEU A 1 360 ? 20.298 -19.383 -27.066 1.00 93.50 360 LEU A CA 1
ATOM 2802 C C . LEU A 1 360 ? 20.326 -18.817 -28.493 1.00 93.50 360 LEU A C 1
ATOM 2804 O O . LEU A 1 360 ? 20.061 -17.638 -28.700 1.00 93.50 360 LEU A O 1
ATOM 2808 N N . ALA A 1 361 ? 20.570 -19.676 -29.487 1.00 94.88 361 ALA A N 1
ATOM 2809 C CA . ALA A 1 361 ? 20.614 -19.303 -30.900 1.00 94.88 361 ALA A CA 1
ATOM 2810 C C . ALA A 1 361 ? 19.277 -18.793 -31.474 1.00 94.88 361 ALA A C 1
ATOM 2812 O O . ALA A 1 361 ? 19.270 -18.227 -32.565 1.00 94.88 361 ALA A O 1
ATOM 2813 N N . ARG A 1 362 ? 18.150 -18.983 -30.769 1.00 96.19 362 ARG A N 1
ATOM 2814 C CA . ARG A 1 362 ? 16.832 -18.487 -31.201 1.00 96.19 362 ARG A CA 1
ATOM 2815 C C . ARG A 1 362 ? 16.709 -16.970 -31.075 1.00 96.19 362 ARG A C 1
ATOM 2817 O O . ARG A 1 362 ? 15.874 -16.379 -31.753 1.00 96.19 362 ARG A O 1
ATOM 2824 N N . ASN A 1 363 ? 17.509 -16.345 -30.213 1.00 97.19 363 ASN A N 1
ATOM 2825 C CA . ASN A 1 363 ? 17.437 -14.910 -29.964 1.00 97.19 363 ASN A CA 1
ATOM 2826 C C . ASN A 1 363 ? 18.746 -14.216 -30.316 1.00 97.19 363 ASN A C 1
ATOM 2828 O O . ASN A 1 363 ? 19.827 -14.777 -30.141 1.00 97.19 363 ASN A O 1
ATOM 2832 N N . ARG A 1 364 ? 18.651 -12.972 -30.796 1.00 96.38 364 ARG A N 1
ATOM 2833 C CA . ARG A 1 364 ? 19.839 -12.173 -31.129 1.00 96.38 364 ARG A CA 1
ATOM 2834 C C . ARG A 1 364 ? 20.657 -11.812 -29.887 1.00 96.38 364 ARG A C 1
ATOM 2836 O O . ARG A 1 364 ? 21.880 -11.780 -29.980 1.00 96.38 364 ARG A O 1
ATOM 2843 N N . HIS A 1 365 ? 19.983 -11.558 -28.766 1.00 97.81 365 HIS A N 1
ATOM 2844 C CA . HIS A 1 365 ? 20.592 -11.328 -27.458 1.00 97.81 365 HIS A CA 1
ATOM 2845 C C . HIS A 1 365 ? 19.871 -12.119 -26.370 1.00 97.81 365 HIS A C 1
ATOM 2847 O O . HIS A 1 365 ? 18.643 -12.148 -26.308 1.00 97.81 365 HIS A O 1
ATOM 2853 N N . ASN A 1 366 ? 20.646 -12.721 -25.483 1.00 97.81 366 ASN A N 1
ATOM 2854 C CA . ASN A 1 366 ? 20.235 -13.527 -24.348 1.00 97.81 366 ASN A CA 1
ATOM 2855 C C . ASN A 1 366 ? 20.780 -12.861 -23.083 1.00 97.81 366 ASN A C 1
ATOM 2857 O O . ASN A 1 366 ? 21.967 -12.908 -22.799 1.00 97.81 366 ASN A O 1
ATOM 2861 N N . LEU A 1 367 ? 19.926 -12.195 -22.324 1.00 98.19 367 LEU A N 1
ATOM 2862 C CA . LEU A 1 367 ? 20.337 -11.233 -21.311 1.00 98.19 367 LEU A CA 1
ATOM 2863 C C . LEU A 1 367 ? 20.111 -11.798 -19.916 1.00 98.19 367 LEU A C 1
ATOM 2865 O O . LEU A 1 367 ? 19.010 -12.239 -19.585 1.00 98.19 367 LEU A O 1
ATOM 2869 N N . VAL A 1 368 ? 21.141 -11.733 -19.082 1.00 97.38 368 VAL A N 1
ATOM 2870 C CA . VAL A 1 368 ? 21.107 -12.167 -17.684 1.00 97.38 368 VAL A CA 1
ATOM 2871 C C . VAL A 1 368 ? 21.391 -10.963 -16.798 1.00 97.38 368 VAL A C 1
ATOM 2873 O O . VAL A 1 368 ? 22.256 -10.143 -17.107 1.00 97.38 368 VAL A O 1
ATOM 2876 N N . VAL A 1 369 ? 20.661 -10.854 -15.689 1.00 97.56 369 VAL A N 1
ATOM 2877 C CA . VAL A 1 369 ? 20.964 -9.898 -14.620 1.00 97.56 369 VAL A CA 1
ATOM 2878 C C . VAL A 1 369 ? 21.544 -10.661 -13.440 1.00 97.56 369 VAL A C 1
ATOM 2880 O O . VAL A 1 369 ? 20.979 -11.673 -13.028 1.00 97.56 369 VAL A O 1
ATOM 2883 N N . HIS A 1 370 ? 22.661 -10.173 -12.907 1.00 96.31 370 HIS A N 1
ATOM 2884 C CA . HIS A 1 370 ? 23.398 -10.831 -11.835 1.00 96.31 370 HIS A CA 1
ATOM 2885 C C . HIS A 1 370 ? 23.961 -9.817 -10.846 1.00 96.31 370 HIS A C 1
ATOM 2887 O O . HIS A 1 370 ? 24.575 -8.822 -11.233 1.00 96.31 370 HIS A O 1
ATOM 2893 N N . GLU A 1 371 ? 23.747 -10.048 -9.553 1.00 96.19 371 GLU A N 1
ATOM 2894 C CA . GLU A 1 371 ? 24.054 -9.077 -8.500 1.00 96.19 371 GLU A CA 1
ATOM 2895 C C . GLU A 1 371 ? 25.496 -9.184 -8.003 1.00 96.19 371 GLU A C 1
ATOM 2897 O O . GLU A 1 371 ? 25.732 -9.347 -6.807 1.00 96.19 371 GLU A O 1
ATOM 2902 N N . SER A 1 372 ? 26.477 -9.105 -8.904 1.00 96.00 372 SER A N 1
ATOM 2903 C CA . SER A 1 372 ? 27.887 -9.027 -8.523 1.00 96.00 372 SER A CA 1
ATOM 2904 C C . SER A 1 372 ? 28.723 -8.143 -9.451 1.00 96.00 372 SER A C 1
ATOM 2906 O O . SER A 1 372 ? 28.313 -7.771 -10.552 1.00 96.00 372 SER A O 1
ATOM 2908 N N . ASP A 1 373 ? 29.934 -7.804 -9.000 1.00 95.25 373 ASP A N 1
ATOM 2909 C CA . ASP A 1 373 ? 30.921 -7.075 -9.797 1.00 95.25 373 ASP A CA 1
ATOM 2910 C C . ASP A 1 373 ? 31.700 -8.051 -10.683 1.00 95.25 373 ASP A C 1
ATOM 2912 O O . ASP A 1 373 ? 32.878 -8.336 -10.454 1.00 95.25 373 ASP A O 1
ATOM 2916 N N . LEU A 1 374 ? 30.998 -8.629 -11.661 1.00 96.38 374 LEU A N 1
ATOM 2917 C CA . LEU A 1 374 ? 31.552 -9.618 -12.581 1.00 96.38 374 LEU A CA 1
ATOM 2918 C C . LEU A 1 374 ? 32.883 -9.119 -13.193 1.00 96.38 374 LEU A C 1
ATOM 2920 O O . LEU A 1 374 ? 32.945 -7.964 -13.644 1.00 96.38 374 LEU A O 1
ATOM 2924 N N . PRO A 1 375 ? 33.948 -9.953 -13.184 1.00 95.88 375 PRO A N 1
ATOM 2925 C CA . PRO A 1 375 ? 33.937 -11.415 -12.991 1.00 95.88 375 PRO A CA 1
ATOM 2926 C C . PRO A 1 375 ? 33.969 -11.924 -11.537 1.00 95.88 375 PRO A C 1
ATOM 2928 O O . PRO A 1 375 ? 34.016 -13.137 -11.317 1.00 95.88 375 PRO A O 1
ATOM 2931 N N . LYS A 1 376 ? 33.940 -11.051 -10.524 1.00 96.44 376 LYS A N 1
ATOM 2932 C CA . LYS A 1 376 ? 33.850 -11.481 -9.121 1.00 96.44 376 LYS A CA 1
ATOM 2933 C C . LYS A 1 376 ? 32.413 -11.830 -8.757 1.00 96.44 376 LYS A C 1
ATOM 2935 O O . LYS A 1 376 ? 31.482 -11.107 -9.105 1.00 96.44 376 LYS A O 1
ATOM 2940 N N . GLY A 1 377 ? 32.236 -12.902 -7.993 1.00 95.75 377 GLY A N 1
ATOM 2941 C CA . GLY A 1 377 ? 30.948 -13.304 -7.433 1.00 95.75 377 GLY A CA 1
ATOM 2942 C C . GLY A 1 377 ? 30.012 -14.005 -8.418 1.00 95.75 377 GLY A C 1
ATOM 2943 O O . GLY A 1 377 ? 28.800 -13.865 -8.289 1.00 95.75 377 GLY A O 1
ATOM 2944 N N . LYS A 1 378 ? 30.549 -14.750 -9.388 1.00 96.06 378 LYS A N 1
ATOM 2945 C CA . LYS A 1 378 ? 29.786 -15.634 -10.287 1.00 96.06 378 LYS A CA 1
ATOM 2946 C C . LYS A 1 378 ? 29.022 -16.705 -9.503 1.00 96.06 378 LYS A C 1
ATOM 2948 O O . LYS A 1 378 ? 29.410 -17.054 -8.391 1.00 96.06 378 LYS A O 1
ATOM 2953 N N . GLY A 1 379 ? 27.992 -17.306 -10.084 1.00 92.81 379 GLY A N 1
ATOM 2954 C CA . GLY A 1 379 ? 27.298 -18.458 -9.513 1.00 92.81 379 GLY A CA 1
ATOM 2955 C C . GLY A 1 379 ? 26.038 -18.094 -8.730 1.00 92.81 379 GLY A C 1
ATOM 2956 O O . GLY A 1 379 ? 25.179 -17.361 -9.203 1.00 92.81 379 GLY A O 1
ATOM 2957 N N . TRP A 1 380 ? 25.853 -18.687 -7.550 1.00 92.75 380 TRP A N 1
ATOM 2958 C CA . TRP A 1 380 ? 24.528 -18.752 -6.927 1.00 92.75 380 TRP A CA 1
ATOM 2959 C C . TRP A 1 380 ? 24.295 -17.683 -5.864 1.00 92.75 380 TRP A C 1
ATOM 2961 O O . TRP A 1 380 ? 25.098 -17.520 -4.950 1.00 92.75 380 TRP A O 1
ATOM 2971 N N . SER A 1 381 ? 23.120 -17.049 -5.919 1.00 92.06 381 SER A N 1
ATOM 2972 C CA . SER A 1 381 ? 22.619 -16.112 -4.900 1.00 92.06 381 SER A CA 1
ATOM 2973 C C . SER A 1 381 ? 23.645 -15.035 -4.490 1.00 92.06 381 SER A C 1
ATOM 2975 O O . SER A 1 381 ? 23.885 -14.855 -3.290 1.00 92.06 381 SER A O 1
ATOM 2977 N N . PRO A 1 382 ? 24.257 -14.310 -5.446 1.00 95.81 382 PRO A N 1
ATOM 2978 C CA . PRO A 1 382 ? 25.356 -13.382 -5.168 1.00 95.81 382 PRO A CA 1
ATOM 2979 C C . PRO A 1 382 ? 24.972 -12.265 -4.189 1.00 95.81 382 PRO A C 1
ATOM 2981 O O . PRO A 1 382 ? 25.770 -11.921 -3.318 1.00 95.81 382 PRO A O 1
ATOM 2984 N N . MET A 1 383 ? 23.739 -11.746 -4.249 1.00 96.56 383 MET A N 1
ATOM 2985 C CA . MET A 1 383 ? 23.225 -10.801 -3.248 1.00 96.56 383 MET A CA 1
ATOM 2986 C C . MET A 1 383 ? 23.300 -11.391 -1.832 1.00 96.56 383 MET A C 1
ATOM 2988 O O . MET A 1 383 ? 23.786 -10.738 -0.913 1.00 96.56 383 MET A O 1
ATOM 2992 N N . THR A 1 384 ? 22.823 -12.624 -1.637 1.00 96.69 384 THR A N 1
ATOM 2993 C CA . THR A 1 384 ? 22.768 -13.258 -0.313 1.00 96.69 384 THR A CA 1
ATOM 2994 C C . THR A 1 384 ? 24.155 -13.392 0.303 1.00 96.69 384 THR A C 1
ATOM 2996 O O . THR A 1 384 ? 24.340 -13.043 1.467 1.00 96.69 384 THR A O 1
ATOM 2999 N N . TRP A 1 385 ? 25.136 -13.868 -0.463 1.00 97.88 385 TRP A N 1
ATOM 3000 C CA . TRP A 1 385 ? 26.501 -14.009 0.039 1.00 97.88 385 TRP A CA 1
ATOM 3001 C C . TRP A 1 385 ? 27.134 -12.671 0.389 1.00 97.88 385 TRP A C 1
ATOM 3003 O O . TRP A 1 385 ? 27.770 -12.543 1.427 1.00 97.88 385 TRP A O 1
ATOM 3013 N N . GLN A 1 386 ? 26.888 -11.646 -0.416 1.00 98.19 386 GLN A N 1
ATOM 3014 C CA . GLN A 1 386 ? 27.418 -10.315 -0.156 1.00 98.19 386 GLN A CA 1
ATOM 3015 C C . GLN A 1 386 ? 26.785 -9.637 1.068 1.00 98.19 386 GLN A C 1
ATOM 3017 O O . GLN A 1 386 ? 27.478 -8.928 1.797 1.00 98.19 386 GLN A O 1
ATOM 3022 N N . VAL A 1 387 ? 25.510 -9.913 1.366 1.00 98.12 387 VAL A N 1
ATOM 3023 C CA . VAL A 1 387 ? 24.902 -9.525 2.652 1.00 98.12 387 VAL A CA 1
ATOM 3024 C C . VAL A 1 387 ? 25.593 -10.239 3.816 1.00 98.12 387 VAL A C 1
ATOM 3026 O O . VAL A 1 387 ? 25.895 -9.604 4.825 1.00 98.12 387 VAL A O 1
ATOM 3029 N N . LEU 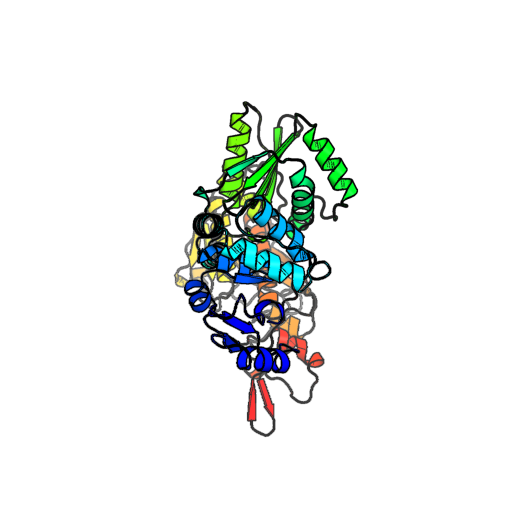A 1 388 ? 25.894 -11.535 3.682 1.00 97.69 388 LEU A N 1
ATOM 3030 C CA . LEU A 1 388 ? 26.630 -12.299 4.701 1.00 97.69 388 LEU A CA 1
ATOM 3031 C C . LEU A 1 388 ? 28.065 -11.782 4.903 1.00 97.69 388 LEU A C 1
ATOM 3033 O O . LEU A 1 388 ? 28.551 -11.774 6.031 1.00 97.69 388 LEU A O 1
ATOM 3037 N N . GLU A 1 389 ? 28.710 -11.287 3.845 1.00 97.00 389 GLU A N 1
ATOM 3038 C CA . GLU A 1 389 ? 30.008 -10.594 3.892 1.00 97.00 389 GLU A CA 1
ATOM 3039 C C . GLU A 1 389 ? 29.931 -9.198 4.540 1.00 97.00 389 GLU A C 1
ATOM 3041 O O . GLU A 1 389 ? 30.963 -8.570 4.769 1.00 97.00 389 GLU A O 1
ATOM 3046 N N . GLY A 1 390 ? 28.726 -8.698 4.836 1.00 96.75 390 GLY A N 1
ATOM 3047 C CA . GLY A 1 390 ? 28.515 -7.391 5.454 1.00 96.75 390 GLY A CA 1
ATOM 3048 C C . GLY A 1 390 ? 28.612 -6.214 4.487 1.00 96.75 390 GLY A C 1
ATOM 3049 O O . GLY A 1 390 ? 28.847 -5.088 4.925 1.00 96.75 390 GLY A O 1
ATOM 3050 N N . LYS A 1 391 ? 28.433 -6.439 3.180 1.00 96.94 391 LYS A N 1
ATOM 3051 C CA . LYS A 1 391 ? 28.424 -5.351 2.196 1.00 96.94 391 LYS A CA 1
ATOM 3052 C C . LYS A 1 391 ? 27.152 -4.509 2.326 1.00 96.94 391 LYS A C 1
ATOM 3054 O O . LYS A 1 391 ? 26.048 -5.045 2.397 1.00 96.94 391 LYS A O 1
ATOM 3059 N N . GLY A 1 392 ? 27.326 -3.187 2.334 1.00 94.94 392 GLY A N 1
ATOM 3060 C CA . GLY A 1 392 ? 26.236 -2.201 2.309 1.00 94.94 392 GLY A CA 1
ATOM 3061 C C . GLY A 1 392 ? 25.826 -1.764 0.899 1.00 94.94 392 GLY A C 1
ATOM 3062 O O . GLY A 1 392 ? 24.821 -1.090 0.729 1.00 94.94 392 GLY A O 1
ATOM 3063 N N . GLU A 1 393 ? 26.585 -2.157 -0.121 1.00 96.62 393 GLU A N 1
ATOM 3064 C CA . GLU A 1 393 ? 26.287 -1.880 -1.525 1.00 96.62 393 GLU A CA 1
ATOM 3065 C C . GLU A 1 393 ? 26.516 -3.160 -2.329 1.00 96.62 393 GLU A C 1
ATOM 3067 O O . GLU A 1 393 ? 27.545 -3.825 -2.168 1.00 96.62 393 GLU A O 1
ATOM 3072 N N . ILE A 1 394 ? 25.551 -3.510 -3.177 1.00 97.44 394 ILE A N 1
ATOM 3073 C CA . ILE A 1 394 ? 25.598 -4.686 -4.038 1.00 97.44 394 ILE A CA 1
ATOM 3074 C C . ILE A 1 394 ? 25.664 -4.223 -5.500 1.00 97.44 394 ILE A C 1
ATOM 3076 O O . ILE A 1 394 ? 24.711 -3.611 -5.990 1.00 97.44 394 ILE A O 1
ATOM 3080 N N . PRO A 1 395 ? 26.763 -4.494 -6.216 1.00 97.12 395 PRO A N 1
ATOM 3081 C CA . PRO A 1 395 ? 26.849 -4.238 -7.649 1.00 97.12 395 PRO A CA 1
ATOM 3082 C C . PRO A 1 395 ? 25.894 -5.163 -8.410 1.00 97.12 395 PRO A C 1
ATOM 3084 O O . PRO A 1 395 ? 25.716 -6.316 -8.032 1.00 97.12 395 PRO A O 1
ATOM 3087 N N . VAL A 1 396 ? 25.291 -4.668 -9.488 1.00 97.12 396 VAL A N 1
ATOM 3088 C CA . VAL A 1 396 ? 24.407 -5.448 -10.362 1.00 97.12 396 VAL A CA 1
ATOM 3089 C C . VAL A 1 396 ? 24.838 -5.248 -11.807 1.00 97.12 396 VAL A C 1
ATOM 3091 O O . VAL A 1 396 ? 25.035 -4.117 -12.249 1.00 97.12 396 VAL A O 1
ATOM 3094 N N . ALA A 1 397 ? 24.987 -6.336 -12.551 1.00 97.56 397 ALA A N 1
ATOM 3095 C CA . ALA A 1 397 ? 25.380 -6.326 -13.951 1.00 97.56 397 ALA A CA 1
ATOM 3096 C C . ALA A 1 397 ? 24.284 -6.952 -14.817 1.00 97.56 397 ALA A C 1
ATOM 3098 O O . ALA A 1 397 ? 23.685 -7.957 -14.440 1.00 97.56 397 ALA A O 1
ATOM 3099 N N . LEU A 1 398 ? 24.050 -6.370 -15.992 1.00 98.31 398 LEU A N 1
ATOM 3100 C CA . LEU A 1 398 ? 23.302 -6.995 -17.078 1.00 98.31 398 LEU A CA 1
ATOM 3101 C C . LEU A 1 398 ? 24.294 -7.350 -18.182 1.00 98.31 398 LEU A C 1
ATOM 3103 O O . LEU A 1 398 ? 25.009 -6.475 -18.681 1.00 98.31 398 LEU A O 1
ATOM 3107 N N . PHE A 1 399 ? 24.348 -8.627 -18.539 1.00 97.75 399 PHE A N 1
ATOM 3108 C CA . PHE A 1 399 ? 25.350 -9.186 -19.441 1.00 97.75 399 PHE A CA 1
ATOM 3109 C C . PHE A 1 399 ? 24.734 -10.220 -20.394 1.00 97.75 399 PHE A C 1
ATOM 3111 O O . PHE A 1 399 ? 23.616 -10.693 -20.181 1.00 97.75 399 PHE A O 1
ATOM 3118 N N . GLU A 1 400 ? 25.455 -10.533 -21.465 1.00 97.44 400 GLU A N 1
ATOM 3119 C CA . GLU A 1 400 ? 25.077 -11.547 -22.455 1.00 97.44 400 GLU A CA 1
ATOM 3120 C C . GLU A 1 400 ? 25.329 -12.963 -21.907 1.00 97.44 400 GLU A C 1
ATOM 3122 O O . GLU A 1 400 ? 26.387 -13.247 -21.348 1.00 97.44 400 GLU A O 1
ATOM 3127 N N . ALA A 1 401 ? 24.386 -13.884 -22.078 1.00 94.62 401 ALA A N 1
ATOM 3128 C CA . ALA A 1 401 ? 24.553 -15.274 -21.685 1.00 94.62 401 ALA A CA 1
ATOM 3129 C C . ALA A 1 401 ? 25.656 -15.927 -22.531 1.00 94.62 401 ALA A C 1
ATOM 3131 O O . ALA A 1 401 ? 25.700 -15.791 -23.752 1.00 94.62 401 ALA A O 1
ATOM 3132 N N . ALA A 1 402 ? 26.532 -16.681 -21.874 1.00 91.06 402 ALA A N 1
ATOM 3133 C CA . ALA A 1 402 ? 27.628 -17.402 -22.508 1.00 91.06 402 ALA A CA 1
ATOM 3134 C C . ALA A 1 402 ? 27.626 -18.873 -22.070 1.00 91.06 402 ALA A C 1
ATOM 3136 O O . ALA A 1 402 ? 26.902 -19.260 -21.153 1.00 91.06 402 ALA A O 1
ATOM 3137 N N . GLU A 1 403 ? 28.432 -19.705 -22.735 1.00 85.38 403 GLU A N 1
ATOM 3138 C CA . GLU A 1 403 ? 28.545 -21.134 -22.406 1.00 85.38 403 GLU A CA 1
ATOM 3139 C C . GLU A 1 403 ? 29.085 -21.359 -20.985 1.00 85.38 403 GLU A C 1
ATOM 3141 O O . GLU A 1 403 ? 28.608 -22.237 -20.263 1.00 85.38 403 GLU A O 1
ATOM 3146 N N . ALA A 1 404 ? 30.060 -20.549 -20.569 1.00 86.25 404 ALA A N 1
ATOM 3147 C CA . ALA A 1 404 ? 30.544 -20.554 -19.199 1.00 86.25 404 ALA A CA 1
ATOM 3148 C C . ALA A 1 404 ? 29.645 -19.696 -18.294 1.00 86.25 404 ALA A C 1
ATOM 3150 O O . ALA A 1 404 ? 29.081 -18.680 -18.702 1.00 86.25 404 ALA A O 1
ATOM 3151 N N . VAL A 1 405 ? 29.524 -20.127 -17.035 1.00 87.12 405 VAL A N 1
ATOM 3152 C CA . VAL A 1 405 ? 28.673 -19.475 -16.031 1.00 87.12 405 VAL A CA 1
ATOM 3153 C C . VAL A 1 405 ? 29.105 -18.021 -15.848 1.00 87.12 405 VAL A C 1
ATOM 3155 O O . VAL A 1 405 ? 30.271 -17.744 -15.562 1.00 87.12 405 VAL A O 1
ATOM 3158 N N . ASP A 1 406 ? 28.144 -17.115 -16.018 1.00 91.44 406 ASP A N 1
ATOM 3159 C CA . ASP A 1 406 ? 28.266 -15.673 -15.810 1.00 91.44 406 ASP A CA 1
ATOM 3160 C C . ASP A 1 406 ? 29.503 -15.040 -16.466 1.00 91.44 406 ASP A C 1
ATOM 3162 O O . ASP A 1 406 ? 30.171 -14.198 -15.866 1.00 91.44 406 ASP A O 1
ATOM 3166 N N . SER A 1 407 ? 29.866 -15.474 -17.680 1.00 93.44 407 SER A N 1
ATOM 3167 C CA . SER A 1 407 ? 31.131 -15.087 -18.325 1.00 93.44 407 SER A CA 1
ATOM 3168 C C . SER A 1 407 ? 31.000 -14.171 -19.539 1.00 93.44 407 SER A C 1
ATOM 3170 O O . SER A 1 407 ? 32.023 -13.799 -20.108 1.00 93.44 407 SER A O 1
ATOM 3172 N N . GLY A 1 408 ? 29.786 -13.865 -19.996 1.00 95.38 408 GLY A N 1
ATOM 3173 C CA . GLY A 1 408 ? 29.617 -13.074 -21.212 1.00 95.38 408 GLY A CA 1
ATOM 3174 C C . GLY A 1 408 ? 29.875 -11.577 -21.011 1.00 95.38 408 GLY A C 1
ATOM 3175 O O . GLY A 1 408 ? 30.037 -11.114 -19.872 1.00 95.38 408 GLY A O 1
ATOM 3176 N N . PRO A 1 409 ? 29.936 -10.816 -22.117 1.00 97.12 409 PRO A N 1
ATOM 3177 C CA . PRO A 1 409 ? 30.186 -9.382 -22.087 1.00 97.12 409 PRO A CA 1
ATOM 3178 C C . PRO A 1 409 ? 29.094 -8.640 -21.317 1.00 97.12 409 PRO A C 1
ATOM 3180 O O . PRO A 1 409 ? 27.903 -8.924 -21.446 1.00 97.12 409 PRO A O 1
ATOM 3183 N N . ILE A 1 410 ? 29.512 -7.663 -20.518 1.00 98.12 410 ILE A N 1
ATOM 3184 C CA . ILE A 1 410 ? 28.631 -6.848 -19.683 1.00 98.12 410 ILE A CA 1
ATOM 3185 C C . ILE A 1 410 ? 28.186 -5.630 -20.483 1.00 98.12 410 ILE A C 1
ATOM 3187 O O . ILE A 1 410 ? 29.025 -4.878 -20.976 1.00 98.12 410 ILE A O 1
ATOM 3191 N N . TYR A 1 411 ? 26.875 -5.416 -20.564 1.00 97.88 411 TYR A N 1
ATOM 3192 C CA . TYR A 1 411 ? 26.274 -4.276 -21.256 1.00 97.88 411 TYR A CA 1
ATOM 3193 C C . TYR A 1 411 ? 25.990 -3.109 -20.321 1.00 97.88 411 TYR A C 1
ATOM 3195 O O . TYR A 1 411 ? 26.238 -1.958 -20.663 1.00 97.88 411 TYR A O 1
ATOM 3203 N N . LEU A 1 412 ? 25.452 -3.392 -19.134 1.00 97.19 412 LEU A N 1
ATOM 3204 C CA . LEU A 1 412 ? 25.048 -2.364 -18.182 1.00 97.19 412 LEU A CA 1
ATOM 3205 C C . LEU A 1 412 ? 25.453 -2.753 -16.765 1.00 97.19 412 LEU A C 1
ATOM 3207 O O . LEU A 1 412 ? 25.494 -3.929 -16.406 1.00 97.19 412 LEU A O 1
ATOM 3211 N N . ARG A 1 413 ? 25.704 -1.734 -15.945 1.00 95.81 413 ARG A N 1
ATOM 3212 C CA . ARG A 1 413 ? 25.956 -1.867 -14.510 1.00 95.81 413 ARG A CA 1
ATOM 3213 C C . ARG A 1 413 ? 25.048 -0.917 -13.733 1.00 95.81 413 ARG A C 1
ATOM 3215 O O . ARG A 1 413 ? 24.720 0.173 -14.212 1.00 95.81 413 ARG A O 1
ATOM 3222 N N . ASP A 1 414 ? 24.649 -1.348 -12.547 1.00 94.69 414 ASP A N 1
ATOM 3223 C CA . ASP A 1 414 ? 23.909 -0.580 -11.546 1.00 94.69 414 ASP A CA 1
ATOM 3224 C C . ASP A 1 414 ? 24.414 -0.957 -10.141 1.00 94.69 414 ASP A C 1
ATOM 3226 O O . ASP A 1 414 ? 25.261 -1.844 -9.979 1.00 94.69 414 ASP A O 1
ATOM 3230 N N . ARG A 1 415 ? 23.910 -0.266 -9.121 1.00 93.50 415 ARG A N 1
ATOM 3231 C CA . ARG A 1 415 ? 24.193 -0.532 -7.710 1.00 93.50 415 ARG A CA 1
ATOM 3232 C C . ARG A 1 415 ? 22.899 -0.576 -6.910 1.00 93.50 415 ARG A C 1
ATOM 3234 O O . ARG A 1 415 ? 21.952 0.166 -7.167 1.00 93.50 415 ARG A O 1
ATOM 3241 N N . MET A 1 416 ? 22.869 -1.466 -5.929 1.00 93.31 416 MET A N 1
ATOM 3242 C CA . MET A 1 416 ? 21.794 -1.598 -4.959 1.00 93.31 416 MET A CA 1
ATOM 3243 C C . MET A 1 416 ? 22.332 -1.265 -3.569 1.00 93.31 416 MET A C 1
ATOM 3245 O O . MET A 1 416 ? 23.172 -1.988 -3.036 1.00 93.31 416 MET A O 1
ATOM 3249 N N . GLU A 1 417 ? 21.833 -0.183 -2.982 1.00 94.25 417 GLU A N 1
ATOM 3250 C CA . GLU A 1 417 ? 22.192 0.243 -1.628 1.00 94.25 417 GLU A CA 1
ATOM 3251 C C . GLU A 1 417 ? 21.357 -0.495 -0.576 1.00 94.25 417 GLU A C 1
ATOM 3253 O O . GLU A 1 417 ? 20.135 -0.644 -0.712 1.00 94.25 417 GLU A O 1
ATOM 3258 N N . LEU A 1 418 ? 22.022 -0.953 0.484 1.00 94.00 418 LEU A N 1
ATOM 3259 C CA . LEU A 1 418 ? 21.422 -1.653 1.609 1.00 94.00 418 LEU A CA 1
ATOM 3260 C C . LEU A 1 418 ? 21.522 -0.806 2.881 1.00 94.00 418 LEU A C 1
ATOM 3262 O O . LEU A 1 418 ? 22.601 -0.364 3.264 1.00 94.00 418 LEU A O 1
ATOM 3266 N N . ASP A 1 419 ? 20.402 -0.670 3.579 1.00 92.19 419 ASP A N 1
ATOM 3267 C CA . ASP A 1 419 ? 20.274 0.082 4.831 1.00 92.19 419 ASP A CA 1
ATOM 3268 C C . ASP A 1 419 ? 20.821 -0.713 6.027 1.00 92.19 419 ASP A C 1
ATOM 3270 O O . ASP A 1 419 ? 21.056 -0.176 7.107 1.00 92.19 419 ASP A O 1
ATOM 3274 N N . GLY A 1 420 ? 21.017 -2.023 5.852 1.00 93.88 420 GLY A N 1
ATOM 3275 C CA . GLY A 1 420 ? 21.598 -2.907 6.859 1.00 93.88 420 GLY A CA 1
ATOM 3276 C C . GLY A 1 420 ? 20.571 -3.581 7.768 1.00 93.88 420 GLY A C 1
ATOM 3277 O O . GLY A 1 420 ? 20.948 -4.446 8.554 1.00 93.88 420 GLY A O 1
ATOM 3278 N N . HIS A 1 421 ? 19.285 -3.246 7.642 1.00 93.44 421 HIS A N 1
ATOM 3279 C CA . HIS A 1 421 ? 18.199 -3.782 8.475 1.00 93.44 421 HIS A CA 1
ATOM 3280 C C . HIS A 1 421 ? 17.173 -4.634 7.717 1.00 93.44 421 HIS A C 1
ATOM 3282 O O . HIS A 1 421 ? 16.252 -5.183 8.317 1.00 93.44 421 HIS A O 1
ATOM 3288 N N . GLU A 1 422 ? 17.256 -4.688 6.390 1.00 95.00 422 GLU A N 1
ATOM 3289 C CA . GLU A 1 422 ? 16.274 -5.372 5.551 1.00 95.00 422 GLU A CA 1
ATOM 3290 C C . GLU A 1 422 ? 16.337 -6.882 5.761 1.00 95.00 422 GLU A C 1
ATOM 3292 O O . GLU A 1 422 ? 17.426 -7.459 5.786 1.00 95.00 422 GLU A O 1
ATOM 3297 N N . LEU A 1 423 ? 15.164 -7.508 5.869 1.00 96.81 423 LEU A N 1
ATOM 3298 C CA . LEU A 1 423 ? 15.002 -8.960 5.792 1.00 96.81 423 LEU A CA 1
ATOM 3299 C C . LEU A 1 423 ? 14.830 -9.398 4.328 1.00 96.81 423 LEU A C 1
ATOM 3301 O O . LEU A 1 423 ? 14.707 -8.557 3.435 1.00 96.81 423 LEU A O 1
ATOM 3305 N N . VAL A 1 424 ? 14.795 -10.710 4.084 1.00 95.94 424 VAL A N 1
ATOM 3306 C CA . VAL A 1 424 ? 14.882 -11.315 2.745 1.00 95.94 424 VAL A CA 1
ATOM 3307 C C . VAL A 1 424 ? 13.883 -10.748 1.737 1.00 95.94 424 VAL A C 1
ATOM 3309 O O . VAL A 1 424 ? 14.244 -10.562 0.579 1.00 95.94 424 VAL A O 1
ATOM 3312 N N . ASP A 1 425 ? 12.665 -10.411 2.161 1.00 92.06 425 ASP A N 1
ATOM 3313 C CA . ASP A 1 425 ? 11.650 -9.845 1.268 1.00 92.06 425 ASP A CA 1
ATOM 3314 C C . ASP A 1 425 ? 11.975 -8.404 0.862 1.00 92.06 425 ASP A C 1
ATOM 3316 O O . ASP A 1 425 ? 11.873 -8.065 -0.315 1.00 92.06 425 ASP A O 1
ATOM 3320 N N . GLY A 1 426 ? 12.463 -7.581 1.796 1.00 93.25 426 GLY A N 1
ATOM 3321 C CA . GLY A 1 426 ? 12.939 -6.228 1.489 1.00 93.25 426 GLY A CA 1
ATOM 3322 C C . GLY A 1 426 ? 14.206 -6.237 0.628 1.00 93.25 426 GLY A C 1
ATOM 3323 O O . GLY A 1 426 ? 14.349 -5.422 -0.281 1.00 93.25 426 GLY A O 1
ATOM 3324 N N . LEU A 1 427 ? 15.104 -7.203 0.854 1.00 96.06 427 LEU A N 1
ATOM 3325 C CA . LEU A 1 427 ? 16.271 -7.425 -0.006 1.00 96.06 427 LEU A CA 1
ATOM 3326 C C . LEU A 1 427 ? 15.843 -7.807 -1.434 1.00 96.06 427 LEU A C 1
ATOM 3328 O O . LEU A 1 427 ? 16.325 -7.217 -2.399 1.00 96.06 427 LEU A O 1
ATOM 3332 N N . ARG A 1 428 ? 14.897 -8.746 -1.571 1.00 94.62 428 ARG A N 1
ATOM 3333 C CA . ARG A 1 428 ? 14.317 -9.159 -2.861 1.00 94.62 428 ARG A CA 1
ATOM 3334 C C . ARG A 1 428 ? 13.612 -8.010 -3.572 1.00 94.62 428 ARG A C 1
ATOM 3336 O O . ARG A 1 428 ? 13.734 -7.886 -4.785 1.00 94.62 428 ARG A O 1
ATOM 3343 N N . GLU A 1 429 ? 12.904 -7.151 -2.845 1.00 91.88 429 GLU A N 1
ATOM 3344 C CA . GLU A 1 429 ? 12.266 -5.974 -3.432 1.00 91.88 429 GLU A CA 1
ATOM 3345 C C . GLU A 1 429 ? 13.302 -5.031 -4.059 1.00 91.88 429 GLU A C 1
ATOM 3347 O O . GLU A 1 429 ? 13.173 -4.666 -5.232 1.00 91.88 429 GLU A O 1
ATOM 3352 N N . LYS A 1 430 ? 14.371 -4.695 -3.326 1.00 93.06 430 LYS A N 1
ATOM 3353 C CA . LYS A 1 430 ? 15.473 -3.881 -3.861 1.00 93.06 430 LYS A CA 1
ATOM 3354 C C . LYS A 1 430 ? 16.152 -4.560 -5.059 1.00 93.06 430 LYS A C 1
ATOM 3356 O O . LYS A 1 430 ? 16.412 -3.902 -6.071 1.00 93.06 430 LYS A O 1
ATOM 3361 N N . GLN A 1 431 ? 16.359 -5.877 -4.986 1.00 95.56 431 GLN A N 1
ATOM 3362 C CA . GLN A 1 431 ? 16.935 -6.682 -6.067 1.00 95.56 431 GLN A CA 1
ATOM 3363 C C . GLN A 1 431 ? 16.061 -6.643 -7.330 1.00 95.56 431 GLN A C 1
ATOM 3365 O O . GLN A 1 431 ? 16.564 -6.412 -8.434 1.00 95.56 431 GLN A O 1
ATOM 3370 N N . ALA A 1 432 ? 14.744 -6.807 -7.183 1.00 94.12 432 ALA A N 1
ATOM 3371 C CA . ALA A 1 432 ? 13.802 -6.707 -8.289 1.00 94.12 432 ALA A CA 1
ATOM 3372 C C . ALA A 1 432 ? 13.839 -5.315 -8.920 1.00 94.12 432 ALA A C 1
ATOM 3374 O O . ALA A 1 432 ? 13.933 -5.199 -10.139 1.00 94.12 432 ALA A O 1
ATOM 3375 N N . GLN A 1 433 ? 13.821 -4.252 -8.113 1.00 88.69 433 GLN A N 1
ATOM 3376 C CA . GLN A 1 433 ? 13.878 -2.882 -8.625 1.00 88.69 433 GLN A CA 1
ATOM 3377 C C . GLN A 1 433 ? 15.141 -2.638 -9.466 1.00 88.69 433 GLN A C 1
ATOM 3379 O O . GLN A 1 433 ? 15.024 -2.112 -10.574 1.00 88.69 433 GLN A O 1
ATOM 3384 N N . GLY A 1 434 ? 16.319 -3.061 -8.989 1.00 91.50 434 GLY A N 1
ATOM 3385 C CA . GLY A 1 434 ? 17.572 -2.982 -9.753 1.00 91.50 434 GLY A CA 1
ATOM 3386 C C . GLY A 1 434 ? 17.519 -3.765 -11.063 1.00 91.50 434 GLY A C 1
ATOM 3387 O O . GLY A 1 434 ? 17.834 -3.231 -12.128 1.00 91.50 434 GLY A O 1
ATOM 3388 N N . THR A 1 435 ? 17.007 -4.994 -11.006 1.00 96.88 435 THR A N 1
ATOM 3389 C CA . THR A 1 435 ? 16.826 -5.855 -12.184 1.00 96.88 435 THR A CA 1
ATOM 3390 C C . THR A 1 435 ? 15.931 -5.196 -13.230 1.00 96.88 435 THR A C 1
ATOM 3392 O O . THR A 1 435 ? 16.312 -5.081 -14.397 1.00 96.88 435 THR A O 1
ATOM 3395 N N . MET A 1 436 ? 14.755 -4.707 -12.825 1.00 95.25 436 MET A N 1
ATOM 3396 C CA . MET A 1 436 ? 13.803 -4.082 -13.746 1.00 95.25 436 MET A CA 1
ATOM 3397 C C . MET A 1 436 ? 14.360 -2.776 -14.333 1.00 95.25 436 MET A C 1
ATOM 3399 O O . MET A 1 436 ? 14.110 -2.478 -15.500 1.00 95.25 436 MET A O 1
ATOM 3403 N N . ARG A 1 437 ? 15.129 -1.986 -13.561 1.00 91.69 437 ARG A N 1
ATOM 3404 C CA . ARG A 1 437 ? 15.802 -0.777 -14.076 1.00 91.69 437 ARG A CA 1
ATOM 3405 C C . ARG A 1 437 ? 16.774 -1.112 -15.204 1.00 91.69 437 ARG A C 1
ATOM 3407 O O . ARG A 1 437 ? 16.728 -0.456 -16.242 1.00 91.69 437 ARG A O 1
ATOM 3414 N N . LEU A 1 438 ? 17.619 -2.126 -15.019 1.00 95.62 438 LEU A N 1
ATOM 3415 C CA . LEU A 1 438 ? 18.576 -2.560 -16.040 1.00 95.62 438 LEU A CA 1
ATOM 3416 C C . LEU A 1 438 ? 17.875 -3.087 -17.297 1.00 95.62 438 LEU A C 1
ATOM 3418 O O . LEU A 1 438 ? 18.239 -2.686 -18.400 1.00 95.62 438 LEU A O 1
ATOM 3422 N N . CYS A 1 439 ? 16.828 -3.903 -17.139 1.00 98.12 439 CYS A N 1
ATOM 3423 C CA . CYS A 1 439 ? 16.066 -4.429 -18.274 1.00 98.12 439 CYS A CA 1
ATOM 3424 C C . CYS A 1 439 ? 15.421 -3.307 -19.104 1.00 98.12 439 CYS A C 1
ATOM 3426 O O . CYS A 1 439 ? 15.544 -3.297 -20.327 1.00 98.12 439 CYS A O 1
ATOM 3428 N N . ARG A 1 440 ? 14.785 -2.322 -18.449 1.00 92.62 440 ARG A N 1
ATOM 3429 C CA . ARG A 1 440 ? 14.190 -1.160 -19.134 1.00 92.62 440 ARG A CA 1
ATOM 3430 C C . ARG A 1 440 ? 15.227 -0.344 -19.893 1.00 92.62 440 ARG A C 1
ATOM 3432 O O . ARG A 1 440 ? 14.999 -0.008 -21.048 1.00 92.62 440 ARG A O 1
ATOM 3439 N N . ARG A 1 441 ? 16.361 -0.041 -19.251 1.00 91.94 441 ARG A N 1
ATOM 3440 C CA . ARG A 1 441 ? 17.458 0.701 -19.888 1.00 91.94 441 ARG A CA 1
ATOM 3441 C C . ARG A 1 441 ? 17.958 -0.024 -21.130 1.00 91.94 441 ARG A C 1
ATOM 3443 O O . ARG A 1 441 ? 18.078 0.602 -22.171 1.00 91.94 441 ARG A O 1
ATOM 3450 N N . PHE A 1 442 ? 18.163 -1.338 -21.041 1.00 96.69 442 PHE A N 1
ATOM 3451 C CA . PHE A 1 442 ? 18.603 -2.123 -22.189 1.00 96.69 442 PHE A CA 1
ATOM 3452 C C . PHE A 1 442 ? 17.624 -2.019 -23.366 1.00 96.69 442 PHE A C 1
ATOM 3454 O O . PHE A 1 442 ? 18.051 -1.716 -24.473 1.00 96.69 442 PHE A O 1
ATOM 3461 N N . VAL A 1 443 ? 16.321 -2.231 -23.140 1.00 95.25 443 VAL A N 1
ATOM 3462 C CA . VAL A 1 443 ? 15.313 -2.171 -24.217 1.00 95.25 443 VAL A CA 1
ATOM 3463 C C . VAL A 1 443 ? 15.208 -0.771 -24.824 1.00 95.25 443 VAL A C 1
ATOM 3465 O O . VAL A 1 443 ? 15.179 -0.638 -26.046 1.00 95.25 443 VAL A O 1
ATOM 3468 N N . ASN A 1 444 ? 15.218 0.274 -23.995 1.00 88.69 444 ASN A N 1
ATOM 3469 C CA . ASN A 1 444 ? 15.131 1.658 -24.465 1.00 88.69 444 ASN A CA 1
ATOM 3470 C C . ASN A 1 444 ? 16.348 2.053 -25.322 1.00 88.69 444 ASN A C 1
ATOM 3472 O O . ASN A 1 444 ? 16.204 2.677 -26.377 1.00 88.69 444 ASN A O 1
ATOM 3476 N N . ASP A 1 445 ? 17.541 1.639 -24.897 1.00 89.62 445 ASP A N 1
ATOM 3477 C CA . ASP A 1 445 ? 18.806 2.024 -25.523 1.00 89.62 445 ASP A CA 1
ATOM 3478 C C . ASP A 1 445 ? 19.224 1.060 -26.660 1.00 89.62 445 ASP A C 1
ATOM 3480 O O . ASP A 1 445 ? 20.233 1.280 -27.327 1.00 89.62 445 ASP A O 1
ATOM 3484 N N . TYR A 1 446 ? 18.460 -0.005 -26.934 1.00 92.25 446 TYR A N 1
ATOM 3485 C CA . TYR A 1 446 ? 18.764 -0.994 -27.977 1.00 92.25 446 TYR A CA 1
ATOM 3486 C C . TYR A 1 446 ? 18.530 -0.456 -29.401 1.00 92.25 446 TYR A C 1
ATOM 3488 O O . TYR A 1 446 ? 17.417 -0.023 -29.681 1.00 92.25 446 TYR A O 1
ATOM 3496 N N . PRO A 1 447 ? 19.481 -0.556 -30.358 1.00 92.94 447 PRO A N 1
ATOM 3497 C CA . PRO A 1 447 ? 20.653 -1.437 -30.327 1.00 92.94 447 PRO A CA 1
ATOM 3498 C C . PRO A 1 447 ? 21.953 -0.795 -29.825 1.00 92.94 447 PRO A C 1
ATOM 3500 O O . PRO A 1 447 ? 22.946 -1.504 -29.680 1.00 92.94 447 PRO A O 1
ATOM 3503 N N . ASP A 1 448 ? 21.971 0.507 -29.544 1.00 91.31 448 ASP A N 1
ATOM 3504 C CA . ASP A 1 448 ? 23.195 1.249 -29.205 1.00 91.31 448 ASP A CA 1
ATOM 3505 C C . ASP A 1 448 ? 23.839 0.757 -27.899 1.00 91.31 448 ASP A C 1
ATOM 3507 O O . ASP A 1 448 ? 25.061 0.734 -27.768 1.00 91.31 448 ASP A O 1
ATOM 3511 N N . VAL A 1 449 ? 23.041 0.275 -26.942 1.00 91.69 449 VAL A N 1
ATOM 3512 C CA . VAL A 1 449 ? 23.553 -0.328 -25.697 1.00 91.69 449 VAL A CA 1
ATOM 3513 C C . VAL A 1 449 ? 24.493 -1.514 -25.948 1.00 91.69 449 VAL A C 1
ATOM 3515 O O . VAL A 1 449 ? 25.447 -1.721 -25.201 1.00 91.69 449 VAL A O 1
ATOM 3518 N N . VAL A 1 450 ? 24.286 -2.269 -27.032 1.00 94.75 450 VAL A N 1
ATOM 3519 C CA . VAL A 1 450 ? 25.106 -3.446 -27.356 1.00 94.75 450 VAL A CA 1
ATOM 3520 C C . VAL A 1 450 ? 26.522 -3.038 -27.748 1.00 94.75 450 VAL A C 1
ATOM 3522 O O . VAL A 1 450 ? 27.472 -3.757 -27.446 1.00 94.75 450 VAL A O 1
ATOM 3525 N N . THR A 1 451 ? 26.699 -1.864 -28.364 1.00 91.50 451 THR A N 1
ATOM 3526 C CA . THR A 1 451 ? 28.035 -1.376 -28.744 1.00 91.50 451 THR A CA 1
ATOM 3527 C C . THR A 1 451 ? 28.875 -0.972 -27.534 1.00 91.50 451 THR A C 1
ATOM 3529 O O . THR A 1 451 ? 30.074 -0.757 -27.671 1.00 91.50 451 THR A O 1
ATOM 3532 N N . GLN A 1 452 ? 28.251 -0.848 -26.361 1.00 88.00 452 GLN A N 1
ATOM 3533 C CA . GLN A 1 452 ? 28.914 -0.560 -25.089 1.00 88.00 452 GLN A CA 1
ATOM 3534 C C . GLN A 1 452 ? 29.324 -1.838 -24.340 1.00 88.00 452 GLN A C 1
ATOM 3536 O O . GLN A 1 452 ? 29.940 -1.744 -23.280 1.00 88.00 452 GLN A O 1
ATOM 3541 N N . GLY A 1 453 ? 28.991 -3.019 -24.876 1.00 92.38 453 GLY A N 1
ATOM 3542 C CA . GLY A 1 453 ? 29.350 -4.303 -24.288 1.00 92.38 453 GLY A CA 1
ATOM 3543 C C . GLY A 1 453 ? 30.860 -4.471 -24.148 1.00 92.38 453 GLY A C 1
ATOM 3544 O O . GLY A 1 453 ? 31.605 -4.256 -25.105 1.00 92.38 453 GLY A O 1
ATOM 3545 N N . ALA A 1 454 ? 31.307 -4.879 -22.963 1.00 94.75 454 ALA A N 1
ATOM 3546 C CA . ALA A 1 454 ? 32.715 -5.124 -22.675 1.00 94.75 454 ALA A CA 1
ATOM 3547 C C . ALA A 1 454 ? 32.923 -6.510 -22.061 1.00 94.75 454 ALA A C 1
ATOM 3549 O O . ALA A 1 454 ? 32.189 -6.913 -21.154 1.00 94.75 454 ALA A O 1
ATOM 3550 N N . ASP A 1 455 ? 33.954 -7.215 -22.528 1.00 96.00 455 ASP A N 1
ATOM 3551 C CA . ASP A 1 455 ? 34.378 -8.478 -21.932 1.00 96.00 455 ASP A CA 1
ATOM 3552 C C . ASP A 1 455 ? 34.808 -8.281 -20.476 1.00 96.00 455 ASP A C 1
ATOM 3554 O O . ASP A 1 455 ? 35.333 -7.236 -20.075 1.00 96.00 455 ASP A O 1
ATOM 3558 N N . GLN A 1 456 ? 34.584 -9.311 -19.667 1.00 95.62 456 GLN A N 1
ATOM 3559 C CA . GLN A 1 456 ? 34.969 -9.295 -18.263 1.00 95.62 456 GLN A CA 1
ATOM 3560 C C . GLN A 1 456 ? 36.494 -9.381 -18.135 1.00 95.62 456 GLN A C 1
ATOM 3562 O O . GLN A 1 456 ? 37.131 -10.236 -18.747 1.00 95.62 456 GLN A O 1
ATOM 3567 N N . VAL A 1 457 ? 37.084 -8.517 -17.307 1.00 93.12 457 VAL A N 1
ATOM 3568 C CA . VAL A 1 457 ? 38.532 -8.480 -17.056 1.00 93.12 457 VAL A CA 1
ATOM 3569 C C . VAL A 1 457 ? 38.785 -8.504 -15.554 1.00 93.12 457 VAL A C 1
ATOM 3571 O O . VAL A 1 457 ? 38.154 -7.763 -14.803 1.00 93.12 457 VAL A O 1
ATOM 3574 N N . GLY A 1 458 ? 39.737 -9.328 -15.115 1.00 93.75 458 GLY A N 1
ATOM 3575 C CA . GLY A 1 458 ? 40.164 -9.412 -13.718 1.00 93.75 458 GLY A CA 1
ATOM 3576 C C . GLY A 1 458 ? 40.101 -10.827 -13.148 1.00 93.75 458 GLY A C 1
ATOM 3577 O O . GLY A 1 458 ? 39.931 -11.800 -13.874 1.00 93.75 458 GLY A O 1
ATOM 3578 N N . GLU A 1 459 ? 40.283 -10.926 -11.832 1.00 95.00 459 GLU A N 1
ATOM 3579 C CA . GLU A 1 459 ? 40.228 -12.187 -11.088 1.00 95.00 459 GLU A CA 1
ATOM 3580 C C . GLU A 1 459 ? 38.780 -12.658 -10.893 1.00 95.00 459 GLU A C 1
ATOM 3582 O O . GLU A 1 459 ? 37.921 -11.876 -10.476 1.00 95.00 459 GLU A O 1
ATOM 3587 N N . GLU A 1 460 ? 38.525 -13.939 -11.161 1.00 96.31 460 GLU A N 1
ATOM 3588 C CA . GLU A 1 460 ? 37.210 -14.556 -10.982 1.00 96.31 460 GLU A CA 1
ATOM 3589 C C . GLU A 1 460 ? 36.997 -15.058 -9.549 1.00 96.31 460 GLU A C 1
ATOM 3591 O O . GLU A 1 460 ? 37.918 -15.551 -8.896 1.00 96.31 460 GLU A O 1
ATOM 3596 N N . SER A 1 461 ? 35.752 -15.017 -9.075 1.00 96.62 461 SER A N 1
ATOM 3597 C CA . SER A 1 461 ? 35.346 -15.717 -7.852 1.00 96.62 461 SER A CA 1
ATOM 3598 C C . SER A 1 461 ? 33.932 -16.272 -7.982 1.00 96.62 461 SER A C 1
ATOM 3600 O O . SER A 1 461 ? 33.129 -15.744 -8.751 1.00 96.62 461 SER A O 1
ATOM 3602 N N . PHE A 1 462 ? 33.628 -17.336 -7.234 1.00 96.75 462 PHE A N 1
ATOM 3603 C CA . PHE A 1 462 ? 32.372 -18.075 -7.353 1.00 96.75 462 PHE A CA 1
ATOM 3604 C C . PHE A 1 462 ? 31.675 -18.226 -6.003 1.00 96.75 462 PHE A C 1
ATOM 3606 O O . PHE A 1 462 ? 32.262 -18.705 -5.032 1.00 96.75 462 PHE A O 1
ATOM 3613 N N . TYR A 1 463 ? 30.395 -17.882 -5.975 1.00 97.00 463 TYR A N 1
ATOM 3614 C CA . TYR A 1 463 ? 29.500 -18.125 -4.864 1.00 97.00 463 TYR A CA 1
ATOM 3615 C C . TYR A 1 463 ? 28.836 -19.502 -4.983 1.00 97.00 463 TYR A C 1
ATOM 3617 O O . TYR A 1 463 ? 28.192 -19.807 -5.997 1.00 97.00 463 TYR A O 1
ATOM 3625 N N . PRO A 1 464 ? 28.968 -20.361 -3.955 1.00 95.38 464 PRO A N 1
ATOM 3626 C CA . PRO A 1 464 ? 28.362 -21.677 -3.980 1.00 95.38 464 PRO A CA 1
ATOM 3627 C C . PRO A 1 464 ? 26.850 -21.582 -3.774 1.00 95.38 464 PRO A C 1
ATOM 3629 O O . PRO A 1 464 ? 26.318 -20.653 -3.165 1.00 95.38 464 PRO A O 1
ATOM 3632 N N . ARG A 1 465 ? 26.131 -22.600 -4.248 1.00 93.62 465 ARG A N 1
ATOM 3633 C CA . ARG A 1 465 ? 24.708 -22.741 -3.942 1.00 93.62 465 ARG A CA 1
ATOM 3634 C C . ARG A 1 465 ? 24.524 -22.971 -2.444 1.00 93.62 465 ARG A C 1
ATOM 3636 O O . ARG A 1 465 ? 25.069 -23.940 -1.916 1.00 93.62 465 ARG A O 1
ATOM 3643 N N . ARG A 1 466 ? 23.702 -22.135 -1.801 1.00 93.81 466 ARG A N 1
ATOM 3644 C CA . ARG A 1 466 ? 23.321 -22.327 -0.397 1.00 93.81 466 ARG A CA 1
ATOM 3645 C C . ARG A 1 466 ? 22.548 -23.631 -0.194 1.00 93.81 466 ARG A C 1
ATOM 3647 O O . ARG A 1 466 ? 21.721 -24.020 -1.026 1.00 93.81 466 ARG A O 1
ATOM 3654 N N . ARG A 1 467 ? 22.803 -24.278 0.934 1.00 94.75 467 ARG A N 1
ATOM 3655 C CA . ARG A 1 467 ? 22.155 -25.488 1.443 1.00 94.75 467 ARG A CA 1
ATOM 3656 C C . ARG A 1 467 ? 21.468 -25.180 2.778 1.00 94.75 467 ARG A C 1
ATOM 3658 O O . ARG A 1 467 ? 21.727 -24.125 3.356 1.00 94.75 467 ARG A O 1
ATOM 3665 N N . PRO A 1 468 ? 20.598 -26.070 3.290 1.00 94.06 468 PRO A N 1
ATOM 3666 C CA . PRO A 1 468 ? 19.969 -25.866 4.591 1.00 94.06 468 PRO A CA 1
ATOM 3667 C C . PRO A 1 468 ? 20.975 -25.545 5.703 1.00 94.06 468 PRO A C 1
ATOM 3669 O O . PRO A 1 468 ? 20.704 -24.676 6.523 1.00 94.06 468 PRO A O 1
ATOM 3672 N N . GLU A 1 469 ? 22.161 -26.160 5.689 1.00 95.69 469 GLU A N 1
ATOM 3673 C CA . GLU A 1 469 ? 23.209 -25.947 6.694 1.00 95.69 469 GLU A CA 1
ATOM 3674 C C . GLU A 1 469 ? 23.718 -24.499 6.746 1.00 95.69 469 GLU A C 1
ATOM 3676 O O . GLU A 1 469 ? 24.133 -24.039 7.809 1.00 95.69 469 GLU A O 1
ATOM 3681 N N . ASP A 1 470 ? 23.614 -23.756 5.641 1.00 96.56 470 ASP A N 1
ATOM 3682 C CA . ASP A 1 470 ? 24.000 -22.344 5.569 1.00 96.56 470 ASP A CA 1
ATOM 3683 C C . ASP A 1 470 ? 22.997 -21.415 6.271 1.00 96.56 470 ASP A C 1
ATOM 3685 O O . ASP A 1 470 ? 23.214 -20.205 6.302 1.00 96.56 470 ASP A O 1
ATOM 3689 N N . SER A 1 471 ? 21.875 -21.934 6.783 1.00 97.62 471 SER A N 1
ATOM 3690 C CA . SER A 1 471 ? 20.924 -21.211 7.648 1.00 97.62 471 SER A CA 1
ATOM 3691 C C . SER A 1 471 ? 21.136 -21.514 9.144 1.00 97.62 471 SER A C 1
ATOM 3693 O O . SER A 1 471 ? 20.337 -21.090 9.982 1.00 97.62 471 SER A O 1
ATOM 3695 N N . ARG A 1 472 ? 22.197 -22.250 9.508 1.00 97.94 472 ARG A N 1
ATOM 3696 C CA . ARG A 1 472 ? 22.484 -22.618 10.900 1.00 97.94 472 ARG A CA 1
ATOM 3697 C C . ARG A 1 472 ? 23.074 -21.449 11.694 1.00 97.94 472 ARG A C 1
ATOM 3699 O O . ARG A 1 472 ? 24.146 -20.949 11.369 1.00 97.94 472 ARG A O 1
ATOM 3706 N N . LEU A 1 473 ? 22.409 -21.084 12.783 1.00 98.25 473 LEU A N 1
ATOM 3707 C CA . LEU A 1 473 ? 22.888 -20.160 13.805 1.00 98.25 473 LEU A CA 1
ATOM 3708 C C . LEU A 1 473 ? 23.761 -20.894 14.834 1.00 98.25 473 LEU A C 1
ATOM 3710 O O . LEU A 1 473 ? 23.498 -22.042 15.206 1.00 98.25 473 LEU A O 1
ATOM 3714 N N . ASP A 1 474 ? 24.768 -20.192 15.339 1.00 97.75 474 ASP A N 1
ATOM 3715 C CA . ASP A 1 474 ? 25.559 -20.578 16.503 1.00 97.75 474 ASP A CA 1
ATOM 3716 C C . ASP A 1 474 ? 24.883 -20.041 17.781 1.00 97.75 474 ASP A C 1
ATOM 3718 O O . ASP A 1 474 ? 24.795 -18.819 17.944 1.00 97.75 474 ASP A O 1
ATOM 3722 N N . PRO A 1 475 ? 24.402 -20.901 18.701 1.00 96.94 475 PRO A N 1
ATOM 3723 C CA . PRO A 1 475 ? 23.730 -20.458 19.924 1.00 96.94 475 PRO A CA 1
ATOM 3724 C C . PRO A 1 475 ? 24.666 -19.759 20.925 1.00 96.94 475 PRO A C 1
ATOM 3726 O O . PRO A 1 475 ? 24.192 -19.243 21.937 1.00 96.94 475 PRO A O 1
ATOM 3729 N N . HIS A 1 476 ? 25.980 -19.750 20.679 1.00 96.69 476 HIS A N 1
ATOM 3730 C CA . HIS A 1 476 ? 26.975 -19.096 21.529 1.00 96.69 476 HIS A CA 1
ATOM 3731 C C . HIS A 1 476 ? 27.405 -17.713 21.026 1.00 96.69 476 HIS A C 1
ATOM 3733 O O . HIS A 1 476 ? 28.108 -17.005 21.748 1.00 96.69 476 HIS A O 1
ATOM 3739 N N . LYS A 1 477 ? 26.972 -17.305 19.827 1.00 97.81 477 LYS A N 1
ATOM 3740 C CA . LYS A 1 477 ? 27.173 -15.947 19.304 1.00 97.81 477 LYS A CA 1
ATOM 3741 C C . LYS A 1 477 ? 25.977 -15.058 19.622 1.00 97.81 477 LYS A C 1
ATOM 3743 O O . LYS A 1 477 ? 24.842 -15.524 19.734 1.00 97.81 477 LYS A O 1
ATOM 3748 N N . SER A 1 478 ? 26.220 -13.758 19.723 1.00 97.88 478 SER A N 1
ATOM 3749 C CA . SER A 1 478 ? 25.150 -12.778 19.882 1.00 97.88 478 SER A CA 1
ATOM 3750 C C . SER A 1 478 ? 24.259 -12.703 18.637 1.00 97.88 478 SER A C 1
ATOM 3752 O O . SER A 1 478 ? 24.660 -13.050 17.522 1.00 97.88 478 SER A O 1
ATOM 3754 N N . ILE A 1 479 ? 23.036 -12.198 18.821 1.00 96.62 479 ILE A N 1
ATOM 3755 C CA . ILE A 1 479 ? 22.110 -11.925 17.712 1.00 96.62 479 ILE A CA 1
ATOM 3756 C C . ILE A 1 479 ? 22.731 -10.920 16.732 1.00 96.62 479 ILE A C 1
ATOM 3758 O O . ILE A 1 479 ? 22.615 -11.101 15.524 1.00 96.62 479 ILE A O 1
ATOM 3762 N N . ALA A 1 480 ? 23.427 -9.897 17.240 1.00 97.25 480 ALA A N 1
ATOM 3763 C CA . ALA A 1 480 ? 24.055 -8.862 16.421 1.00 97.25 480 ALA A CA 1
ATOM 3764 C C . ALA A 1 480 ? 25.128 -9.432 15.476 1.00 97.25 480 ALA A C 1
ATOM 3766 O O . ALA A 1 480 ? 25.136 -9.106 14.292 1.00 97.25 480 ALA A O 1
ATOM 3767 N N . GLU A 1 481 ? 25.984 -10.336 15.961 1.00 97.56 481 GLU A N 1
ATOM 3768 C CA . GLU A 1 481 ? 27.034 -10.976 15.146 1.00 97.56 481 GLU A CA 1
ATOM 3769 C C . GLU A 1 481 ? 26.476 -11.843 14.011 1.00 97.56 481 GLU A C 1
ATOM 3771 O O . GLU A 1 481 ? 27.158 -12.083 13.017 1.00 97.56 481 GLU A O 1
ATOM 3776 N N . GLN A 1 482 ? 25.243 -12.326 14.156 1.00 97.44 482 GLN A N 1
ATOM 3777 C CA . GLN A 1 482 ? 24.586 -13.205 13.189 1.00 97.44 482 GLN A CA 1
ATOM 3778 C C . GLN A 1 482 ? 23.413 -12.520 12.486 1.00 97.44 482 GLN A C 1
ATOM 3780 O O . GLN A 1 482 ? 22.638 -13.173 11.788 1.00 97.44 482 GLN A O 1
ATOM 3785 N N . PHE A 1 483 ? 23.279 -11.201 12.634 1.00 97.88 483 PHE A N 1
ATOM 3786 C CA . PHE A 1 483 ? 22.123 -10.481 12.118 1.00 97.88 483 PHE A CA 1
ATOM 3787 C C . PHE A 1 483 ? 22.034 -10.562 10.591 1.00 97.88 483 PHE A C 1
ATOM 3789 O O . PHE A 1 483 ? 20.954 -10.781 10.060 1.00 97.88 483 PHE A O 1
ATOM 3796 N N . ASN A 1 484 ? 23.160 -10.519 9.872 1.00 98.25 484 ASN A N 1
ATOM 3797 C CA . ASN A 1 484 ? 23.159 -10.714 8.417 1.00 98.25 484 ASN A CA 1
ATOM 3798 C C . ASN A 1 484 ? 22.678 -12.108 7.998 1.00 98.25 484 ASN A C 1
ATOM 3800 O O . ASN A 1 484 ? 22.023 -12.232 6.966 1.00 98.25 484 ASN A O 1
ATOM 3804 N N . LEU A 1 485 ? 22.937 -13.145 8.803 1.00 98.25 485 LEU A N 1
ATOM 3805 C CA . LEU A 1 485 ? 22.377 -14.472 8.557 1.00 98.25 485 LEU A CA 1
ATOM 3806 C C . LEU A 1 485 ? 20.856 -14.459 8.739 1.00 98.25 485 LEU A C 1
ATOM 3808 O O . LEU A 1 485 ? 20.129 -14.960 7.886 1.00 98.25 485 LEU A O 1
ATOM 3812 N N . LEU A 1 486 ? 20.368 -13.804 9.794 1.00 97.75 486 LEU A N 1
ATOM 3813 C CA . LEU A 1 486 ? 18.935 -13.614 10.029 1.00 97.75 486 LEU A CA 1
ATOM 3814 C C . LEU A 1 486 ? 18.256 -12.772 8.934 1.00 97.75 486 LEU A C 1
ATOM 3816 O O . LEU A 1 486 ? 17.112 -13.033 8.583 1.00 97.75 486 LEU A O 1
ATOM 3820 N N . ARG A 1 487 ? 18.956 -11.798 8.345 1.00 97.75 487 ARG A N 1
ATOM 3821 C CA . ARG A 1 487 ? 18.434 -10.977 7.242 1.00 97.75 487 ARG A CA 1
ATOM 3822 C C . ARG A 1 487 ? 18.170 -11.783 5.976 1.00 97.75 487 ARG A C 1
ATOM 3824 O O . ARG A 1 487 ? 17.257 -11.446 5.231 1.00 97.75 487 ARG A O 1
ATOM 3831 N N . VAL A 1 488 ? 18.953 -12.829 5.710 1.00 97.50 488 VAL A N 1
ATOM 3832 C CA . VAL A 1 488 ? 18.881 -13.568 4.439 1.00 97.50 488 VAL A CA 1
ATOM 3833 C C . VAL A 1 488 ? 18.095 -14.870 4.508 1.00 97.50 488 VAL A C 1
ATOM 3835 O O . VAL A 1 488 ? 17.909 -15.492 3.462 1.00 97.50 488 VAL A O 1
ATOM 3838 N N . VAL A 1 489 ? 17.668 -15.318 5.692 1.00 96.88 489 VAL A N 1
ATOM 3839 C CA . VAL A 1 489 ? 16.812 -16.505 5.814 1.00 96.88 489 VAL A CA 1
ATOM 3840 C C . VAL A 1 489 ? 15.374 -16.201 5.404 1.00 96.88 489 VAL A C 1
ATOM 3842 O O . VAL A 1 489 ? 14.914 -15.067 5.457 1.00 96.88 489 VAL A O 1
ATOM 3845 N N . ASP A 1 490 ? 14.661 -17.246 5.002 1.00 94.50 490 ASP A N 1
ATOM 3846 C CA . ASP A 1 490 ? 13.240 -17.214 4.676 1.00 94.50 490 ASP A CA 1
ATOM 3847 C C . ASP A 1 490 ? 12.538 -18.107 5.699 1.00 94.50 490 ASP A C 1
ATOM 3849 O O . ASP A 1 490 ? 12.886 -19.286 5.821 1.00 94.50 490 ASP A O 1
ATOM 3853 N N . ASN A 1 491 ? 11.605 -17.533 6.466 1.00 94.69 491 ASN A N 1
ATOM 3854 C CA . ASN A 1 491 ? 10.960 -18.191 7.610 1.00 94.69 491 ASN A CA 1
ATOM 3855 C C . ASN A 1 491 ? 10.217 -19.486 7.237 1.00 94.69 491 ASN A C 1
ATOM 3857 O O . ASN A 1 491 ? 9.902 -20.277 8.129 1.00 94.69 491 ASN A O 1
ATOM 3861 N N . GLU A 1 492 ? 9.934 -19.706 5.952 1.00 91.12 492 GLU A N 1
ATOM 3862 C CA . GLU A 1 492 ? 9.231 -20.886 5.456 1.00 91.12 492 GLU A CA 1
ATOM 3863 C C . GLU A 1 492 ? 10.150 -21.794 4.637 1.00 91.12 492 GLU A C 1
ATOM 3865 O O . GLU A 1 492 ? 10.234 -22.995 4.894 1.00 91.12 492 GLU A O 1
ATOM 3870 N N . ARG A 1 493 ? 10.853 -21.235 3.645 1.00 89.25 493 ARG A N 1
ATOM 3871 C CA . ARG A 1 493 ? 11.578 -22.030 2.640 1.00 89.25 493 ARG A CA 1
ATOM 3872 C C . ARG A 1 493 ? 12.931 -22.530 3.130 1.00 89.25 493 ARG A C 1
ATOM 3874 O O . ARG A 1 493 ? 13.350 -23.622 2.750 1.00 89.25 493 ARG A O 1
ATOM 3881 N N . TYR A 1 494 ? 13.640 -21.726 3.918 1.00 92.19 494 TYR A N 1
ATOM 3882 C CA . TYR A 1 494 ? 14.969 -22.057 4.442 1.00 9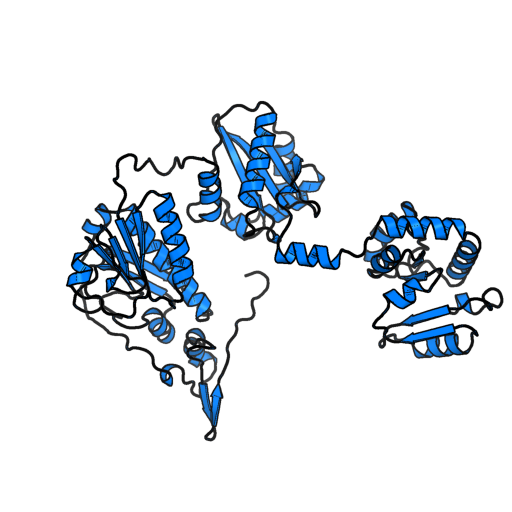2.19 494 TYR A CA 1
ATOM 3883 C C . TYR A 1 494 ? 15.205 -21.360 5.795 1.00 92.19 494 TYR A C 1
ATOM 3885 O O . TYR A 1 494 ? 16.080 -20.491 5.906 1.00 92.19 494 TYR A O 1
ATOM 3893 N N . PRO A 1 495 ? 14.426 -21.733 6.829 1.00 96.88 495 PRO A N 1
ATOM 3894 C CA . PRO A 1 495 ? 14.402 -21.030 8.106 1.00 96.88 495 PRO A CA 1
ATOM 3895 C C . PRO A 1 495 ? 15.741 -21.110 8.837 1.00 96.88 495 PRO A C 1
ATOM 3897 O O . PRO A 1 495 ? 16.475 -22.096 8.722 1.00 96.88 495 PRO A O 1
ATOM 3900 N N . ALA A 1 496 ? 16.033 -20.082 9.636 1.00 98.00 496 ALA A N 1
ATOM 3901 C CA . ALA A 1 496 ? 17.158 -20.127 10.557 1.00 98.00 496 ALA A CA 1
ATOM 3902 C C . ALA A 1 496 ? 16.913 -21.173 11.651 1.00 98.00 496 ALA A C 1
ATOM 3904 O O . ALA A 1 496 ? 15.802 -21.301 12.178 1.00 98.00 496 ALA A O 1
ATOM 3905 N N . TYR A 1 497 ? 17.955 -21.916 12.015 1.00 98.25 497 TYR A N 1
ATOM 3906 C CA . TYR A 1 497 ? 17.873 -22.921 13.072 1.00 98.25 497 TYR A CA 1
ATOM 3907 C C . TYR A 1 497 ? 19.171 -23.019 13.866 1.00 98.25 497 TYR A C 1
ATOM 3909 O 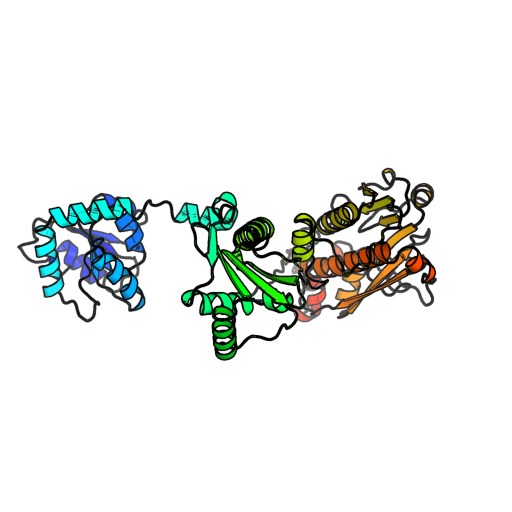O . TYR A 1 497 ? 20.233 -22.665 13.370 1.00 98.25 497 TYR A O 1
ATOM 3917 N N . PHE A 1 498 ? 19.107 -23.546 15.083 1.00 98.19 498 PHE A N 1
ATOM 3918 C CA . PHE A 1 498 ? 20.285 -23.910 15.871 1.00 98.19 498 PHE A CA 1
ATOM 3919 C C . PHE A 1 498 ? 20.051 -25.227 16.607 1.00 98.19 498 PHE A C 1
ATOM 3921 O O . PHE A 1 498 ? 18.909 -25.637 16.819 1.00 98.19 498 PHE A O 1
ATOM 3928 N N . ASP A 1 499 ? 21.140 -25.883 17.005 1.00 97.50 499 ASP A N 1
ATOM 3929 C CA . ASP A 1 499 ? 21.084 -27.087 17.832 1.00 97.50 499 ASP A CA 1
ATOM 3930 C C . ASP A 1 499 ? 21.639 -26.757 19.224 1.00 97.50 499 ASP A C 1
ATOM 3932 O O . ASP A 1 499 ? 22.721 -26.181 19.343 1.00 97.50 499 ASP A O 1
ATOM 3936 N N . LEU A 1 500 ? 20.907 -27.104 20.283 1.00 97.19 500 LEU A N 1
ATOM 3937 C CA . LEU A 1 500 ? 21.314 -26.875 21.668 1.00 97.19 500 LEU A CA 1
ATOM 3938 C C . LEU A 1 500 ? 20.845 -28.035 22.547 1.00 97.19 500 LEU A C 1
ATOM 3940 O O . LEU A 1 500 ? 19.667 -28.390 22.527 1.00 97.19 500 LEU A O 1
ATOM 3944 N N . LYS A 1 501 ? 21.763 -28.605 23.341 1.00 96.31 501 LYS A N 1
ATOM 3945 C CA . LYS A 1 501 ? 21.499 -29.776 24.203 1.00 96.31 501 LYS A CA 1
ATOM 3946 C C . LYS A 1 501 ? 20.828 -30.925 23.428 1.00 96.31 501 LYS A C 1
ATOM 3948 O O . LYS A 1 501 ? 19.779 -31.407 23.841 1.00 96.31 501 LYS A O 1
ATOM 3953 N N . ASP A 1 502 ? 21.396 -31.296 22.280 1.00 94.75 502 ASP A N 1
ATOM 3954 C CA . ASP A 1 502 ? 20.921 -32.373 21.387 1.00 94.75 502 ASP A CA 1
ATOM 3955 C C . ASP A 1 502 ? 19.525 -32.177 20.762 1.00 94.75 502 ASP A C 1
ATOM 3957 O O . ASP A 1 502 ? 18.953 -33.112 20.205 1.00 94.75 502 ASP A O 1
ATOM 3961 N N . HIS A 1 503 ? 18.974 -30.960 20.804 1.00 97.62 503 HIS A N 1
ATOM 3962 C CA . HIS A 1 503 ? 17.684 -30.625 20.195 1.00 97.62 503 HIS A CA 1
ATOM 3963 C C . HIS A 1 503 ? 17.832 -29.494 19.176 1.00 97.62 503 HIS A C 1
ATOM 3965 O O . HIS A 1 503 ? 18.625 -28.575 19.383 1.00 97.62 503 HIS A O 1
ATOM 3971 N N . ARG A 1 504 ? 17.036 -29.543 18.099 1.00 97.62 504 ARG A N 1
ATOM 3972 C CA . ARG A 1 504 ? 16.976 -28.504 17.063 1.00 97.62 504 ARG A CA 1
ATOM 3973 C C . ARG A 1 504 ? 15.832 -27.532 17.316 1.00 97.62 504 ARG A C 1
ATOM 3975 O O . ARG A 1 504 ? 14.700 -27.951 17.547 1.00 97.62 504 ARG A O 1
ATOM 3982 N N . TYR A 1 505 ? 16.120 -26.247 17.167 1.00 98.00 505 TYR A N 1
ATOM 3983 C CA . TYR A 1 505 ? 15.164 -25.155 17.300 1.00 98.00 505 TYR A CA 1
ATOM 3984 C C . TYR A 1 505 ? 15.176 -24.302 16.038 1.00 98.00 505 TYR A C 1
ATOM 3986 O O . TYR A 1 505 ? 16.239 -24.048 15.476 1.00 98.00 505 TYR A O 1
ATOM 3994 N N . PHE A 1 506 ? 14.001 -23.841 15.614 1.00 97.69 506 PHE A N 1
ATOM 3995 C CA . PHE A 1 506 ? 13.850 -22.890 14.515 1.00 97.69 506 PHE A CA 1
ATOM 3996 C C . PHE A 1 506 ? 13.579 -21.501 15.076 1.00 97.69 506 PHE A C 1
ATOM 3998 O O . PHE A 1 506 ? 12.791 -21.354 16.012 1.00 97.69 506 PHE A O 1
ATOM 4005 N N . LEU A 1 507 ? 14.219 -20.490 14.496 1.00 96.50 507 LEU A N 1
ATOM 4006 C CA . LEU A 1 507 ? 14.033 -19.098 14.876 1.00 96.50 507 LEU A CA 1
ATOM 4007 C C . LEU A 1 507 ? 13.376 -18.352 13.720 1.00 96.50 507 LEU A C 1
ATOM 4009 O O . LEU A 1 507 ? 13.894 -18.345 12.604 1.00 96.50 507 LEU A O 1
ATOM 4013 N N . LYS A 1 508 ? 12.233 -17.730 14.010 1.00 96.25 508 LYS A N 1
ATOM 4014 C CA . LYS A 1 508 ? 11.554 -16.822 13.086 1.00 96.25 508 LYS A CA 1
ATOM 4015 C C . LYS A 1 508 ? 11.980 -15.394 13.377 1.00 96.25 508 LYS A C 1
ATOM 4017 O O . LYS A 1 508 ? 12.040 -14.999 14.541 1.00 96.25 508 LYS A O 1
ATOM 4022 N N . ILE A 1 509 ? 12.254 -14.639 12.322 1.00 95.00 509 ILE A N 1
ATOM 4023 C CA . ILE A 1 509 ? 12.526 -13.207 12.408 1.00 95.00 509 ILE A CA 1
ATOM 4024 C C . ILE A 1 509 ? 11.497 -12.444 11.588 1.00 95.00 509 ILE A C 1
ATOM 4026 O O . ILE A 1 509 ? 11.258 -12.748 10.422 1.00 95.00 509 ILE A O 1
ATOM 4030 N N . GLU A 1 510 ? 10.890 -11.448 12.214 1.00 93.06 510 GLU A N 1
ATOM 4031 C CA . GLU A 1 510 ? 9.926 -10.552 11.592 1.00 93.06 510 GLU A CA 1
ATOM 4032 C C . GLU A 1 510 ? 10.292 -9.128 11.993 1.00 93.06 510 GLU A C 1
ATOM 4034 O O . GLU A 1 510 ? 10.703 -8.870 13.128 1.00 93.06 510 GLU A O 1
ATOM 4039 N N . ARG A 1 511 ? 10.183 -8.199 11.044 1.00 88.12 511 ARG A N 1
ATOM 4040 C CA . ARG A 1 511 ? 10.362 -6.779 11.325 1.00 88.12 511 ARG A CA 1
ATOM 4041 C C . ARG A 1 511 ? 8.999 -6.201 11.670 1.00 88.12 511 ARG A C 1
ATOM 4043 O O . ARG A 1 511 ? 8.095 -6.248 10.842 1.00 88.12 511 ARG A O 1
ATOM 4050 N N . GLU A 1 512 ? 8.866 -5.621 12.858 1.00 86.44 512 GLU A N 1
ATOM 4051 C CA . GLU A 1 512 ? 7.694 -4.811 13.180 1.00 86.44 512 GLU A CA 1
ATOM 4052 C C . GLU A 1 512 ? 7.684 -3.586 12.256 1.00 86.44 512 GLU A C 1
ATOM 4054 O O . GLU A 1 512 ? 8.579 -2.739 12.304 1.00 86.44 512 GLU A O 1
ATOM 4059 N N . CYS A 1 513 ? 6.698 -3.514 11.362 1.00 63.47 513 CYS A N 1
ATOM 4060 C CA . CYS A 1 513 ? 6.479 -2.327 10.550 1.00 63.47 513 CYS A CA 1
ATOM 4061 C C . CYS A 1 513 ? 6.047 -1.186 11.471 1.00 63.47 513 CYS A C 1
ATOM 4063 O O . CYS A 1 513 ? 4.904 -1.147 11.930 1.00 63.47 513 CYS A O 1
ATOM 4065 N N . LYS A 1 514 ? 6.945 -0.232 11.723 1.00 50.38 514 LYS A N 1
ATOM 4066 C CA . LYS A 1 514 ? 6.547 1.036 12.327 1.00 50.38 514 LYS A CA 1
ATOM 4067 C C . LYS A 1 514 ? 5.578 1.729 11.377 1.00 50.38 514 LYS A C 1
ATOM 4069 O O . LYS A 1 514 ? 5.852 1.885 10.190 1.00 50.38 514 LYS A O 1
ATOM 4074 N N . VAL A 1 515 ? 4.430 2.142 11.900 1.00 33.66 515 VAL A N 1
ATOM 4075 C CA . VAL A 1 515 ? 3.473 2.955 11.150 1.00 33.66 515 VAL A CA 1
ATOM 4076 C C . VAL A 1 515 ? 4.152 4.288 10.819 1.00 33.66 515 VAL A C 1
ATOM 4078 O O . VAL A 1 515 ? 4.232 5.156 11.681 1.00 33.66 515 VAL A O 1
ATOM 4081 N N . GLY A 1 516 ? 4.650 4.446 9.589 1.00 45.09 516 GLY A N 1
ATOM 4082 C CA . GLY A 1 516 ? 5.217 5.715 9.113 1.00 45.09 516 GLY A CA 1
ATOM 4083 C C . GLY A 1 516 ? 6.576 5.672 8.407 1.00 45.09 516 GLY A C 1
ATOM 4084 O O . GLY A 1 516 ? 7.029 6.750 8.035 1.00 45.09 516 GLY A O 1
ATOM 4085 N N . GLU A 1 517 ? 7.200 4.506 8.209 1.00 32.78 517 GLU A N 1
ATOM 4086 C CA . GLU A 1 517 ? 8.385 4.347 7.335 1.00 32.78 517 GLU A CA 1
ATOM 4087 C C . GLU A 1 517 ? 8.020 3.881 5.922 1.00 32.78 517 GLU A C 1
ATOM 4089 O O . GLU A 1 517 ? 7.090 3.045 5.795 1.00 32.78 517 GLU A O 1
#

Secondary structure (DSSP, 8-state):
-GGG-SGGGTT--EEEEE-TT-TTHHHHHHHHHTSTTEEEEES-S-HHHHHHT-S-EEEESSTHHHHHHHTT--EEEEE-SGGGHHHHHHHHHTTSSEEEEETTT--HHHHHHHHHHHHH-HHHHHHHHHHHHHH--S-HHHHHHHHHHT-S-GGG-EEEE--GGGHHHHHHHHHSHHHHHHSSS-SPPPHHHHHHHHHHHHT-TTEEEEEEEETTEEEEEEEEEEETTEEEEEEEE-GGGTTSS-HHHHHHHHHHHHHTTT--S-EEE---TT-HHHHHHHHHTT---SSS---TTPPPPEEEEE--TT-TTHHHHHHHHHHHHHTT-EEEEESSGGGPPSEEEEEE-S--SPPPHHHHTTEEEEEEEESS-TTTTEES-HHHHHHHTT-SEEEEEEEE--SSTT-SPEEEEEEEE--S---HHHHHHHHHHHHHHHHHHHHHHTTGGGGG-B---S---EEPPP-GGGGB--TTS-TGGGHHHHHH-BTTTB-EEEEETTEEEEE-------TT-

Radius of gyration: 33.4 Å; chains: 1; bounding box: 85×66×84 Å

pLDDT: mean 91.18, std 9.52, range [32.78, 98.38]

Organism: NCBI:txid743659

Foldseek 3Di:
DVLCLDPVNLPDQEEAEDEQPDPCVVVVVVSQVNRPNYDYDYHDPCVLVVLLPDAEEEEELDPCLLSNLQSLHEYEYEHADPVSPPVVVVCCVVLLYHYQYHPVPDDSVSVNVVVVVCVVPSVSSNVSSVVSNVPHNPCVVVVVVCCQPQNFDLVQKDKDWDDPVCLVVVLVQCLDQVNLVWDPHNDRDDSVNSNVVVVVQVVDPQKTKMFIAGVVGTFWIWMWGDDPQATEIDITGDPSCPPNPNPLSVVVNVVVVVVVVVDDTHYDYDTPPVPVVVVVSCVVVVDDDPVPPDPPPDDAWEEEEEAAPPDPLVVLVVVLQVVSVSVVHNYYYDHDLVPQAATAYYEHEHHPDDRDPVSLVSYVFYKYKDFAPPLEAFEPDSLLVVLVVVDQKIKMWIFTDDPDTPFGWTLDIDMQGHPNQAAQVRSVVSVSVRVSVVVVCDVVCPPVSVVSTDGTDDDHDYDDYDDLVLLEDDPPDDCVNCVSSRRNADCPPRFRWYADPNDIDTDDDDDDDDPPD

InterPro domains:
  IPR000182 GNAT domain [PF13302] (157-288)
  IPR000182 GNAT domain [PS51186] (157-306)
  IPR002376 Formyl transferase, N-terminal [PF00551] (344-430)
  IPR011034 Formyl transferase-like, C-terminal domain superfamily [SSF50486] (466-507)
  IPR016181 Acyl-CoA N-acyltransferase [SSF55729] (156-292)
  IPR036477 Formyl transferase, N-terminal domain superfamily [SSF53328] (342-452)